Protein AF-A0A1H9W5W9-F1 (afdb_monomer)

Radius of gyration: 30.17 Å; Cα contacts (8 Å, |Δi|>4): 565; chains: 1; bounding box: 111×74×65 Å

Foldseek 3Di:
DDDDDDDDDDDDDDDDDDDDDDDDDDDDDDDDDDDDDDDDDDDDDDDPPPPPPPPDVLLVLLLVLLVVLCVVPVPPDDSVVVSVVQVVCCVVFVGDDDDPSSQLVQVLVVCLVVLQAFPVDPSNQEAEAEAQVDFDQVVVQVVLLVVLCVQCPLQEGGKYKYFYHFQGPVFHGKAWPDQWQWDFAWDDDPPDIAAWLLRHVVNVVVVVVPDDWDVVHHNGTTAFTFMAGPVPGTDTHRRPPVSWDKFQFDAPPQRCVSVVRDIDTFWGWGFQCWRAHSNIIRRGIIITYGAALCVDLQVACCDPSTNVCLVVQLVVVVHDPPDCVSVSSVVSSVRSSNRSVVRSVVSSHDYHHDSVSSDPPPPPPDDDDPDD

Structure (mmCIF, N/CA/C/O backbone):
data_AF-A0A1H9W5W9-F1
#
_entry.id   AF-A0A1H9W5W9-F1
#
loop_
_atom_site.group_PDB
_atom_site.id
_atom_site.type_symbol
_atom_site.label_atom_id
_atom_site.label_alt_id
_atom_site.label_comp_id
_atom_site.label_asym_id
_atom_site.label_entity_id
_atom_site.label_seq_id
_atom_site.pdbx_PDB_ins_code
_atom_site.Cartn_x
_atom_site.Cartn_y
_atom_site.Cartn_z
_atom_site.occupancy
_atom_site.B_iso_or_equiv
_atom_site.auth_seq_id
_atom_site.auth_comp_id
_atom_site.auth_asym_id
_atom_site.auth_atom_id
_atom_site.pdbx_PDB_model_num
ATOM 1 N N . MET A 1 1 ? -65.477 46.438 19.781 1.00 38.00 1 MET A N 1
ATOM 2 C CA . MET A 1 1 ? -65.258 45.752 18.490 1.00 38.00 1 MET A CA 1
ATOM 3 C C . MET A 1 1 ? -64.440 46.697 17.612 1.00 38.00 1 MET A C 1
ATOM 5 O O . MET A 1 1 ? -65.015 47.446 16.843 1.00 38.00 1 MET A O 1
ATOM 9 N N . THR A 1 2 ? -63.191 46.992 17.991 1.00 36.00 2 THR A N 1
ATOM 10 C CA . THR A 1 2 ? -61.943 46.259 17.647 1.00 36.00 2 THR A CA 1
ATOM 11 C C . THR A 1 2 ? -61.644 46.429 16.149 1.00 36.00 2 THR A C 1
ATOM 13 O O . THR A 1 2 ? -62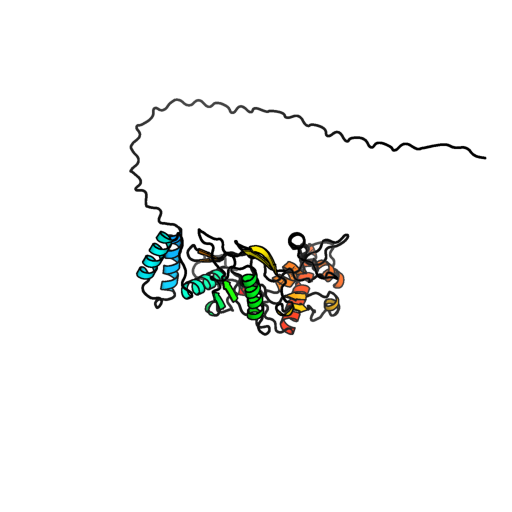.189 45.686 15.348 1.00 36.00 2 THR A O 1
ATOM 16 N N . ALA A 1 3 ? -61.086 47.553 15.688 1.00 34.88 3 ALA A N 1
ATOM 17 C CA . ALA A 1 3 ? -59.742 48.132 15.886 1.00 34.88 3 ALA A CA 1
ATOM 18 C C . ALA A 1 3 ? -58.637 47.401 15.093 1.00 34.88 3 ALA A C 1
ATOM 20 O O . ALA A 1 3 ? -58.102 46.388 15.529 1.00 34.88 3 ALA A O 1
ATOM 21 N N . LEU A 1 4 ? -58.341 47.981 13.922 1.00 37.66 4 LEU A N 1
ATOM 22 C CA . LEU A 1 4 ? -57.134 47.847 13.100 1.00 37.66 4 LEU A CA 1
ATOM 23 C C . LEU A 1 4 ? -55.978 48.635 13.737 1.00 37.66 4 LEU A C 1
ATOM 25 O O . LEU A 1 4 ? -56.229 49.755 14.184 1.00 37.66 4 LEU A O 1
ATOM 29 N N . ARG A 1 5 ? -54.770 48.046 13.740 1.00 33.03 5 ARG A N 1
ATOM 30 C CA . ARG A 1 5 ? -53.399 48.560 14.030 1.00 33.03 5 ARG A CA 1
ATOM 31 C C . ARG A 1 5 ? -52.545 47.327 14.399 1.00 33.03 5 ARG A C 1
ATOM 33 O O . ARG A 1 5 ? -53.101 46.394 14.962 1.00 33.03 5 ARG A O 1
ATOM 40 N N . ASP A 1 6 ? -51.257 47.156 14.139 1.00 31.50 6 ASP A N 1
ATOM 41 C CA . ASP A 1 6 ? -50.151 47.962 13.628 1.00 31.50 6 ASP A CA 1
ATOM 42 C C . ASP A 1 6 ? -49.107 46.969 13.056 1.00 31.50 6 ASP A C 1
ATOM 44 O O . ASP A 1 6 ? -48.972 45.850 13.560 1.00 31.50 6 ASP A O 1
ATOM 48 N N . GLU A 1 7 ? -48.352 47.376 12.033 1.00 33.31 7 GLU A N 1
ATOM 49 C CA . GLU A 1 7 ? -47.057 46.770 11.680 1.00 33.31 7 GLU A CA 1
ATOM 50 C C . GLU A 1 7 ? -45.996 47.093 12.750 1.00 33.31 7 GLU A C 1
ATOM 52 O O . GLU A 1 7 ? -45.914 48.245 13.186 1.00 33.31 7 GLU A O 1
ATOM 57 N N . PRO A 1 8 ? -45.079 46.159 13.068 1.00 33.97 8 PRO A N 1
ATOM 58 C CA . PRO A 1 8 ? -43.778 46.517 13.614 1.00 33.97 8 PRO A CA 1
ATOM 59 C C . PRO A 1 8 ? -42.624 46.209 12.645 1.00 33.97 8 PRO A C 1
ATOM 61 O O . PRO A 1 8 ? -42.256 45.067 12.378 1.00 33.97 8 PRO A O 1
ATOM 64 N N . VAL A 1 9 ? -42.050 47.315 12.181 1.00 35.03 9 VAL A N 1
ATOM 65 C CA . VAL A 1 9 ? -40.664 47.601 11.783 1.00 35.03 9 VAL A CA 1
ATOM 66 C C . VAL A 1 9 ? -39.608 46.580 12.258 1.00 35.03 9 VAL A C 1
ATOM 68 O O . VAL A 1 9 ? -39.418 46.349 13.451 1.00 35.03 9 VAL A O 1
ATOM 71 N N . LEU A 1 10 ? -38.840 46.058 11.293 1.00 34.34 10 LEU A N 1
ATOM 72 C CA . LEU A 1 10 ? -37.585 45.316 11.476 1.00 34.34 10 LEU A CA 1
ATOM 73 C C . LEU A 1 10 ? -36.473 46.208 12.071 1.00 34.34 10 LEU A C 1
ATOM 75 O O . LEU A 1 10 ? -36.207 47.280 11.522 1.00 34.34 10 LEU A O 1
ATOM 79 N N . PRO A 1 11 ? -35.733 45.764 13.105 1.00 32.59 11 PRO A N 1
ATOM 80 C CA . PRO A 1 11 ? -34.523 46.448 13.543 1.00 32.59 11 PRO A CA 1
ATOM 81 C C . PRO A 1 11 ? -33.323 46.097 12.647 1.00 32.59 11 PRO A C 1
ATOM 83 O O . PRO A 1 11 ? -32.841 44.965 12.604 1.00 32.59 11 PRO A O 1
ATOM 86 N N . THR A 1 12 ? -32.813 47.109 11.949 1.00 34.31 12 THR A N 1
ATOM 87 C CA . THR A 1 12 ? -31.499 47.147 11.291 1.00 34.31 12 THR A CA 1
ATOM 88 C C . THR A 1 12 ? -30.366 46.902 12.292 1.00 34.31 12 THR A C 1
ATOM 90 O O . THR A 1 12 ? -30.191 47.668 13.238 1.00 34.31 12 THR A O 1
ATOM 93 N N . ALA A 1 13 ? -29.562 45.864 12.056 1.00 35.69 13 ALA A N 1
ATOM 94 C CA . ALA A 1 13 ? -28.335 45.598 12.803 1.00 35.69 13 ALA A CA 1
ATOM 95 C C . ALA A 1 13 ? -27.195 46.559 12.381 1.00 35.69 13 ALA A C 1
ATOM 97 O O . ALA A 1 13 ? -27.077 46.888 11.195 1.00 35.69 13 ALA A O 1
ATOM 98 N N . PRO A 1 14 ? -26.339 47.011 13.316 1.00 32.09 14 PRO A N 1
ATOM 99 C CA . PRO A 1 14 ? -25.284 47.977 13.032 1.00 32.09 14 PRO A CA 1
ATOM 100 C C . PRO A 1 14 ? -24.090 47.362 12.284 1.00 32.09 14 PRO A C 1
ATOM 102 O O . PRO A 1 14 ? -23.585 46.291 12.620 1.00 32.09 14 PRO A O 1
ATOM 105 N N . ARG A 1 15 ? -23.607 48.104 11.279 1.00 31.70 15 ARG A N 1
ATOM 106 C CA . ARG A 1 15 ? -22.326 47.914 10.581 1.00 31.70 15 ARG A CA 1
ATOM 107 C C . ARG A 1 15 ? -21.173 47.980 11.590 1.00 31.70 15 ARG A C 1
ATOM 109 O O . ARG A 1 15 ? -20.951 49.027 12.190 1.00 31.70 15 ARG A O 1
ATOM 116 N N . ALA A 1 16 ? -20.418 46.894 11.733 1.00 31.44 16 ALA A N 1
ATOM 117 C CA . ALA A 1 16 ? -19.163 46.889 12.476 1.00 31.44 16 ALA A CA 1
ATOM 118 C C . ALA A 1 16 ? -18.046 47.507 11.620 1.00 31.44 16 ALA A C 1
ATOM 120 O O . ALA A 1 16 ? -17.633 46.959 10.597 1.00 31.44 16 ALA A O 1
ATOM 121 N N . THR A 1 17 ? -17.592 48.682 12.039 1.00 31.42 17 THR A N 1
ATOM 122 C CA . THR A 1 17 ? -16.457 49.428 11.498 1.00 31.42 17 THR A CA 1
ATOM 123 C C . THR A 1 17 ? -15.153 48.782 11.973 1.00 31.42 17 THR A C 1
ATOM 125 O O . THR A 1 17 ? -14.910 48.673 13.172 1.00 31.42 17 THR A O 1
ATOM 128 N N . LEU A 1 18 ? -14.307 48.352 11.036 1.00 35.09 18 LEU A N 1
ATOM 129 C CA . LEU A 1 18 ? -12.937 47.905 11.304 1.00 35.09 18 LEU A CA 1
ATOM 130 C C . LEU A 1 18 ? -12.042 49.127 11.588 1.00 35.09 18 LEU A C 1
ATOM 132 O O . LEU A 1 18 ? -12.034 50.050 10.770 1.00 35.09 18 LEU A O 1
ATOM 136 N N . PRO A 1 19 ? -11.267 49.162 12.687 1.00 31.50 19 PRO A N 1
ATOM 137 C CA . PRO A 1 19 ? -10.284 50.214 12.897 1.00 31.50 19 PRO A CA 1
ATOM 138 C C . PRO A 1 19 ? -9.008 49.947 12.084 1.00 31.50 19 PRO A C 1
ATOM 140 O O . PRO A 1 19 ? -8.277 48.983 12.301 1.00 31.50 19 PRO A O 1
ATOM 143 N N . THR A 1 20 ? -8.755 50.853 11.143 1.00 30.53 20 THR A N 1
ATOM 144 C CA . THR A 1 20 ? -7.493 51.093 10.434 1.00 30.53 20 THR A CA 1
ATOM 145 C C . THR A 1 20 ? -6.347 51.367 11.408 1.00 30.53 20 THR A C 1
ATOM 147 O O . THR A 1 20 ? -6.389 52.341 12.158 1.00 30.53 20 THR A O 1
ATOM 150 N N . THR A 1 21 ? -5.292 50.555 11.355 1.00 32.84 21 THR A N 1
ATOM 151 C CA . THR A 1 21 ? -3.998 50.842 11.984 1.00 32.84 21 THR A CA 1
ATOM 152 C C . THR A 1 21 ? -3.075 51.585 11.003 1.00 32.84 21 THR A C 1
ATOM 154 O O . THR A 1 21 ? -3.001 51.217 9.827 1.00 32.84 21 THR A O 1
ATOM 157 N N . PRO A 1 22 ? -2.379 52.650 11.441 1.00 31.98 22 PRO A N 1
ATOM 158 C CA . PRO A 1 22 ? -1.527 53.451 10.570 1.00 31.98 22 PRO A CA 1
ATOM 159 C C . PRO A 1 22 ? -0.176 52.778 10.286 1.00 31.98 22 PRO A C 1
ATOM 161 O O . PRO A 1 22 ? 0.494 52.257 11.177 1.00 31.98 22 PRO A O 1
ATOM 164 N N . ARG A 1 23 ? 0.233 52.841 9.012 1.00 29.94 23 ARG A N 1
ATOM 165 C CA . ARG A 1 23 ? 1.592 52.567 8.528 1.00 29.94 23 ARG A CA 1
ATOM 166 C C . ARG A 1 23 ? 2.547 53.624 9.086 1.00 29.94 23 ARG A C 1
ATOM 168 O O . ARG A 1 23 ? 2.488 54.775 8.664 1.00 29.94 23 ARG A O 1
ATOM 175 N N . THR A 1 24 ? 3.463 53.208 9.952 1.00 28.19 24 THR A N 1
ATOM 176 C CA . THR A 1 24 ? 4.630 54.008 10.335 1.00 28.19 24 THR A CA 1
ATOM 177 C C . THR A 1 24 ? 5.835 53.524 9.539 1.00 28.19 24 THR A C 1
ATOM 179 O O . THR A 1 24 ? 6.334 52.418 9.736 1.00 28.19 24 THR A O 1
ATOM 182 N N . THR A 1 25 ? 6.279 54.358 8.605 1.00 30.34 25 THR A N 1
ATOM 183 C CA . THR A 1 25 ? 7.594 54.298 7.969 1.00 30.34 25 THR A CA 1
ATOM 184 C C . THR A 1 25 ? 8.658 54.675 8.995 1.00 30.34 25 THR A C 1
ATOM 186 O O . THR A 1 25 ? 8.645 55.801 9.487 1.00 30.34 25 THR A O 1
ATOM 189 N N . LEU A 1 26 ? 9.588 53.766 9.292 1.00 29.44 26 LEU A N 1
ATOM 190 C CA . LEU A 1 26 ? 10.841 54.109 9.959 1.00 29.44 26 LEU A CA 1
ATOM 191 C C . LEU A 1 26 ? 12.004 53.723 9.043 1.00 29.44 26 LEU A C 1
ATOM 193 O O . LEU A 1 26 ? 12.336 52.549 8.885 1.00 29.44 26 LEU A O 1
ATOM 197 N N . SER A 1 27 ? 12.584 54.750 8.427 1.00 27.09 27 SER A N 1
ATOM 198 C CA . SER A 1 27 ? 13.956 54.744 7.935 1.00 27.09 27 SER A CA 1
ATOM 199 C C . SER A 1 27 ? 14.893 54.538 9.122 1.00 27.09 27 SER A C 1
ATOM 201 O O . SER A 1 27 ? 14.783 55.251 10.117 1.00 27.09 27 SER A O 1
ATOM 203 N N . ALA A 1 28 ? 15.815 53.587 9.011 1.00 30.58 28 ALA A N 1
ATOM 204 C CA . ALA A 1 28 ? 16.959 53.479 9.903 1.00 30.58 28 ALA A CA 1
ATOM 205 C C . ALA A 1 28 ? 18.224 53.610 9.054 1.00 30.58 28 ALA A C 1
ATOM 207 O O . ALA A 1 28 ? 18.551 52.737 8.249 1.00 30.58 28 ALA A O 1
ATOM 208 N N . GLU A 1 29 ? 18.870 54.762 9.212 1.00 27.69 29 GLU A N 1
ATOM 209 C CA . GLU A 1 29 ? 20.212 55.073 8.739 1.00 27.69 29 GLU A CA 1
ATOM 210 C C . GLU A 1 29 ? 21.221 54.079 9.329 1.00 27.69 29 GLU A C 1
ATOM 212 O O . GLU A 1 29 ? 21.235 53.814 10.531 1.00 27.69 29 GLU A O 1
ATOM 217 N N . VAL A 1 30 ? 22.081 53.535 8.469 1.00 31.28 30 VAL A N 1
ATOM 218 C CA . VAL A 1 30 ? 23.254 52.744 8.857 1.00 31.28 30 VAL A CA 1
ATOM 219 C C . VAL A 1 30 ? 24.475 53.667 8.765 1.00 31.28 30 VAL A C 1
ATOM 221 O O . VAL A 1 30 ? 24.628 54.342 7.745 1.00 31.28 30 VAL A O 1
ATOM 224 N N . PRO A 1 31 ? 25.337 53.740 9.796 1.00 30.31 31 PRO A N 1
ATOM 225 C CA . PRO A 1 31 ? 26.420 54.711 9.840 1.00 30.31 31 PRO A CA 1
ATOM 226 C C . PRO A 1 31 ? 27.579 54.356 8.902 1.00 30.31 31 PRO A C 1
ATOM 228 O O . PRO A 1 31 ? 28.010 53.209 8.779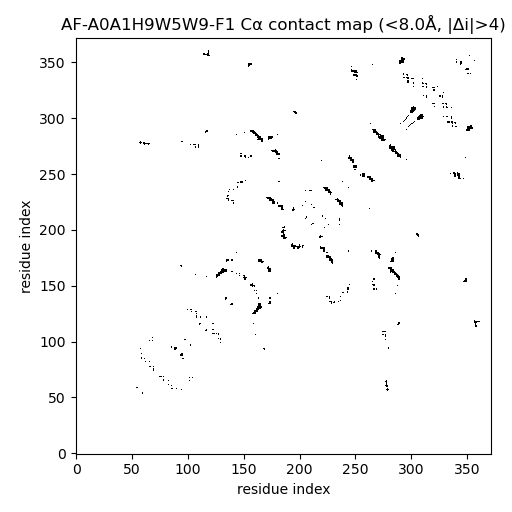 1.00 30.31 31 PRO A O 1
ATOM 231 N N . THR A 1 32 ? 28.101 55.408 8.280 1.00 25.11 32 THR A N 1
ATOM 232 C CA . THR A 1 32 ? 29.257 55.464 7.387 1.00 25.11 32 THR A CA 1
ATOM 233 C C . THR A 1 32 ? 30.560 55.159 8.132 1.00 25.11 32 THR A C 1
ATOM 235 O O . THR A 1 32 ? 30.900 55.846 9.094 1.00 25.11 32 THR A O 1
ATOM 238 N N . VAL A 1 33 ? 31.342 54.191 7.643 1.00 30.58 33 VAL A N 1
ATOM 239 C CA . VAL A 1 33 ? 32.771 54.052 7.967 1.00 30.58 33 VAL A CA 1
ATOM 240 C C . VAL A 1 33 ? 33.576 54.265 6.689 1.00 30.58 33 VAL A C 1
ATOM 242 O O . VAL A 1 33 ? 33.540 53.463 5.758 1.00 30.58 33 VAL A O 1
ATOM 245 N N . THR A 1 34 ? 34.295 55.383 6.661 1.00 26.86 34 THR A N 1
ATOM 246 C CA . THR A 1 34 ? 35.261 55.774 5.633 1.00 26.86 34 THR A CA 1
ATOM 247 C C . THR A 1 34 ? 36.518 54.912 5.727 1.00 26.86 34 THR A C 1
ATOM 249 O O . THR A 1 34 ? 37.211 54.951 6.741 1.00 26.86 34 THR A O 1
ATOM 252 N N . THR A 1 35 ? 36.868 54.204 4.650 1.00 30.88 35 THR A N 1
ATOM 253 C CA . THR A 1 35 ? 38.244 53.746 4.388 1.00 30.88 35 THR A CA 1
ATOM 254 C C . THR A 1 35 ? 38.613 53.993 2.918 1.00 30.88 35 THR A C 1
ATOM 256 O O . THR A 1 35 ? 37.775 53.913 2.025 1.00 30.88 35 THR A O 1
ATOM 259 N N . ALA A 1 36 ? 39.861 54.419 2.721 1.00 32.78 36 ALA A N 1
ATOM 260 C CA . ALA A 1 36 ? 40.463 55.032 1.533 1.00 32.78 36 ALA A CA 1
ATOM 261 C C . ALA A 1 36 ? 40.621 54.086 0.308 1.00 32.78 36 ALA A C 1
ATOM 263 O O . ALA A 1 36 ? 40.511 52.869 0.459 1.00 32.78 36 ALA A O 1
ATOM 264 N N . PRO A 1 37 ? 40.891 54.614 -0.909 1.00 29.53 37 PRO A N 1
ATOM 265 C CA . PRO A 1 37 ? 40.813 53.848 -2.152 1.00 29.53 37 PRO A CA 1
ATOM 266 C C . PRO A 1 37 ? 42.072 53.009 -2.406 1.00 29.53 37 PRO A C 1
ATOM 268 O O . PRO A 1 37 ? 43.195 53.497 -2.291 1.00 29.53 37 PRO A O 1
ATOM 271 N N . VAL A 1 38 ? 41.880 51.758 -2.828 1.00 34.06 38 VAL A N 1
ATOM 272 C CA . VAL A 1 38 ? 42.944 50.892 -3.355 1.00 34.06 38 VAL A CA 1
ATOM 273 C C . VAL A 1 38 ? 42.731 50.741 -4.862 1.00 34.06 38 VAL A C 1
ATOM 275 O O . VAL A 1 38 ? 41.683 50.273 -5.302 1.00 34.06 38 VAL A O 1
ATOM 278 N N . SER A 1 39 ? 43.715 51.178 -5.651 1.00 35.72 39 SER A N 1
ATOM 279 C CA . SER A 1 39 ? 43.747 51.029 -7.113 1.00 35.72 39 SER A CA 1
ATOM 280 C C . SER A 1 39 ? 43.635 49.562 -7.560 1.00 35.72 39 SER A C 1
ATOM 282 O O . SER A 1 39 ? 44.159 48.676 -6.881 1.00 35.72 39 SER A O 1
ATOM 284 N N . PRO A 1 40 ? 43.019 49.282 -8.725 1.00 34.34 40 PRO A N 1
ATOM 285 C CA . PRO A 1 40 ? 42.836 47.922 -9.214 1.00 34.34 40 PRO A CA 1
ATOM 286 C C . PRO A 1 40 ? 44.147 47.350 -9.773 1.00 34.34 40 PRO A C 1
ATOM 288 O O . PRO A 1 40 ? 44.767 47.929 -10.666 1.00 34.34 40 PRO A O 1
ATOM 291 N N . ALA A 1 41 ? 44.555 46.189 -9.263 1.00 36.78 41 ALA A N 1
ATOM 292 C CA . ALA A 1 41 ? 45.601 45.367 -9.866 1.00 36.78 41 ALA A CA 1
ATOM 293 C C . ALA A 1 41 ? 45.073 44.678 -11.148 1.00 36.78 41 ALA A C 1
ATOM 295 O O . ALA A 1 41 ? 43.874 44.399 -11.243 1.00 36.78 41 ALA A O 1
ATOM 296 N N . PRO A 1 42 ? 45.933 44.406 -12.148 1.00 34.56 42 PRO A N 1
ATOM 297 C CA . PRO A 1 42 ? 45.505 43.956 -13.467 1.00 34.56 42 PRO A CA 1
ATOM 298 C C . PRO A 1 42 ? 44.922 42.540 -13.434 1.00 34.56 42 PRO A C 1
ATOM 300 O O . PRO A 1 42 ? 45.470 41.615 -12.832 1.00 34.56 42 PRO A O 1
ATOM 303 N N . VAL A 1 43 ? 43.803 42.384 -14.136 1.00 39.25 43 VAL A N 1
ATOM 304 C CA . VAL A 1 43 ? 43.086 41.126 -14.336 1.00 39.25 43 VAL A CA 1
ATOM 305 C C . VAL A 1 43 ? 43.969 40.187 -15.163 1.00 39.25 43 VAL A C 1
ATOM 307 O O . VAL A 1 43 ? 44.168 40.405 -16.356 1.00 39.25 43 VAL A O 1
ATOM 310 N N . SER A 1 44 ? 44.520 39.146 -14.538 1.00 36.50 44 SER A N 1
ATOM 311 C CA . SER A 1 44 ? 45.091 38.019 -15.283 1.00 36.50 44 SER A CA 1
ATOM 312 C C . SER A 1 44 ? 43.949 37.140 -15.804 1.00 36.50 44 SER A C 1
ATOM 314 O O . SER A 1 44 ? 42.999 36.886 -15.058 1.00 36.50 44 SER A O 1
ATOM 316 N N . PRO A 1 45 ? 43.992 36.687 -17.069 1.00 36.44 45 PRO A N 1
ATOM 317 C CA . PRO A 1 45 ? 42.894 35.943 -17.662 1.00 36.44 45 PRO A CA 1
ATOM 318 C C . PRO A 1 45 ? 42.733 34.605 -16.940 1.00 36.44 45 PRO A C 1
ATOM 320 O O . PRO A 1 45 ? 43.699 33.864 -16.747 1.00 36.44 45 PRO A O 1
ATOM 323 N N . ALA A 1 46 ? 41.498 34.304 -16.537 1.00 37.56 46 ALA A N 1
ATOM 324 C CA . ALA A 1 46 ? 41.138 32.998 -16.011 1.00 37.56 46 ALA A CA 1
ATOM 325 C C . ALA A 1 46 ? 41.600 31.911 -17.001 1.00 37.56 46 ALA A C 1
ATOM 327 O O . ALA A 1 46 ? 41.377 32.066 -18.208 1.00 37.56 46 ALA A O 1
ATOM 328 N N . PRO A 1 47 ? 42.221 30.810 -16.539 1.00 34.75 47 PRO A N 1
ATOM 329 C CA . PRO A 1 47 ? 42.474 29.686 -17.421 1.00 34.75 47 PRO A CA 1
ATOM 330 C C . PRO A 1 47 ? 41.114 29.234 -17.939 1.00 34.75 47 PRO A C 1
ATOM 332 O O . PRO A 1 47 ? 40.210 28.976 -17.143 1.00 34.75 47 PRO A O 1
ATOM 335 N N . ALA A 1 48 ? 40.961 29.205 -19.265 1.00 36.97 48 ALA A N 1
ATOM 336 C CA . ALA A 1 48 ? 39.760 28.727 -19.925 1.00 36.97 48 ALA A CA 1
ATOM 337 C C . ALA A 1 48 ? 39.391 27.381 -19.301 1.00 36.97 48 ALA A C 1
ATOM 339 O O . ALA A 1 48 ? 40.047 26.362 -19.543 1.00 36.97 48 ALA A O 1
ATOM 340 N N . ALA A 1 49 ? 38.370 27.401 -18.444 1.00 36.62 49 ALA A N 1
ATOM 341 C CA . ALA A 1 49 ? 37.765 26.201 -17.929 1.00 36.62 49 ALA A CA 1
ATOM 342 C C . ALA A 1 49 ? 37.261 25.482 -19.171 1.00 36.62 49 ALA A C 1
ATOM 344 O O . ALA A 1 49 ? 36.261 25.876 -19.770 1.00 36.62 49 ALA A O 1
ATOM 345 N N . ARG A 1 50 ? 38.009 24.462 -19.605 1.00 34.94 50 ARG A N 1
ATOM 346 C CA . ARG A 1 50 ? 37.501 23.444 -20.511 1.00 34.94 50 ARG A CA 1
ATOM 347 C C . ARG A 1 50 ? 36.159 23.056 -19.923 1.00 34.94 50 ARG A C 1
ATOM 349 O O . ARG A 1 50 ? 36.128 22.458 -18.847 1.00 34.94 50 ARG A O 1
ATOM 356 N N . ALA A 1 51 ? 35.078 23.459 -20.582 1.00 37.00 51 ALA A N 1
ATOM 357 C CA . ALA A 1 51 ? 33.752 22.994 -20.258 1.00 37.00 51 ALA A CA 1
ATOM 358 C C . ALA A 1 51 ? 33.830 21.473 -20.381 1.00 37.00 51 ALA A C 1
ATOM 360 O O . ALA A 1 51 ? 33.797 20.919 -21.478 1.00 37.00 51 ALA A O 1
ATOM 361 N N . ARG A 1 52 ? 34.045 20.788 -19.251 1.00 42.47 52 ARG A N 1
ATOM 362 C CA . ARG A 1 52 ? 33.752 19.369 -19.145 1.00 42.47 52 ARG A CA 1
ATOM 363 C C . ARG A 1 52 ? 32.308 19.298 -19.594 1.00 42.47 52 ARG A C 1
ATOM 365 O O . ARG A 1 52 ? 31.455 19.888 -18.937 1.00 42.47 52 ARG A O 1
ATOM 372 N N . SER A 1 53 ? 32.054 18.665 -20.735 1.00 43.59 53 SER A N 1
ATOM 373 C CA . SER A 1 53 ? 30.701 18.321 -21.137 1.00 43.59 53 SER A CA 1
ATOM 374 C C . SER A 1 53 ? 30.078 17.637 -19.927 1.00 43.59 53 SER A C 1
ATOM 376 O O . SER A 1 53 ? 30.496 16.530 -19.573 1.00 43.59 53 SER A O 1
ATOM 378 N N . VAL A 1 54 ? 29.179 18.319 -19.220 1.00 55.81 54 VAL A N 1
ATOM 379 C CA . VAL A 1 54 ? 28.423 17.695 -18.143 1.00 55.81 54 VAL A CA 1
ATOM 380 C C . VAL A 1 54 ? 27.591 16.656 -18.872 1.00 55.81 54 VAL A C 1
ATOM 382 O O . VAL A 1 54 ? 26.653 16.998 -19.588 1.00 55.81 54 VAL A O 1
ATOM 385 N N . GLY A 1 55 ? 28.068 15.408 -18.853 1.00 64.88 55 GLY A N 1
ATOM 386 C CA . GLY A 1 55 ? 27.452 14.322 -19.600 1.00 64.88 55 GLY A CA 1
ATOM 387 C C . GLY A 1 55 ? 25.969 14.257 -19.260 1.00 64.88 55 GLY A C 1
ATOM 388 O O . GLY A 1 55 ? 25.582 14.617 -18.151 1.00 64.88 55 GLY A O 1
ATOM 389 N N . ASN A 1 56 ? 25.145 13.829 -20.216 1.00 85.75 56 ASN A N 1
ATOM 390 C CA . ASN A 1 56 ? 23.699 13.730 -20.033 1.00 85.75 56 ASN A CA 1
ATOM 391 C C . ASN A 1 56 ? 23.375 13.070 -18.663 1.00 85.75 56 ASN A C 1
ATOM 393 O O . ASN A 1 56 ? 23.737 11.902 -18.479 1.00 85.75 56 ASN A O 1
ATOM 397 N N . PRO A 1 57 ? 22.725 13.777 -17.710 1.00 92.75 57 PRO A N 1
ATOM 398 C CA . PRO A 1 57 ? 22.483 13.263 -16.358 1.00 92.75 57 PRO A CA 1
ATOM 399 C C . PRO A 1 57 ? 21.703 11.945 -16.335 1.00 92.75 57 PRO A C 1
ATOM 401 O O . PRO A 1 57 ? 21.947 11.092 -15.482 1.00 92.75 57 PRO A O 1
ATOM 404 N N . LEU A 1 58 ? 20.803 11.740 -17.304 1.00 94.50 58 LEU A N 1
ATOM 405 C CA . LEU A 1 58 ? 20.082 10.478 -17.461 1.00 94.50 58 LEU A CA 1
ATOM 406 C C . LEU A 1 58 ? 21.036 9.339 -17.829 1.00 94.50 58 LEU A C 1
ATOM 408 O O . LEU A 1 58 ? 20.946 8.256 -17.258 1.00 94.50 58 LEU A O 1
ATOM 412 N N . TYR A 1 59 ? 21.977 9.586 -18.742 1.00 96.69 59 TYR A N 1
ATOM 413 C CA . TYR A 1 59 ? 22.975 8.585 -19.115 1.00 96.69 59 TYR A CA 1
ATOM 414 C C . TYR A 1 59 ? 23.890 8.237 -17.934 1.00 96.69 59 TYR A C 1
ATOM 416 O O . TYR A 1 59 ? 24.176 7.065 -17.723 1.00 96.69 59 TYR A O 1
ATOM 424 N N . GLN A 1 60 ? 24.303 9.222 -17.129 1.00 96.56 60 GLN A N 1
ATOM 425 C CA . GLN A 1 60 ? 25.119 8.974 -15.932 1.00 96.56 60 GLN A CA 1
ATOM 426 C C . GLN A 1 60 ? 24.380 8.094 -14.910 1.00 96.56 60 GLN A C 1
ATOM 428 O O . GLN A 1 60 ? 24.947 7.128 -14.399 1.00 96.56 60 GLN A O 1
ATOM 433 N N . ALA A 1 61 ? 23.100 8.386 -14.652 1.00 96.31 61 ALA A N 1
ATOM 434 C CA . ALA A 1 61 ? 22.267 7.572 -13.767 1.00 96.31 61 ALA A CA 1
ATOM 435 C C . ALA A 1 61 ? 22.065 6.146 -14.313 1.00 96.31 61 ALA A C 1
ATOM 437 O O . ALA A 1 61 ? 22.139 5.177 -13.555 1.00 96.31 61 ALA A O 1
ATOM 438 N N . ALA A 1 62 ? 21.845 6.012 -15.623 1.00 97.12 62 ALA A N 1
ATOM 439 C CA . ALA A 1 62 ? 21.719 4.721 -16.291 1.00 97.12 62 ALA A CA 1
ATOM 440 C C . ALA A 1 62 ? 23.021 3.911 -16.214 1.00 97.12 62 ALA A C 1
ATOM 442 O O . ALA A 1 62 ? 22.994 2.728 -15.889 1.00 97.12 62 ALA A O 1
ATOM 443 N N . GLU A 1 63 ? 24.167 4.545 -16.467 1.00 97.31 63 GLU A N 1
ATOM 444 C CA . GLU A 1 63 ? 25.481 3.909 -16.408 1.00 97.31 63 GLU A CA 1
ATOM 445 C C . GLU A 1 63 ? 25.796 3.385 -15.005 1.00 97.31 63 GLU A C 1
ATOM 447 O O . GLU A 1 63 ? 26.212 2.235 -14.864 1.00 97.31 63 GLU A O 1
ATOM 452 N N . HIS A 1 64 ? 25.556 4.195 -13.970 1.00 96.62 64 HIS A N 1
ATOM 453 C CA . HIS A 1 64 ? 25.755 3.781 -12.582 1.00 96.62 64 HIS A CA 1
ATOM 454 C C . HIS A 1 64 ? 24.902 2.551 -12.234 1.00 96.62 64 HIS A C 1
ATOM 456 O O . HIS A 1 64 ? 25.414 1.555 -11.723 1.00 96.62 64 HIS A O 1
ATOM 462 N N . PHE A 1 65 ? 23.614 2.585 -12.587 1.00 97.12 65 PHE A N 1
ATOM 463 C CA . PHE A 1 65 ? 22.700 1.470 -12.358 1.00 97.12 65 PHE A CA 1
ATOM 464 C C . PHE A 1 65 ? 23.110 0.197 -13.119 1.00 97.12 65 PHE A C 1
ATOM 466 O O . PHE A 1 65 ? 23.122 -0.893 -12.545 1.00 97.12 65 PHE A O 1
ATOM 473 N N . LEU A 1 66 ? 23.472 0.314 -14.400 1.00 97.19 66 LEU A N 1
ATOM 474 C CA . LEU A 1 66 ? 23.852 -0.835 -15.226 1.00 97.19 66 LEU A CA 1
ATOM 475 C C . LEU A 1 66 ? 25.160 -1.476 -14.759 1.00 97.19 66 LEU A C 1
ATOM 477 O O . LEU A 1 66 ? 25.265 -2.701 -14.776 1.00 97.19 66 LEU A O 1
ATOM 481 N N . ARG A 1 67 ? 26.130 -0.682 -14.288 1.00 96.31 67 ARG A N 1
ATOM 482 C CA . ARG A 1 67 ? 27.350 -1.208 -13.657 1.00 96.31 67 ARG A CA 1
ATOM 483 C C . ARG A 1 67 ? 27.008 -2.070 -12.442 1.00 96.31 67 ARG A C 1
ATOM 485 O O . ARG A 1 67 ? 27.402 -3.233 -12.416 1.00 96.31 67 ARG A O 1
ATOM 492 N N . ALA A 1 68 ? 26.188 -1.555 -11.523 1.00 94.75 68 ALA A N 1
ATOM 493 C CA . ALA A 1 68 ? 25.738 -2.309 -10.351 1.00 94.75 68 ALA A CA 1
ATOM 494 C C . ALA A 1 68 ? 24.959 -3.586 -10.733 1.00 94.75 68 ALA A C 1
ATOM 496 O O . ALA A 1 68 ? 25.134 -4.640 -10.124 1.00 94.75 68 ALA A O 1
ATOM 497 N N . PHE A 1 69 ? 24.117 -3.526 -11.772 1.00 95.31 69 PHE A N 1
ATOM 498 C CA . PHE A 1 69 ? 23.388 -4.694 -12.273 1.00 95.31 69 PHE A CA 1
ATOM 499 C C . PHE A 1 69 ? 24.315 -5.777 -12.848 1.00 95.31 69 PHE A C 1
ATOM 501 O O . PHE A 1 69 ? 24.133 -6.956 -12.539 1.00 95.31 69 PHE A O 1
ATOM 508 N N . HIS A 1 70 ? 25.297 -5.400 -13.672 1.00 94.94 70 HIS A N 1
ATOM 509 C CA . HIS A 1 70 ? 26.240 -6.346 -14.279 1.00 94.94 70 HIS A CA 1
ATOM 510 C C . HIS A 1 70 ? 27.220 -6.930 -13.253 1.00 94.94 70 HIS A C 1
ATOM 512 O O . HIS A 1 70 ? 27.565 -8.105 -13.360 1.00 94.94 70 HIS A O 1
ATOM 518 N N . GLU A 1 71 ? 27.607 -6.164 -12.232 1.00 93.50 71 GLU A N 1
ATOM 519 C CA . GLU A 1 71 ? 28.385 -6.670 -11.096 1.00 93.50 71 GLU A CA 1
ATOM 520 C C . GLU A 1 71 ? 27.602 -7.742 -10.323 1.00 93.50 71 GLU A C 1
ATOM 522 O O . GLU A 1 71 ? 28.098 -8.844 -10.090 1.00 93.50 71 GLU A O 1
ATOM 527 N N . ALA A 1 72 ? 26.328 -7.474 -10.017 1.00 89.69 72 ALA A N 1
ATOM 528 C CA . ALA A 1 72 ? 25.453 -8.440 -9.357 1.00 89.69 72 ALA A CA 1
ATOM 529 C C . ALA A 1 72 ? 25.071 -9.637 -10.253 1.00 89.69 72 ALA A C 1
ATOM 531 O O . ALA A 1 72 ? 24.632 -10.678 -9.749 1.00 89.69 72 ALA A O 1
ATOM 532 N N . ARG A 1 73 ? 25.189 -9.505 -11.583 1.00 90.12 73 ARG A N 1
ATOM 533 C CA . ARG A 1 73 ? 24.859 -10.546 -12.571 1.00 90.12 73 ARG A CA 1
ATOM 534 C C . ARG A 1 73 ? 25.900 -10.626 -13.696 1.00 90.12 73 ARG A C 1
ATOM 536 O O . ARG A 1 73 ? 25.597 -10.252 -14.830 1.00 90.12 73 ARG A O 1
ATOM 543 N N . PRO A 1 74 ? 27.064 -11.255 -13.454 1.00 85.88 74 PRO A N 1
ATOM 544 C CA . PRO A 1 74 ? 28.134 -11.351 -14.454 1.00 85.88 74 PRO A CA 1
ATOM 545 C C . PRO A 1 74 ? 27.725 -12.058 -15.757 1.00 85.88 74 PRO A C 1
ATOM 547 O O . PRO A 1 74 ? 28.303 -11.827 -16.814 1.00 85.88 74 PRO A O 1
ATOM 550 N N . LYS A 1 75 ? 26.686 -12.906 -15.708 1.00 88.50 75 LYS A N 1
ATOM 551 C CA . LYS A 1 75 ? 26.131 -13.617 -16.875 1.00 88.50 75 LYS A CA 1
ATOM 552 C C . LYS A 1 75 ? 25.152 -12.780 -17.716 1.00 88.50 75 LYS A C 1
ATOM 554 O O . LYS A 1 75 ? 24.566 -13.314 -18.650 1.00 88.50 75 LYS A O 1
ATOM 559 N N . ALA A 1 76 ? 24.944 -11.498 -17.403 1.00 87.56 76 ALA A N 1
ATOM 560 C CA . ALA A 1 76 ? 24.032 -10.614 -18.140 1.00 87.56 76 ALA A CA 1
ATOM 561 C C . ALA A 1 76 ? 24.554 -10.184 -19.529 1.00 87.56 76 ALA A C 1
ATOM 563 O O . ALA A 1 76 ? 23.847 -9.496 -20.263 1.00 87.56 76 ALA A O 1
ATOM 564 N N . GLY A 1 77 ? 25.770 -10.600 -19.898 1.00 90.50 77 GLY A N 1
ATOM 565 C CA . GLY A 1 77 ? 26.420 -10.244 -21.157 1.00 90.50 77 GLY A CA 1
ATOM 566 C C . GLY A 1 77 ? 27.338 -9.019 -21.032 1.00 90.50 77 GLY A C 1
ATOM 567 O O . GLY A 1 77 ? 27.579 -8.530 -19.924 1.00 90.50 77 GLY A O 1
ATOM 568 N N . PRO A 1 78 ? 27.884 -8.528 -22.159 1.00 93.56 78 PRO A N 1
ATOM 569 C CA . PRO A 1 78 ? 28.862 -7.443 -22.161 1.00 93.56 78 PRO A CA 1
ATOM 570 C C . PRO A 1 78 ? 28.224 -6.091 -21.807 1.00 93.56 78 PRO A C 1
ATOM 572 O O . PRO A 1 78 ? 27.358 -5.590 -22.529 1.00 93.56 78 PRO A O 1
ATOM 575 N N . LEU A 1 79 ? 28.695 -5.478 -20.715 1.00 94.62 79 LEU A N 1
ATOM 576 C CA . LEU A 1 79 ? 28.222 -4.176 -20.230 1.00 94.62 79 LEU A CA 1
ATOM 577 C C . LEU A 1 79 ? 28.401 -3.069 -21.281 1.00 94.62 79 LEU A C 1
ATOM 579 O O . LEU A 1 79 ? 27.474 -2.296 -21.509 1.00 94.62 79 LEU A O 1
ATOM 583 N N . ASP A 1 80 ? 29.551 -3.011 -21.956 1.00 95.62 80 ASP A N 1
ATOM 584 C CA . ASP A 1 80 ? 29.858 -1.933 -22.908 1.00 95.62 80 ASP A CA 1
ATOM 585 C C . ASP A 1 80 ? 28.879 -1.897 -24.087 1.00 95.62 80 ASP A C 1
ATOM 587 O O . ASP A 1 80 ? 28.433 -0.824 -24.500 1.00 95.62 80 ASP A O 1
ATOM 591 N N . ALA A 1 81 ? 28.457 -3.067 -24.576 1.00 95.50 81 ALA A N 1
ATOM 592 C CA . ALA A 1 81 ? 27.441 -3.160 -25.621 1.00 95.50 81 ALA A CA 1
ATOM 593 C C . ALA A 1 81 ? 26.081 -2.632 -25.131 1.00 95.50 81 ALA A C 1
ATOM 595 O O . ALA A 1 81 ? 25.383 -1.919 -25.860 1.00 95.50 81 ALA A O 1
ATOM 596 N N . ARG A 1 82 ? 25.705 -2.933 -23.878 1.00 96.88 82 ARG A N 1
ATOM 597 C CA . ARG A 1 82 ? 24.467 -2.416 -23.278 1.00 96.88 82 ARG A CA 1
ATOM 598 C C . ARG A 1 82 ? 24.531 -0.902 -23.068 1.00 96.88 82 ARG A C 1
ATOM 600 O O . ARG A 1 82 ? 23.563 -0.220 -23.406 1.00 96.88 82 ARG A O 1
ATOM 607 N N . LEU A 1 83 ? 25.656 -0.374 -22.585 1.00 97.44 83 LEU A N 1
ATOM 608 C CA . LEU A 1 83 ? 25.884 1.066 -22.418 1.00 97.44 83 LEU A CA 1
ATOM 609 C C . LEU A 1 83 ? 25.821 1.812 -23.756 1.00 97.44 83 LEU A C 1
ATOM 611 O O . LEU A 1 83 ? 25.166 2.851 -23.842 1.00 97.44 83 LEU A O 1
ATOM 615 N N . ALA A 1 84 ? 26.431 1.271 -24.816 1.00 97.00 84 ALA A N 1
ATOM 616 C CA . ALA A 1 84 ? 26.351 1.842 -26.161 1.00 97.00 84 ALA A CA 1
ATOM 617 C C . ALA A 1 84 ? 24.901 1.899 -26.670 1.00 97.00 84 ALA A C 1
ATOM 619 O O . ALA A 1 84 ? 24.461 2.939 -27.164 1.00 97.00 84 ALA A O 1
ATOM 620 N N . LYS A 1 85 ? 24.127 0.821 -26.472 1.00 97.19 85 LYS A N 1
ATOM 621 C CA . LYS A 1 85 ? 22.701 0.776 -26.825 1.00 97.19 85 LYS A CA 1
ATOM 622 C C . LYS A 1 85 ? 21.886 1.822 -26.061 1.00 97.19 85 LYS A C 1
ATOM 624 O O . LYS A 1 85 ? 21.111 2.547 -26.674 1.00 97.19 85 LYS A O 1
ATOM 629 N N . VAL A 1 86 ? 22.079 1.936 -24.746 1.00 97.50 86 VAL A N 1
ATOM 630 C CA . VAL A 1 86 ? 21.376 2.935 -23.921 1.00 97.50 86 VAL A CA 1
ATOM 631 C C . VAL A 1 86 ? 21.748 4.357 -24.329 1.00 97.50 86 VAL A C 1
ATOM 633 O O . VAL A 1 86 ? 20.870 5.209 -24.431 1.00 97.50 86 VAL A O 1
ATOM 636 N N . ARG A 1 87 ? 23.022 4.621 -24.638 1.00 97.31 87 ARG A N 1
ATOM 637 C CA . ARG A 1 87 ? 23.454 5.923 -25.160 1.00 97.31 87 ARG A CA 1
ATOM 638 C C . ARG A 1 87 ? 22.729 6.278 -26.460 1.00 97.31 87 ARG A C 1
ATOM 640 O O . ARG A 1 87 ? 22.264 7.407 -26.595 1.00 97.31 87 ARG A O 1
ATOM 647 N N . ALA A 1 88 ? 22.627 5.325 -27.387 1.00 97.19 88 ALA A N 1
ATOM 648 C CA . ALA A 1 88 ? 21.927 5.512 -28.654 1.00 97.19 88 ALA A CA 1
ATOM 649 C C . ALA A 1 88 ? 20.414 5.724 -28.459 1.00 97.19 88 ALA A C 1
ATOM 651 O O . ALA A 1 88 ? 19.856 6.642 -29.053 1.00 97.19 88 ALA A O 1
ATOM 652 N N . GLU A 1 89 ? 19.760 4.942 -27.590 1.00 97.06 89 GLU A N 1
ATOM 653 C CA . GLU A 1 89 ? 18.334 5.111 -27.255 1.00 97.06 89 GLU A CA 1
ATOM 654 C C . GLU A 1 89 ? 18.047 6.500 -26.664 1.00 97.06 89 GLU A C 1
ATOM 656 O O . GLU A 1 89 ? 17.119 7.177 -27.115 1.00 97.06 89 GLU A O 1
ATOM 661 N N . ILE A 1 90 ? 18.879 6.957 -25.718 1.00 96.69 90 ILE A N 1
ATOM 662 C CA . ILE A 1 90 ? 18.741 8.284 -25.101 1.00 96.69 90 ILE A CA 1
ATOM 663 C C . ILE A 1 90 ? 18.950 9.386 -26.137 1.00 96.69 90 ILE A C 1
ATOM 665 O O . ILE A 1 90 ? 18.196 10.354 -26.142 1.00 96.69 90 ILE A O 1
ATOM 669 N N . ALA A 1 91 ? 19.940 9.253 -27.021 1.00 95.69 91 ALA A N 1
ATOM 670 C CA . ALA A 1 91 ? 20.171 10.236 -28.076 1.00 95.69 91 ALA A CA 1
ATOM 671 C C . ALA A 1 91 ? 18.996 10.312 -29.068 1.00 95.69 91 ALA A C 1
ATOM 673 O O . ALA A 1 91 ? 18.641 11.403 -29.504 1.00 95.69 91 ALA A O 1
ATOM 674 N N . ALA A 1 92 ? 18.384 9.172 -29.401 1.00 95.44 92 ALA A N 1
ATOM 675 C CA . ALA A 1 92 ? 17.300 9.099 -30.377 1.00 95.44 92 ALA A CA 1
ATOM 676 C C . ALA A 1 92 ? 15.929 9.502 -29.811 1.00 95.44 92 ALA A C 1
ATOM 678 O O . ALA A 1 92 ? 15.112 10.068 -30.530 1.00 95.44 92 ALA A O 1
ATOM 679 N N . THR A 1 93 ? 15.653 9.188 -28.542 1.00 94.94 93 THR A N 1
ATOM 680 C CA . THR A 1 93 ? 14.304 9.321 -27.958 1.00 94.94 93 THR A CA 1
ATOM 681 C C . THR A 1 93 ? 14.246 10.247 -26.744 1.00 94.94 93 THR A C 1
ATOM 683 O O . THR A 1 93 ? 13.167 10.614 -26.296 1.00 94.94 93 THR A O 1
ATOM 686 N N . GLY A 1 94 ? 15.386 10.632 -26.171 1.00 94.50 94 GLY A N 1
ATOM 687 C CA . GLY A 1 94 ? 15.447 11.351 -24.897 1.00 94.50 94 GLY A CA 1
ATOM 688 C C . GLY A 1 94 ? 15.269 10.458 -23.663 1.00 94.50 94 GLY A C 1
ATOM 689 O O . GLY A 1 94 ? 15.297 10.963 -22.544 1.00 94.50 94 GLY A O 1
ATOM 690 N N . THR A 1 95 ? 15.104 9.141 -23.833 1.00 96.25 95 THR A N 1
ATOM 691 C CA . THR A 1 95 ? 14.986 8.163 -22.741 1.00 96.25 95 THR A CA 1
ATOM 692 C C . THR A 1 95 ? 15.555 6.790 -23.140 1.00 96.25 95 THR A C 1
ATOM 694 O O . THR A 1 95 ? 16.088 6.634 -24.233 1.00 96.25 95 THR A O 1
ATOM 697 N N . TYR A 1 96 ? 15.490 5.786 -22.264 1.00 97.00 96 TYR A N 1
ATOM 698 C CA . TYR A 1 96 ? 15.829 4.395 -22.594 1.00 97.00 96 TYR A CA 1
ATOM 699 C C . TYR A 1 96 ? 14.888 3.417 -21.897 1.00 97.00 96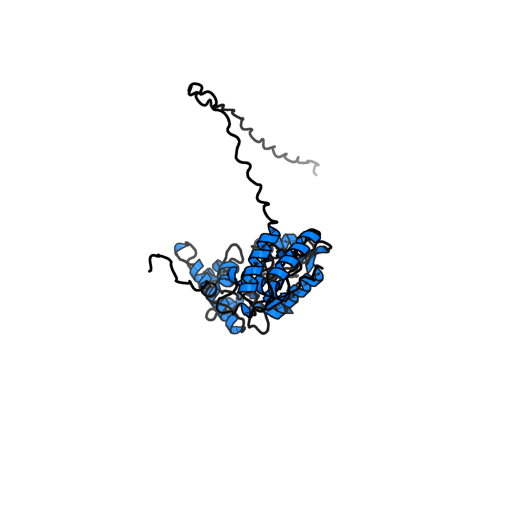 TYR A C 1
ATOM 701 O O . TYR A 1 96 ? 14.211 3.759 -20.922 1.00 97.00 96 TYR A O 1
ATOM 709 N N . ARG A 1 97 ? 14.855 2.171 -22.380 1.00 96.00 97 ARG A N 1
ATOM 710 C CA . ARG A 1 97 ? 14.006 1.128 -21.793 1.00 96.00 97 ARG A CA 1
ATOM 711 C C . ARG A 1 97 ? 14.837 0.063 -21.094 1.00 96.00 97 ARG A C 1
ATOM 713 O O . ARG A 1 97 ? 15.734 -0.545 -21.679 1.00 96.00 97 ARG A O 1
ATOM 720 N N . HIS A 1 98 ? 14.480 -0.211 -19.842 1.00 97.81 98 HIS A N 1
ATOM 721 C CA . HIS A 1 98 ? 15.038 -1.327 -19.084 1.00 97.81 98 HIS A CA 1
ATOM 722 C C . HIS A 1 98 ? 14.664 -2.676 -19.716 1.00 97.81 98 HIS A C 1
ATOM 724 O O . HIS A 1 98 ? 13.552 -2.851 -20.225 1.00 97.81 98 HIS A O 1
ATOM 730 N N . THR A 1 99 ? 15.536 -3.671 -19.621 1.00 96.88 99 THR A N 1
ATOM 731 C CA . THR A 1 99 ? 15.139 -5.069 -19.841 1.00 96.88 99 THR A CA 1
ATOM 732 C C . THR A 1 99 ? 14.279 -5.567 -18.667 1.00 96.88 99 THR A C 1
ATOM 734 O O . THR A 1 99 ? 14.335 -4.985 -17.580 1.00 96.88 99 THR A O 1
ATOM 737 N N . PRO A 1 100 ? 13.491 -6.650 -18.822 1.00 96.12 100 PRO A N 1
ATOM 738 C CA . PRO A 1 100 ? 12.753 -7.229 -17.694 1.00 96.12 100 PRO A CA 1
ATOM 739 C C . PRO A 1 100 ? 13.663 -7.620 -16.516 1.00 96.12 100 PRO A C 1
ATOM 741 O O . PRO A 1 100 ? 13.289 -7.465 -15.355 1.00 96.12 100 PRO A O 1
ATOM 744 N N . ALA A 1 101 ? 14.887 -8.080 -16.800 1.00 94.88 101 ALA A N 1
ATOM 745 C CA . ALA A 1 101 ? 15.862 -8.444 -15.776 1.00 94.88 101 ALA A CA 1
ATOM 746 C C . ALA A 1 101 ? 16.403 -7.224 -15.014 1.00 94.88 101 ALA A C 1
ATOM 748 O O . ALA A 1 101 ? 16.523 -7.285 -13.790 1.00 94.88 101 ALA A O 1
ATOM 749 N N . GLU A 1 102 ? 16.693 -6.133 -15.725 1.00 96.62 102 GLU A N 1
ATOM 750 C CA . GLU A 1 102 ? 17.104 -4.856 -15.135 1.00 96.62 102 GLU A CA 1
ATOM 751 C C . GLU A 1 102 ? 15.981 -4.271 -14.269 1.00 96.62 102 GLU A C 1
ATOM 753 O O . GLU A 1 102 ? 16.214 -3.928 -13.112 1.00 96.62 102 GLU A O 1
ATOM 758 N N . LEU A 1 103 ? 14.742 -4.240 -14.779 1.00 96.75 103 LEU A N 1
ATOM 759 C CA . LEU A 1 103 ? 13.588 -3.755 -14.020 1.00 96.75 103 LEU A CA 1
ATOM 760 C C . LEU A 1 103 ? 13.392 -4.561 -12.732 1.00 96.75 103 LEU A C 1
ATOM 762 O O . LEU A 1 103 ? 13.241 -3.989 -11.654 1.00 96.75 103 LEU A O 1
ATOM 766 N N . ALA A 1 104 ? 13.427 -5.891 -12.834 1.00 94.31 104 ALA A N 1
ATOM 767 C CA . ALA A 1 104 ? 13.260 -6.762 -11.680 1.00 94.31 104 ALA A CA 1
ATOM 768 C C . ALA A 1 104 ? 14.394 -6.624 -10.658 1.00 94.31 104 ALA A C 1
ATOM 770 O O . ALA A 1 104 ? 14.173 -6.854 -9.473 1.00 94.31 104 ALA A O 1
ATOM 771 N N . TYR A 1 105 ? 15.608 -6.285 -11.092 1.00 93.50 105 TYR A N 1
ATOM 772 C CA . TYR A 1 105 ? 16.710 -5.985 -10.185 1.00 93.50 105 TYR A CA 1
ATOM 773 C C . TYR A 1 105 ? 16.498 -4.644 -9.474 1.00 93.50 105 TYR A C 1
ATOM 775 O O . TYR A 1 105 ? 16.511 -4.608 -8.246 1.00 93.50 105 TYR A O 1
ATOM 783 N N . GLY A 1 106 ? 16.224 -3.576 -10.227 1.00 94.19 106 GLY A N 1
ATOM 784 C CA . GLY A 1 106 ? 16.032 -2.236 -9.672 1.00 94.19 106 GLY A CA 1
ATOM 785 C C . GLY A 1 106 ? 14.831 -2.137 -8.732 1.00 94.19 106 GLY A C 1
ATOM 786 O O . GLY A 1 106 ? 14.958 -1.581 -7.649 1.00 94.19 106 GLY A O 1
ATOM 787 N N . ALA A 1 107 ? 13.691 -2.739 -9.086 1.00 93.19 107 ALA A N 1
ATOM 788 C CA . ALA A 1 107 ? 12.492 -2.718 -8.243 1.00 93.19 107 ALA A CA 1
ATOM 789 C C . ALA A 1 107 ? 12.710 -3.443 -6.905 1.00 93.19 107 ALA A C 1
ATOM 791 O O . ALA A 1 107 ? 12.259 -2.990 -5.857 1.00 93.19 107 ALA A O 1
ATOM 792 N N . ARG A 1 108 ? 13.439 -4.562 -6.934 1.00 90.00 108 ARG A N 1
ATOM 793 C CA . ARG A 1 108 ? 13.785 -5.320 -5.730 1.00 90.00 108 ARG A CA 1
ATOM 794 C C . ARG A 1 108 ? 14.776 -4.586 -4.835 1.00 90.00 108 ARG A C 1
ATOM 796 O O . ARG A 1 108 ? 14.611 -4.608 -3.620 1.00 90.00 108 ARG A O 1
ATOM 803 N N . LEU A 1 109 ? 15.790 -3.960 -5.432 1.00 87.62 109 LEU A N 1
ATOM 804 C CA . LEU A 1 109 ? 16.762 -3.160 -4.695 1.00 87.62 109 LEU A CA 1
ATOM 805 C C . LEU A 1 109 ? 16.077 -1.957 -4.037 1.00 87.62 109 LEU A C 1
ATOM 807 O O . LEU A 1 109 ? 16.208 -1.777 -2.834 1.00 87.62 109 LEU A O 1
ATOM 811 N N . ALA A 1 110 ? 15.255 -1.227 -4.795 1.00 88.88 110 ALA A N 1
ATOM 812 C CA . ALA A 1 110 ? 14.497 -0.093 -4.281 1.00 88.88 110 ALA A CA 1
ATOM 813 C C . ALA A 1 110 ? 13.572 -0.488 -3.123 1.00 88.88 110 ALA A C 1
ATOM 815 O O . ALA A 1 110 ? 13.492 0.232 -2.133 1.00 88.88 110 ALA A O 1
ATOM 816 N N . LEU A 1 111 ? 12.901 -1.646 -3.199 1.00 82.06 111 LEU A N 1
ATOM 817 C CA . LEU A 1 111 ? 12.072 -2.084 -2.080 1.00 82.06 111 LEU A CA 1
ATOM 818 C C . LEU A 1 111 ? 12.908 -2.457 -0.852 1.00 82.06 111 LEU A C 1
ATOM 820 O O . LEU A 1 111 ? 12.538 -2.082 0.259 1.00 82.06 111 LEU A O 1
ATOM 824 N N . ARG A 1 112 ? 14.039 -3.146 -1.038 1.00 79.62 112 ARG A N 1
ATOM 825 C CA . ARG A 1 112 ? 14.969 -3.443 0.060 1.00 7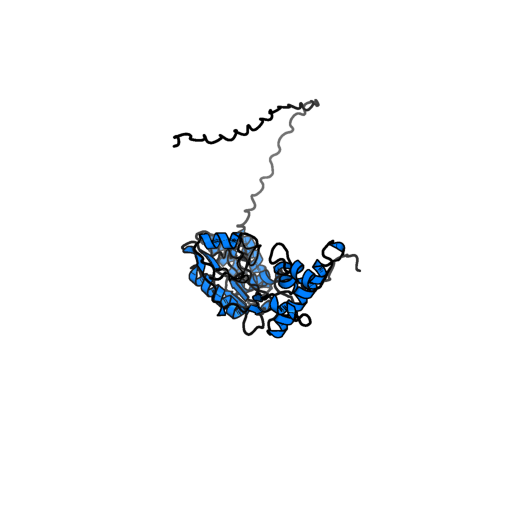9.62 112 ARG A CA 1
ATOM 826 C C . ARG A 1 112 ? 15.435 -2.158 0.753 1.00 79.62 112 ARG A C 1
ATOM 828 O O . ARG A 1 112 ? 15.472 -2.109 1.972 1.00 79.62 112 ARG A O 1
ATOM 835 N N . GLU A 1 113 ? 15.750 -1.123 -0.018 1.00 79.75 113 GLU A N 1
ATOM 836 C CA . GLU A 1 113 ? 16.210 0.173 0.497 1.00 79.75 113 GLU A CA 1
ATOM 837 C C . GLU A 1 113 ? 15.081 1.029 1.093 1.00 79.75 113 GLU A C 1
ATOM 839 O O . GLU A 1 113 ? 15.343 1.923 1.891 1.00 79.75 113 GLU A O 1
ATOM 844 N N . SER A 1 114 ? 13.821 0.753 0.746 1.00 74.75 114 SER A N 1
ATOM 845 C CA . SER A 1 114 ? 12.670 1.524 1.232 1.00 74.75 114 SER A CA 1
ATOM 846 C C . SER A 1 114 ? 12.324 1.293 2.709 1.00 74.75 114 SER A C 1
ATOM 848 O O . SER A 1 114 ? 11.520 2.043 3.256 1.00 74.75 114 SER A O 1
ATOM 850 N N . GLY A 1 115 ? 12.859 0.237 3.334 1.00 70.19 115 GLY A N 1
ATOM 851 C CA . GLY A 1 115 ? 12.485 -0.178 4.692 1.00 70.19 115 GLY A CA 1
ATOM 852 C C . GLY A 1 115 ? 11.102 -0.837 4.801 1.00 70.19 115 GLY A C 1
ATOM 853 O O . GLY A 1 115 ? 10.655 -1.119 5.903 1.00 70.19 115 GLY A O 1
ATOM 854 N N . TRP A 1 116 ? 10.417 -1.110 3.681 1.00 67.94 116 TRP A N 1
ATOM 855 C CA . TRP A 1 116 ? 9.098 -1.770 3.647 1.00 67.94 116 TRP A CA 1
ATOM 856 C C . TRP A 1 116 ? 9.156 -3.279 3.369 1.00 67.94 116 TRP A C 1
ATOM 858 O O . TRP A 1 116 ? 8.118 -3.931 3.233 1.00 67.94 116 TRP A O 1
ATOM 868 N N . CYS A 1 117 ? 10.360 -3.846 3.279 1.00 67.00 117 CYS A N 1
ATOM 869 C CA . CYS A 1 117 ? 10.579 -5.284 3.180 1.00 67.00 117 CYS A CA 1
ATOM 870 C C . CYS A 1 117 ? 11.299 -5.757 4.447 1.00 67.00 117 CYS A C 1
ATOM 872 O O . CYS A 1 117 ? 12.435 -5.327 4.655 1.00 67.00 117 CYS A O 1
ATOM 874 N N . PRO A 1 118 ? 10.687 -6.637 5.260 1.00 62.09 118 PRO A N 1
ATOM 875 C CA . PRO A 1 118 ? 11.389 -7.256 6.371 1.00 62.09 118 PRO A CA 1
ATOM 876 C C . PRO A 1 118 ? 12.583 -8.076 5.869 1.00 62.09 118 PRO A C 1
ATOM 878 O O . PRO A 1 118 ? 12.516 -8.668 4.786 1.00 62.09 118 PRO A O 1
ATOM 881 N N . GLU A 1 119 ? 13.654 -8.163 6.655 1.00 64.19 119 GLU A N 1
ATOM 882 C CA . GLU A 1 119 ? 14.828 -8.983 6.318 1.00 64.19 119 GLU A CA 1
ATOM 883 C C . GLU A 1 119 ? 14.505 -10.476 6.239 1.00 64.19 119 GLU A C 1
ATOM 885 O O . GLU A 1 119 ? 15.105 -11.210 5.450 1.00 64.19 119 GLU A O 1
ATOM 890 N N . SER A 1 120 ? 13.521 -10.915 7.030 1.00 60.41 120 SER A N 1
ATOM 891 C CA . SER A 1 120 ? 13.007 -12.287 7.038 1.00 60.41 120 SER A CA 1
ATOM 892 C C . SER A 1 120 ? 12.424 -12.702 5.684 1.00 60.41 120 SER A C 1
ATOM 894 O O . SER A 1 120 ? 12.358 -13.894 5.372 1.00 60.41 120 SER A O 1
ATOM 896 N N . ILE A 1 121 ? 12.040 -11.736 4.841 1.00 64.06 121 ILE A N 1
ATOM 897 C CA . ILE A 1 121 ? 11.540 -11.996 3.499 1.00 64.06 121 ILE A CA 1
ATOM 898 C C . ILE A 1 121 ? 12.717 -11.981 2.519 1.00 64.06 121 ILE A C 1
ATOM 900 O O . ILE A 1 121 ? 13.351 -10.941 2.312 1.00 64.06 121 ILE A O 1
ATOM 904 N N . PRO A 1 122 ? 12.984 -13.093 1.805 1.00 62.34 122 PRO A N 1
ATOM 905 C CA . PRO A 1 122 ? 14.024 -13.115 0.794 1.00 62.34 122 PRO A CA 1
ATOM 906 C C . PRO A 1 122 ? 13.654 -12.143 -0.331 1.00 62.34 122 PRO A C 1
ATOM 908 O O . PRO A 1 122 ? 12.851 -12.458 -1.208 1.00 62.34 122 PRO A O 1
ATOM 911 N N . TRP A 1 123 ? 14.288 -10.970 -0.351 1.00 66.38 123 TRP A N 1
ATOM 912 C CA . TRP A 1 123 ? 14.043 -9.902 -1.331 1.00 66.38 123 TRP A CA 1
ATOM 913 C C . TRP A 1 123 ? 14.168 -10.380 -2.791 1.00 66.38 123 TRP A C 1
ATOM 915 O O . TRP A 1 123 ? 13.517 -9.862 -3.699 1.00 66.38 123 TRP A O 1
ATOM 925 N N . ARG A 1 124 ? 14.975 -11.423 -3.035 1.00 61.94 124 ARG A N 1
ATOM 926 C CA . ARG A 1 124 ? 15.110 -12.082 -4.348 1.00 61.94 124 ARG A CA 1
ATOM 927 C C . ARG A 1 124 ? 13.859 -12.869 -4.762 1.00 61.94 124 ARG A C 1
ATOM 929 O O . ARG A 1 124 ? 13.608 -12.998 -5.959 1.00 61.94 124 ARG A O 1
ATOM 936 N N . GLY A 1 125 ? 13.083 -13.360 -3.797 1.00 66.75 125 GLY A N 1
ATOM 937 C CA . GLY A 1 125 ? 11.799 -14.044 -3.979 1.00 66.75 125 GLY A CA 1
ATOM 938 C C . GLY A 1 125 ? 10.619 -13.098 -4.220 1.00 66.75 125 GLY A C 1
ATOM 939 O O . GLY A 1 125 ? 9.525 -13.558 -4.561 1.00 66.75 125 GLY A O 1
ATOM 940 N N . LEU A 1 126 ? 10.842 -11.784 -4.106 1.00 81.81 126 LEU A N 1
ATOM 941 C CA . LEU A 1 126 ? 9.827 -10.783 -4.382 1.00 81.81 126 LEU A CA 1
ATOM 942 C C . LEU A 1 126 ? 9.360 -10.848 -5.835 1.00 81.81 126 LEU A C 1
ATOM 944 O O . LEU A 1 126 ? 10.167 -10.876 -6.781 1.00 81.81 126 LEU A O 1
ATOM 948 N N . LEU A 1 127 ? 8.039 -10.858 -5.996 1.00 89.62 127 LEU A N 1
ATOM 949 C CA . LEU A 1 127 ? 7.407 -10.907 -7.299 1.00 89.62 127 LEU A CA 1
ATOM 950 C C . LEU A 1 127 ? 7.344 -9.504 -7.901 1.00 89.62 127 LEU A C 1
ATOM 952 O O . LEU A 1 127 ? 6.609 -8.644 -7.424 1.00 89.62 127 LEU A O 1
ATOM 956 N N . VAL A 1 128 ? 8.089 -9.301 -8.985 1.00 94.38 128 VAL A N 1
ATOM 957 C CA . VAL A 1 128 ? 8.022 -8.079 -9.791 1.00 94.38 128 VAL A CA 1
ATOM 958 C C . VAL A 1 128 ? 7.100 -8.335 -10.973 1.00 94.38 128 VAL A C 1
ATOM 960 O O . VAL A 1 128 ? 7.398 -9.174 -11.823 1.00 94.38 128 VAL A O 1
ATOM 963 N N . ARG A 1 129 ? 5.978 -7.618 -11.027 1.00 97.19 129 ARG A N 1
ATOM 964 C CA . ARG A 1 129 ? 5.061 -7.612 -12.168 1.00 97.19 129 ARG A CA 1
ATOM 965 C C . ARG A 1 129 ? 5.455 -6.473 -13.098 1.00 97.19 129 ARG A C 1
ATOM 967 O O . ARG A 1 129 ? 5.324 -5.303 -12.743 1.00 97.19 129 ARG A O 1
ATOM 974 N N . ASP A 1 130 ? 5.953 -6.834 -14.273 1.00 97.56 130 ASP A N 1
ATOM 975 C CA . ASP A 1 130 ? 6.261 -5.892 -15.345 1.00 97.56 130 ASP A CA 1
ATOM 976 C C . ASP A 1 130 ? 4.968 -5.537 -16.093 1.00 97.56 130 ASP A C 1
ATOM 978 O O . ASP A 1 130 ? 4.456 -6.342 -16.868 1.00 97.56 130 ASP A O 1
ATOM 982 N N . LEU A 1 131 ? 4.420 -4.353 -15.812 1.00 98.00 131 LEU A N 1
ATOM 983 C CA . LEU A 1 131 ? 3.179 -3.830 -16.392 1.00 98.00 131 LEU A CA 1
ATOM 984 C C . LEU A 1 131 ? 3.437 -2.530 -17.161 1.00 98.00 131 LEU A C 1
ATOM 986 O O . LEU A 1 131 ? 2.561 -1.675 -17.272 1.00 98.00 131 LEU A O 1
ATOM 990 N N . ARG A 1 132 ? 4.650 -2.357 -17.699 1.00 96.69 132 ARG A N 1
ATOM 991 C CA . ARG A 1 132 ? 5.074 -1.104 -18.349 1.00 96.69 132 ARG A CA 1
ATOM 992 C C . ARG A 1 132 ? 4.297 -0.755 -19.620 1.00 96.69 132 ARG A C 1
ATOM 994 O O . ARG A 1 132 ? 4.355 0.388 -20.066 1.00 96.69 132 ARG A O 1
ATOM 1001 N N . GLU A 1 133 ? 3.568 -1.718 -20.175 1.00 95.31 133 GLU A N 1
ATOM 1002 C CA . GLU A 1 133 ? 2.677 -1.522 -21.322 1.00 95.31 133 GLU A CA 1
ATOM 1003 C C . GLU A 1 133 ? 1.258 -1.094 -20.910 1.00 95.31 133 GLU A C 1
ATOM 1005 O O . GLU A 1 133 ? 0.499 -0.596 -21.737 1.00 95.31 133 GLU A O 1
ATOM 1010 N N . VAL A 1 134 ? 0.894 -1.237 -19.631 1.00 95.56 134 VAL A N 1
ATOM 1011 C CA . VAL A 1 134 ? -0.436 -0.891 -19.121 1.00 95.56 134 VAL A CA 1
ATOM 1012 C C . VAL A 1 134 ? -0.517 0.614 -18.870 1.00 95.56 134 VAL A C 1
ATOM 1014 O O . VAL A 1 134 ? 0.250 1.172 -18.079 1.00 95.56 134 VAL A O 1
ATOM 1017 N N . ARG A 1 135 ? -1.444 1.277 -19.571 1.00 90.88 135 ARG A N 1
ATOM 1018 C CA . ARG A 1 135 ? -1.578 2.745 -19.579 1.00 90.88 135 ARG A CA 1
ATOM 1019 C C . ARG A 1 135 ? -3.003 3.264 -19.423 1.00 90.88 135 ARG A C 1
ATOM 1021 O O . ARG A 1 135 ? -3.150 4.406 -19.006 1.00 90.88 135 ARG A O 1
ATOM 1028 N N . ALA A 1 136 ? -4.018 2.477 -19.777 1.00 94.06 136 ALA A N 1
ATOM 1029 C CA . ALA A 1 136 ? -5.409 2.887 -19.626 1.00 94.06 136 ALA A CA 1
ATOM 1030 C C . ALA A 1 136 ? -5.826 2.804 -18.155 1.00 94.06 136 ALA A C 1
ATOM 1032 O O . ALA A 1 136 ? -5.467 1.852 -17.456 1.00 94.06 136 ALA A O 1
ATOM 1033 N N . ALA A 1 137 ? -6.610 3.775 -17.686 1.00 96.00 137 ALA A N 1
ATOM 1034 C CA . ALA A 1 137 ? -6.954 3.870 -16.268 1.00 96.00 137 ALA A CA 1
ATOM 1035 C C . ALA A 1 137 ? -7.701 2.622 -15.757 1.00 96.00 137 ALA A C 1
ATOM 1037 O O . ALA A 1 137 ? -7.462 2.166 -14.638 1.00 96.00 137 ALA A O 1
ATOM 1038 N N . ALA A 1 138 ? -8.555 2.034 -16.603 1.00 96.50 138 ALA A N 1
ATOM 1039 C CA . ALA A 1 138 ? -9.298 0.814 -16.288 1.00 96.50 138 ALA A CA 1
ATOM 1040 C C . ALA A 1 138 ? -8.383 -0.408 -16.118 1.00 96.50 138 ALA A C 1
ATOM 1042 O O . ALA A 1 138 ? -8.549 -1.167 -15.163 1.00 96.50 138 ALA A O 1
ATOM 1043 N N . ASP A 1 139 ? -7.384 -0.564 -16.988 1.00 97.38 139 ASP A N 1
ATOM 1044 C CA . ASP A 1 139 ? -6.437 -1.678 -16.916 1.00 97.38 139 ASP A CA 1
ATOM 1045 C C . ASP A 1 139 ? -5.499 -1.534 -15.714 1.00 97.38 139 ASP A C 1
ATOM 1047 O O . ASP A 1 139 ? -5.205 -2.515 -15.033 1.00 97.38 139 ASP A O 1
ATOM 1051 N N . VAL A 1 140 ? -5.077 -0.304 -15.391 1.00 97.56 140 VAL A N 1
ATOM 1052 C CA . VAL A 1 140 ? -4.316 -0.020 -14.164 1.00 97.56 140 VAL A CA 1
ATOM 1053 C C . VAL A 1 140 ? -5.118 -0.449 -12.935 1.00 97.56 140 VAL A C 1
ATOM 1055 O O . VAL A 1 140 ? -4.603 -1.184 -12.092 1.00 97.56 140 VAL A O 1
ATOM 1058 N N . ALA A 1 141 ? -6.394 -0.058 -12.851 1.00 97.94 141 ALA A N 1
ATOM 1059 C CA . ALA A 1 141 ? -7.265 -0.449 -11.747 1.00 97.94 141 ALA A CA 1
ATOM 1060 C C . ALA A 1 141 ? -7.472 -1.973 -11.674 1.00 97.94 141 ALA A C 1
ATOM 1062 O O . ALA A 1 141 ? -7.368 -2.557 -10.592 1.00 97.94 141 ALA A O 1
ATOM 1063 N N . ALA A 1 142 ? -7.698 -2.639 -12.810 1.00 98.19 142 ALA A N 1
ATOM 1064 C CA . ALA A 1 142 ? -7.837 -4.094 -12.871 1.00 98.19 142 ALA A CA 1
ATOM 1065 C C . ALA A 1 142 ? -6.563 -4.812 -12.390 1.00 98.19 142 ALA A C 1
ATOM 1067 O O . ALA A 1 142 ? -6.623 -5.762 -11.603 1.00 98.19 142 ALA A O 1
ATOM 1068 N N . GLU A 1 143 ? -5.390 -4.321 -12.787 1.00 98.38 143 GLU A N 1
ATOM 1069 C CA . GLU A 1 143 ? -4.108 -4.875 -12.365 1.00 98.38 143 GLU A CA 1
ATOM 1070 C C . GLU A 1 143 ? -3.797 -4.606 -10.882 1.00 98.38 143 GLU A C 1
ATOM 1072 O O . GLU A 1 143 ? -3.147 -5.443 -10.239 1.00 98.38 143 GLU A O 1
ATOM 1077 N N . CYS A 1 144 ? -4.293 -3.503 -10.312 1.00 98.25 144 CYS A N 1
ATOM 1078 C CA . CYS A 1 144 ? -4.286 -3.237 -8.869 1.00 98.25 144 CYS A CA 1
ATOM 1079 C C . CYS A 1 144 ? -5.174 -4.228 -8.102 1.00 98.25 144 CYS A C 1
ATOM 1081 O O . CYS A 1 144 ? -4.741 -4.791 -7.099 1.00 98.25 144 CYS A O 1
ATOM 1083 N N . VAL A 1 145 ? -6.375 -4.534 -8.596 1.00 97.94 145 VAL A N 1
ATOM 1084 C CA . VAL A 1 145 ? -7.232 -5.580 -8.003 1.00 97.94 145 VAL A CA 1
ATOM 1085 C C . VAL A 1 145 ? -6.551 -6.951 -8.079 1.00 97.94 145 VAL A C 1
ATOM 1087 O O . VAL A 1 145 ? -6.534 -7.703 -7.103 1.00 97.94 145 VAL A O 1
ATOM 1090 N N . ARG A 1 146 ? -5.903 -7.265 -9.209 1.00 97.50 146 ARG A N 1
ATOM 1091 C CA . ARG A 1 146 ? -5.090 -8.482 -9.350 1.00 97.50 146 ARG A CA 1
ATOM 1092 C C . ARG A 1 146 ? -3.911 -8.498 -8.372 1.00 97.50 146 ARG A C 1
ATOM 1094 O O . ARG A 1 146 ? -3.587 -9.562 -7.854 1.00 97.50 146 ARG A O 1
ATOM 1101 N N . HIS A 1 147 ? -3.316 -7.339 -8.071 1.00 97.44 147 HIS A N 1
ATOM 1102 C CA . HIS A 1 147 ? -2.274 -7.212 -7.046 1.00 97.44 147 HIS A CA 1
ATOM 1103 C C . HIS A 1 147 ? -2.789 -7.673 -5.688 1.00 97.44 147 HIS A C 1
ATOM 1105 O O . HIS A 1 147 ? -2.169 -8.534 -5.075 1.00 97.44 147 HIS A O 1
ATOM 1111 N N . LEU A 1 148 ? -3.932 -7.139 -5.251 1.00 96.69 148 LEU A N 1
ATOM 1112 C CA . LEU A 1 148 ? -4.520 -7.453 -3.949 1.00 96.69 148 LEU A CA 1
ATOM 1113 C C . LEU A 1 148 ? -4.785 -8.953 -3.795 1.00 96.69 148 LEU A C 1
ATOM 1115 O O . LEU A 1 148 ? -4.371 -9.554 -2.805 1.00 96.69 148 LEU A O 1
ATOM 1119 N N . ARG A 1 149 ? -5.377 -9.582 -4.816 1.00 95.50 149 ARG A N 1
ATOM 1120 C CA . ARG A 1 149 ? -5.634 -11.031 -4.824 1.00 95.50 149 ARG A CA 1
ATOM 1121 C C . ARG A 1 149 ? -4.342 -11.850 -4.744 1.00 95.50 149 ARG A C 1
ATOM 1123 O O . ARG A 1 149 ? -4.259 -12.797 -3.968 1.00 95.50 149 ARG A O 1
ATOM 1130 N N . MET A 1 150 ? -3.321 -11.475 -5.518 1.00 94.00 150 MET A N 1
ATOM 1131 C CA . MET A 1 150 ? -2.030 -12.176 -5.530 1.00 94.00 150 MET A CA 1
ATOM 1132 C C . MET A 1 150 ? -1.245 -12.009 -4.226 1.00 94.00 150 MET A C 1
ATOM 1134 O O . MET A 1 150 ? -0.581 -12.953 -3.803 1.00 94.00 150 MET A O 1
ATOM 1138 N N . ALA A 1 151 ? -1.294 -10.822 -3.621 1.00 92.62 151 ALA A N 1
ATOM 1139 C CA . ALA A 1 151 ? -0.607 -10.525 -2.370 1.00 92.62 151 ALA A CA 1
ATOM 1140 C C . ALA A 1 151 ? -1.291 -11.197 -1.172 1.00 92.62 151 ALA A C 1
ATOM 1142 O O . ALA A 1 151 ? -0.601 -11.673 -0.277 1.00 92.62 151 ALA A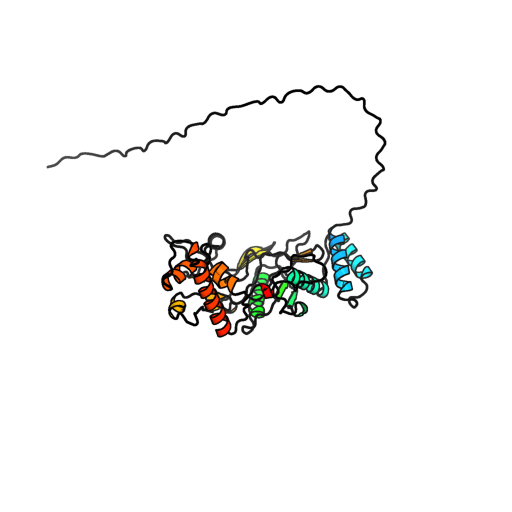 O 1
ATOM 1143 N N . THR A 1 152 ? -2.626 -11.276 -1.182 1.00 91.81 152 THR A N 1
ATOM 1144 C CA . THR A 1 152 ? -3.419 -11.917 -0.120 1.00 91.81 152 THR A CA 1
ATOM 1145 C C . THR A 1 152 ? -3.252 -13.437 -0.117 1.00 91.81 152 THR A C 1
ATOM 1147 O O . THR A 1 152 ? -3.098 -14.038 0.946 1.00 91.81 152 THR A O 1
ATOM 1150 N N . GLY A 1 153 ? -3.283 -14.076 -1.294 1.00 86.25 153 GLY A N 1
ATOM 1151 C CA . GLY A 1 153 ? -3.176 -15.532 -1.407 1.00 86.25 153 GLY A CA 1
ATOM 1152 C C . GLY A 1 153 ? -4.202 -16.255 -0.527 1.00 86.25 153 GLY A C 1
ATOM 1153 O O . GLY A 1 153 ? -5.399 -15.995 -0.620 1.00 86.25 153 GLY A O 1
ATOM 1154 N N . THR A 1 154 ? -3.725 -17.151 0.338 1.00 83.06 154 THR A N 1
ATOM 1155 C CA . THR A 1 154 ? -4.537 -17.893 1.321 1.00 83.06 154 THR A CA 1
ATOM 1156 C C . THR A 1 154 ? -4.420 -17.333 2.747 1.00 83.06 154 THR A C 1
ATOM 1158 O O . THR A 1 154 ? -4.700 -18.056 3.696 1.00 83.06 154 THR A O 1
ATOM 1161 N N . GLY A 1 155 ? -3.948 -16.090 2.912 1.00 81.62 155 GLY A N 1
ATOM 1162 C CA . GLY A 1 155 ? -3.640 -15.461 4.209 1.00 81.62 155 GLY A CA 1
ATOM 1163 C C . GLY A 1 155 ? -2.138 -15.290 4.466 1.00 81.62 155 GLY A C 1
ATOM 1164 O O . GLY A 1 155 ? -1.726 -14.355 5.152 1.00 81.62 155 GLY A O 1
ATOM 1165 N N . VAL A 1 156 ? -1.297 -16.113 3.830 1.00 87.62 156 VAL A N 1
ATOM 1166 C CA . VAL A 1 156 ? 0.162 -15.931 3.847 1.00 87.62 156 VAL A CA 1
ATOM 1167 C C . VAL A 1 156 ? 0.535 -14.808 2.883 1.00 87.62 156 VAL A C 1
ATOM 1169 O O . VAL A 1 156 ? 0.555 -15.007 1.664 1.00 87.62 156 VAL A O 1
ATOM 1172 N N . ILE A 1 157 ? 0.807 -13.623 3.432 1.00 88.38 157 ILE A N 1
ATOM 1173 C CA . ILE A 1 157 ? 0.988 -12.414 2.628 1.00 88.38 157 ILE A CA 1
ATOM 1174 C C . ILE A 1 157 ? 2.284 -12.493 1.831 1.00 88.38 157 ILE A C 1
ATOM 1176 O O . ILE A 1 157 ? 3.378 -12.649 2.373 1.00 88.38 157 ILE A O 1
ATOM 1180 N N . ARG A 1 158 ? 2.161 -12.344 0.511 1.00 85.94 158 ARG A N 1
ATOM 1181 C CA . ARG A 1 158 ? 3.298 -12.331 -0.405 1.00 85.94 158 ARG A CA 1
ATOM 1182 C C . ARG A 1 158 ? 3.667 -10.896 -0.770 1.00 85.94 158 ARG A C 1
ATOM 1184 O O . ARG A 1 158 ? 2.804 -10.166 -1.256 1.00 85.94 158 ARG A O 1
ATOM 1191 N N . PRO A 1 159 ? 4.943 -10.503 -0.646 1.00 86.69 159 PRO A N 1
ATOM 1192 C CA . PRO A 1 159 ? 5.414 -9.233 -1.184 1.00 86.69 159 PRO A CA 1
ATOM 1193 C C . PRO A 1 159 ? 5.423 -9.230 -2.710 1.00 86.69 159 PRO A C 1
ATOM 1195 O O . PRO A 1 159 ? 6.030 -10.088 -3.369 1.00 86.69 159 PRO A O 1
ATOM 1198 N N . VAL A 1 160 ? 4.745 -8.239 -3.271 1.00 91.25 160 VAL A N 1
ATOM 1199 C CA . VAL A 1 160 ? 4.610 -8.012 -4.705 1.00 91.25 160 VAL A CA 1
ATOM 1200 C C . VAL A 1 160 ? 4.899 -6.541 -4.986 1.00 91.25 160 VAL A C 1
ATOM 1202 O O . VAL A 1 160 ? 4.541 -5.665 -4.209 1.00 91.25 160 VAL A O 1
ATOM 1205 N N . VAL A 1 161 ? 5.520 -6.253 -6.129 1.00 94.19 161 VAL A N 1
ATOM 1206 C CA . VAL A 1 161 ? 5.563 -4.908 -6.718 1.00 94.19 161 VAL A CA 1
ATOM 1207 C C . VAL A 1 161 ? 5.020 -4.981 -8.134 1.00 94.19 161 VAL A C 1
ATOM 1209 O O . VAL A 1 161 ? 5.337 -5.900 -8.890 1.00 94.19 161 VAL A O 1
ATOM 1212 N N . SER A 1 162 ? 4.158 -4.042 -8.500 1.00 97.50 162 SER A N 1
ATOM 1213 C CA . SER A 1 162 ? 3.616 -3.922 -9.854 1.00 97.50 162 SER A CA 1
ATOM 1214 C C . SER A 1 162 ? 4.083 -2.618 -10.455 1.00 97.50 162 SER A C 1
ATOM 1216 O O . SER A 1 162 ? 3.721 -1.566 -9.952 1.00 97.50 162 SER A O 1
ATOM 1218 N N . VAL A 1 163 ? 4.908 -2.683 -11.497 1.00 98.06 163 VAL A N 1
ATOM 1219 C CA . VAL A 1 163 ? 5.514 -1.493 -12.099 1.00 98.06 163 VAL A CA 1
ATOM 1220 C C . VAL A 1 163 ? 4.782 -1.156 -13.390 1.00 98.06 163 VAL A C 1
ATOM 1222 O O . VAL A 1 163 ? 4.912 -1.884 -14.375 1.00 98.06 163 VAL A O 1
ATOM 1225 N N . PHE A 1 164 ? 4.018 -0.065 -13.376 1.00 97.69 164 PHE A N 1
ATOM 1226 C CA . PHE A 1 164 ? 3.289 0.426 -14.544 1.00 97.69 164 PHE A CA 1
ATOM 1227 C C . PHE A 1 164 ? 4.184 1.247 -15.481 1.00 97.69 164 PHE A C 1
ATOM 1229 O O . PHE A 1 164 ? 5.397 1.352 -15.285 1.00 97.69 164 PHE A O 1
ATOM 1236 N N . ALA A 1 165 ? 3.599 1.799 -16.546 1.00 95.94 165 ALA A N 1
ATOM 1237 C CA . ALA A 1 165 ? 4.331 2.575 -17.538 1.00 95.94 165 ALA A CA 1
ATOM 1238 C C . ALA A 1 165 ? 5.129 3.746 -16.917 1.00 95.94 165 ALA A C 1
ATOM 1240 O O . ALA A 1 165 ? 4.606 4.462 -16.059 1.00 95.94 165 ALA A O 1
ATOM 1241 N N . PRO A 1 166 ? 6.383 3.974 -17.353 1.00 96.06 166 PRO A N 1
ATOM 1242 C CA . PRO A 1 166 ? 7.178 5.103 -16.886 1.00 96.06 166 PRO A CA 1
ATOM 1243 C C . PRO A 1 166 ? 6.688 6.427 -17.477 1.00 96.06 166 PRO A C 1
ATOM 1245 O O . PRO A 1 166 ? 5.989 6.455 -18.499 1.00 96.06 166 PRO A O 1
ATOM 1248 N N . ASP A 1 167 ? 7.141 7.526 -16.877 1.00 93.12 167 ASP A N 1
ATOM 1249 C CA . ASP A 1 167 ? 7.123 8.815 -17.560 1.00 93.12 167 ASP A CA 1
ATOM 1250 C C . ASP A 1 167 ? 8.063 8.774 -18.771 1.00 93.12 167 ASP A C 1
ATOM 1252 O O . ASP A 1 167 ? 9.173 8.239 -18.724 1.00 93.12 167 ASP A O 1
ATOM 1256 N N . SER A 1 168 ? 7.607 9.360 -19.871 1.00 89.44 168 SER A N 1
ATOM 1257 C CA . SER A 1 168 ? 8.402 9.569 -21.078 1.00 89.44 168 SER A CA 1
ATOM 1258 C C . SER A 1 168 ? 8.362 11.045 -21.470 1.00 89.44 168 SER A C 1
ATOM 1260 O O . SER A 1 168 ? 7.388 11.721 -21.129 1.00 89.44 168 SER A O 1
ATOM 1262 N N . PRO A 1 169 ? 9.362 11.554 -22.215 1.00 89.69 169 PRO A N 1
ATOM 1263 C CA . PRO A 1 169 ? 9.374 12.946 -22.672 1.00 89.69 169 PRO A CA 1
ATOM 1264 C C . PRO A 1 169 ? 8.107 13.378 -23.424 1.00 89.69 169 PRO A C 1
ATOM 1266 O O . PRO A 1 169 ? 7.768 14.555 -23.431 1.00 89.69 169 PRO A O 1
ATOM 1269 N N . TRP A 1 170 ? 7.403 12.433 -24.049 1.00 88.62 170 TRP A N 1
ATOM 1270 C CA . TRP A 1 170 ? 6.204 12.690 -24.846 1.00 88.62 170 TRP A CA 1
ATOM 1271 C C . TRP A 1 170 ? 4.892 12.355 -24.130 1.00 88.62 170 TRP A C 1
ATOM 1273 O O . TRP A 1 170 ? 3.831 12.768 -24.593 1.00 88.62 170 TRP A O 1
ATOM 1283 N N . ARG A 1 171 ? 4.919 11.581 -23.036 1.00 89.44 171 ARG A N 1
ATOM 1284 C CA . ARG A 1 171 ? 3.695 11.141 -22.351 1.00 89.44 171 ARG A CA 1
ATOM 1285 C C . ARG A 1 171 ? 3.948 10.749 -20.891 1.00 89.44 171 ARG A C 1
ATOM 1287 O O . ARG A 1 171 ? 4.835 9.921 -20.647 1.00 89.44 171 ARG A O 1
ATOM 1294 N N . PRO A 1 172 ? 3.149 11.253 -19.932 1.00 92.38 172 PRO A N 1
ATOM 1295 C CA . PRO A 1 172 ? 3.237 10.818 -18.544 1.00 92.38 172 PRO A CA 1
ATOM 1296 C C . PRO A 1 172 ? 2.759 9.368 -18.372 1.00 92.38 172 PRO A C 1
ATOM 1298 O O . PRO A 1 172 ? 1.896 8.879 -19.108 1.00 92.38 172 PRO A O 1
ATOM 1301 N N . GLY A 1 173 ? 3.328 8.675 -17.387 1.00 93.88 173 GLY A N 1
ATOM 1302 C CA . GLY A 1 173 ? 2.824 7.386 -16.912 1.00 93.88 173 GLY A CA 1
ATOM 1303 C C . GLY A 1 173 ? 1.544 7.534 -16.072 1.00 93.88 173 GLY A C 1
ATOM 1304 O O . GLY A 1 173 ? 1.194 8.647 -15.666 1.00 93.88 173 GLY A O 1
ATOM 1305 N N . PRO A 1 174 ? 0.843 6.432 -15.766 1.00 96.06 174 PRO A N 1
ATOM 1306 C CA . PRO A 1 174 ? -0.298 6.463 -14.857 1.00 96.06 174 PRO A CA 1
ATOM 1307 C C . PRO A 1 174 ? 0.111 6.906 -13.444 1.00 96.06 174 PRO A C 1
ATOM 1309 O O . PRO A 1 174 ? 1.252 6.713 -13.015 1.00 96.06 174 PRO A O 1
ATOM 1312 N N . ARG A 1 175 ? -0.837 7.490 -12.708 1.00 96.69 175 ARG A N 1
ATOM 1313 C CA . ARG A 1 175 ? -0.725 7.854 -11.290 1.00 96.69 175 ARG A CA 1
ATOM 1314 C C . ARG A 1 175 ? -1.889 7.255 -10.516 1.00 96.69 175 ARG A C 1
ATOM 1316 O O . ARG A 1 175 ? -3.030 7.313 -10.965 1.00 96.69 175 ARG A O 1
ATOM 1323 N N . ILE A 1 176 ? -1.610 6.739 -9.327 1.00 97.50 176 ILE A N 1
ATOM 1324 C CA . ILE A 1 176 ? -2.637 6.350 -8.359 1.00 97.50 176 ILE A CA 1
ATOM 1325 C C . ILE A 1 176 ? -2.630 7.425 -7.275 1.00 97.50 176 ILE A C 1
ATOM 1327 O O . ILE A 1 176 ? -1.587 7.700 -6.685 1.00 97.50 176 ILE A O 1
ATOM 1331 N N . ARG A 1 177 ? -3.766 8.099 -7.068 1.00 96.94 177 ARG A N 1
ATOM 1332 C CA . ARG A 1 177 ? -3.862 9.207 -6.102 1.00 96.94 177 ARG A CA 1
ATOM 1333 C C . ARG A 1 177 ? -4.070 8.717 -4.670 1.00 96.94 177 ARG A C 1
ATOM 1335 O O . ARG A 1 177 ? -3.787 9.465 -3.739 1.00 96.94 177 ARG A O 1
ATOM 1342 N N . ASN A 1 178 ? -4.548 7.486 -4.495 1.00 97.31 178 ASN A N 1
ATOM 1343 C CA . ASN A 1 178 ? -4.627 6.840 -3.191 1.00 97.31 178 ASN A CA 1
ATOM 1344 C C . ASN A 1 178 ? -3.218 6.593 -2.647 1.00 97.31 178 ASN A C 1
ATOM 1346 O O . ASN A 1 178 ? -2.337 6.140 -3.377 1.00 97.31 178 ASN A O 1
ATOM 1350 N N . ASP A 1 179 ? -3.021 6.837 -1.356 1.00 95.06 179 ASP A N 1
ATOM 1351 C CA . ASP A 1 179 ? -1.771 6.512 -0.675 1.00 95.06 179 ASP A CA 1
ATOM 1352 C C . ASP A 1 179 ? -1.541 5.002 -0.578 1.00 95.06 179 ASP A C 1
ATOM 1354 O O . ASP A 1 179 ? -0.431 4.520 -0.807 1.00 95.06 179 ASP A O 1
ATOM 1358 N N . GLN A 1 180 ? -2.613 4.255 -0.321 1.00 96.56 180 GLN A N 1
ATOM 1359 C CA . GLN A 1 180 ? -2.653 2.803 -0.382 1.00 96.56 180 GLN A CA 1
ATOM 1360 C C . GLN A 1 180 ? -3.812 2.336 -1.256 1.00 96.56 180 GLN A C 1
ATOM 1362 O O . GLN A 1 180 ? -4.825 3.024 -1.373 1.00 96.56 180 GLN A O 1
ATOM 1367 N N . LEU A 1 181 ? -3.692 1.152 -1.866 1.00 97.69 181 LEU A N 1
ATOM 1368 C CA . LEU A 1 181 ? -4.772 0.619 -2.704 1.00 97.69 181 LEU A CA 1
ATOM 1369 C C . LEU A 1 181 ? -6.064 0.428 -1.911 1.00 97.69 181 LEU A C 1
ATOM 1371 O O . LEU A 1 181 ? -7.134 0.635 -2.463 1.00 97.69 181 LEU A O 1
ATOM 1375 N N . VAL A 1 182 ? -5.973 0.053 -0.636 1.00 97.75 182 VAL A N 1
ATOM 1376 C CA . VAL A 1 182 ? -7.135 -0.149 0.230 1.00 97.75 182 VAL A CA 1
ATOM 1377 C C . VAL A 1 182 ? -7.085 0.850 1.376 1.00 97.75 182 VAL A C 1
ATOM 1379 O O . VAL A 1 182 ? -6.163 0.834 2.187 1.00 97.75 182 VAL A O 1
ATOM 1382 N N . ARG A 1 183 ? -8.101 1.710 1.447 1.00 97.19 183 ARG A N 1
ATOM 1383 C CA . ARG A 1 183 ? -8.353 2.625 2.563 1.00 97.19 183 ARG A CA 1
ATOM 1384 C C . ARG A 1 183 ? -9.840 2.770 2.812 1.00 97.19 183 ARG A C 1
ATOM 1386 O O . ARG A 1 183 ? -10.654 2.541 1.915 1.00 97.19 183 ARG A O 1
ATOM 1393 N N . TYR A 1 184 ? -10.163 3.154 4.039 1.00 98.06 184 TYR A N 1
ATOM 1394 C CA . TYR A 1 184 ? -11.530 3.391 4.465 1.00 98.06 184 TYR A CA 1
ATOM 1395 C C . TYR A 1 184 ? -11.868 4.875 4.383 1.00 98.06 184 TYR A C 1
ATOM 1397 O O . TYR A 1 184 ? -11.016 5.736 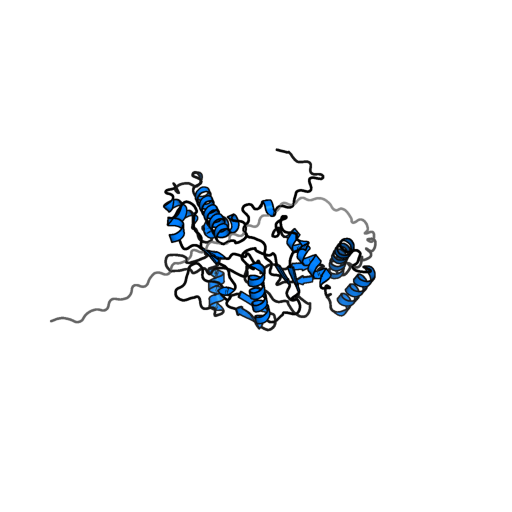4.603 1.00 98.06 184 TYR A O 1
ATOM 1405 N N . ALA A 1 185 ? -13.113 5.161 4.034 1.00 98.00 185 ALA A N 1
ATOM 1406 C CA . ALA A 1 185 ? -13.633 6.507 3.941 1.00 98.00 185 ALA A CA 1
ATOM 1407 C C . ALA A 1 185 ? -13.750 7.166 5.323 1.00 98.00 185 ALA A C 1
ATOM 1409 O O . ALA A 1 185 ? -13.896 6.499 6.348 1.00 98.00 185 ALA A O 1
ATOM 1410 N N . GLY A 1 186 ? -13.721 8.496 5.318 1.00 97.56 186 GLY A N 1
ATOM 1411 C CA . GLY A 1 186 ? -14.007 9.336 6.474 1.00 97.56 186 GLY A CA 1
ATOM 1412 C C . GLY A 1 186 ? -15.139 10.300 6.150 1.00 97.56 186 GLY A C 1
ATOM 1413 O O . GLY A 1 186 ? -15.094 11.002 5.138 1.00 97.56 186 GLY A O 1
ATOM 1414 N N . TYR A 1 187 ? -16.149 10.366 7.010 1.00 96.75 187 TYR A N 1
ATOM 1415 C CA . TYR A 1 187 ? -17.305 11.236 6.836 1.00 96.75 187 TYR A CA 1
ATOM 1416 C C . TYR A 1 187 ? -17.441 12.172 8.026 1.00 96.75 187 TYR A C 1
ATOM 1418 O O . TYR A 1 187 ? -17.553 11.739 9.171 1.00 96.75 187 TYR A O 1
ATOM 1426 N N . ARG A 1 188 ? -17.478 13.474 7.748 1.00 93.94 188 ARG A N 1
ATOM 1427 C CA . ARG A 1 188 ? -17.856 14.471 8.746 1.00 93.94 188 ARG A CA 1
ATOM 1428 C C . ARG A 1 188 ? -19.380 14.515 8.837 1.00 93.94 188 ARG A C 1
ATOM 1430 O O . ARG A 1 188 ? -20.033 14.927 7.879 1.00 93.94 188 ARG A O 1
ATOM 1437 N N . GLU A 1 189 ? -19.928 14.083 9.966 1.00 87.19 189 GLU A N 1
ATOM 1438 C CA . GLU A 1 189 ? -21.348 14.226 10.290 1.00 87.19 189 GLU A CA 1
ATOM 1439 C C . GLU A 1 189 ? -21.573 15.437 11.210 1.00 87.19 189 GLU A C 1
ATOM 1441 O O . GLU A 1 189 ? -20.631 16.144 11.570 1.00 87.19 189 GLU A O 1
ATOM 1446 N N . LEU A 1 190 ? -22.834 15.716 11.561 1.00 82.50 190 LEU A N 1
ATOM 1447 C CA . LEU A 1 190 ? -23.209 16.918 12.318 1.00 82.50 190 LEU A CA 1
ATOM 1448 C C . LEU A 1 190 ? -22.557 16.985 13.709 1.00 82.50 190 LEU A C 1
ATOM 1450 O O . LEU A 1 190 ? -22.198 18.070 14.157 1.00 82.50 190 LEU A O 1
ATOM 1454 N N . SER A 1 191 ? -22.414 15.843 14.386 1.00 81.25 191 SER A N 1
ATOM 1455 C CA . SER A 1 191 ? -21.942 15.762 15.778 1.00 81.25 191 SER A CA 1
ATOM 1456 C C . SER A 1 191 ? -20.715 14.874 15.980 1.00 81.25 191 SER A C 1
ATOM 1458 O O . SER A 1 191 ? -20.124 14.894 17.057 1.00 81.25 191 SER A O 1
ATOM 1460 N N . HIS A 1 192 ? -20.325 14.087 14.977 1.00 87.31 192 HIS A N 1
ATOM 1461 C CA . HIS A 1 192 ? -19.203 13.158 15.075 1.00 87.31 192 HIS A CA 1
ATOM 1462 C C . HIS A 1 192 ? -18.574 12.896 13.701 1.00 87.31 192 HIS A C 1
ATOM 1464 O O . HIS A 1 192 ? -19.073 13.341 12.666 1.00 87.31 192 HIS A O 1
ATOM 1470 N N . VAL A 1 193 ? -17.449 12.184 13.696 1.00 93.06 193 VAL A N 1
ATOM 1471 C CA . VAL A 1 193 ? -16.834 11.662 12.473 1.00 93.06 193 VAL A CA 1
ATOM 1472 C C . VAL A 1 193 ? -17.079 10.162 12.411 1.00 93.06 193 VAL A C 1
ATOM 1474 O O . VAL A 1 193 ? -16.817 9.462 13.388 1.00 93.06 193 VAL A O 1
ATOM 1477 N N . LEU A 1 194 ? -17.536 9.682 11.256 1.00 95.19 194 LEU A N 1
ATOM 1478 C CA . LEU A 1 194 ? -17.668 8.264 10.946 1.00 95.19 194 LEU A CA 1
ATOM 1479 C C . LEU A 1 194 ? -16.492 7.811 10.066 1.00 95.19 194 LEU A C 1
ATOM 1481 O O . LEU A 1 194 ? -16.223 8.426 9.035 1.00 95.19 194 LEU A O 1
ATOM 1485 N N . GLY A 1 195 ? -15.822 6.723 10.447 1.00 96.62 195 GLY A N 1
ATOM 1486 C CA . GLY A 1 195 ? -14.676 6.168 9.715 1.00 96.62 195 GLY A CA 1
ATOM 1487 C C . GLY A 1 195 ? -13.352 6.880 10.002 1.00 96.62 195 GLY A C 1
ATOM 1488 O O . GLY A 1 195 ? -13.160 7.426 11.087 1.00 96.62 195 GLY A O 1
ATOM 1489 N N . ASP A 1 196 ? -12.422 6.853 9.045 1.00 97.19 196 ASP A N 1
ATOM 1490 C CA . ASP A 1 196 ? -11.054 7.350 9.250 1.00 97.19 196 ASP A CA 1
ATOM 1491 C C . ASP A 1 196 ? -10.971 8.873 9.048 1.00 97.19 196 ASP A C 1
ATOM 1493 O O . ASP A 1 196 ? -11.068 9.381 7.923 1.00 97.19 196 ASP A O 1
ATOM 1497 N N . ARG A 1 197 ? -10.754 9.620 10.141 1.00 97.06 197 ARG A N 1
ATOM 1498 C CA . ARG A 1 197 ? -10.671 11.094 10.145 1.00 97.06 197 ARG A CA 1
ATOM 1499 C C . ARG A 1 197 ? -9.630 11.645 9.170 1.00 97.06 197 ARG A C 1
ATOM 1501 O O . ARG A 1 197 ? -9.846 12.718 8.603 1.00 97.06 197 ARG A O 1
ATOM 1508 N N . ARG A 1 198 ? -8.547 10.908 8.910 1.00 96.38 198 ARG A N 1
ATOM 1509 C CA . ARG A 1 198 ? -7.471 11.332 7.997 1.00 96.38 198 ARG A CA 1
ATOM 1510 C C . ARG A 1 198 ? -7.934 11.417 6.547 1.00 96.38 198 ARG A C 1
ATOM 1512 O O . ARG A 1 198 ? -7.362 12.171 5.766 1.00 96.38 198 ARG A O 1
ATOM 1519 N N . TYR A 1 199 ? -8.980 10.674 6.183 1.00 97.19 199 TYR A N 1
ATOM 1520 C CA . TYR A 1 199 ? -9.478 10.604 4.812 1.00 97.19 199 TYR A CA 1
ATOM 1521 C C . TYR A 1 199 ? -10.724 11.450 4.570 1.00 97.19 199 TYR A C 1
ATOM 1523 O O . TYR A 1 199 ? -11.291 11.341 3.488 1.00 97.19 199 TYR A O 1
ATOM 1531 N N . ILE A 1 200 ? -11.157 12.316 5.493 1.00 97.19 200 ILE A N 1
ATOM 1532 C CA . ILE A 1 200 ? -12.352 13.160 5.282 1.00 97.19 200 ILE A CA 1
ATOM 1533 C C . ILE A 1 200 ? -12.233 13.994 4.000 1.00 97.19 200 ILE A C 1
ATOM 1535 O O . ILE A 1 200 ? -13.142 13.992 3.163 1.00 97.19 200 ILE A O 1
ATOM 1539 N N . ASP A 1 201 ? -11.104 14.678 3.817 1.00 96.81 201 ASP A N 1
ATOM 1540 C CA . ASP A 1 201 ? -10.903 15.565 2.668 1.00 96.81 201 ASP A CA 1
ATOM 1541 C C . ASP A 1 201 ? -10.787 14.771 1.366 1.00 96.81 201 ASP A C 1
ATOM 1543 O O . ASP A 1 201 ? -11.411 15.123 0.362 1.00 96.81 201 ASP A O 1
ATOM 1547 N N . PHE A 1 202 ? -10.064 13.647 1.400 1.00 97.56 202 PHE A N 1
ATOM 1548 C CA . PHE A 1 202 ? -9.953 12.740 0.259 1.00 97.56 202 PHE A CA 1
ATOM 1549 C C . PHE A 1 202 ? -11.320 12.160 -0.125 1.00 97.56 202 PHE A C 1
ATOM 1551 O O . PHE A 1 202 ? -11.723 12.239 -1.282 1.00 97.56 202 PHE A O 1
ATOM 1558 N N . THR A 1 203 ? -12.080 11.660 0.851 1.00 97.81 203 THR A N 1
ATOM 1559 C CA . THR A 1 203 ? -13.438 11.119 0.679 1.00 97.81 203 THR A CA 1
ATOM 1560 C C . THR A 1 203 ? -14.370 12.170 0.079 1.00 97.81 203 THR A C 1
ATOM 1562 O O . THR A 1 203 ? -15.099 11.893 -0.874 1.00 97.81 203 THR A O 1
ATOM 1565 N N . THR A 1 204 ? -14.305 13.406 0.579 1.00 96.50 204 THR A N 1
ATOM 1566 C CA . THR A 1 204 ? -15.080 14.539 0.057 1.00 96.50 204 THR A CA 1
ATOM 1567 C C . THR A 1 204 ? -14.694 14.866 -1.387 1.00 96.50 204 THR A C 1
ATOM 1569 O O . THR A 1 204 ? -15.569 15.079 -2.228 1.00 96.50 204 THR A O 1
ATOM 1572 N N . GLY A 1 205 ? -13.396 14.886 -1.700 1.00 97.00 205 GLY A N 1
ATOM 1573 C CA . GLY A 1 205 ? -12.887 15.100 -3.055 1.00 97.00 205 GLY A CA 1
ATOM 1574 C C . GLY A 1 205 ? -13.348 14.018 -4.032 1.00 97.00 205 GLY A C 1
ATOM 1575 O O . GLY A 1 205 ? -13.846 14.326 -5.112 1.00 97.00 205 GLY A O 1
ATOM 1576 N N . VAL A 1 206 ? -13.271 12.753 -3.626 1.00 96.94 206 VAL A N 1
ATOM 1577 C CA . VAL A 1 206 ? -13.717 11.612 -4.433 1.00 96.94 206 VAL A CA 1
ATOM 1578 C C . VAL A 1 206 ? -15.238 11.606 -4.619 1.00 96.94 206 VAL A C 1
ATOM 1580 O O . VAL A 1 206 ? -15.721 11.310 -5.713 1.00 96.94 206 VAL A O 1
ATOM 1583 N N . GLY A 1 207 ? -16.002 12.036 -3.611 1.00 95.94 207 GLY A N 1
ATOM 1584 C CA . GLY A 1 207 ? -17.441 12.277 -3.741 1.00 95.94 207 GLY A CA 1
ATOM 1585 C C . GLY A 1 207 ? -17.778 13.330 -4.805 1.00 95.94 207 GLY A C 1
ATOM 1586 O O . GLY A 1 207 ? -18.662 13.111 -5.632 1.00 95.94 207 GLY A O 1
ATOM 1587 N N . LYS A 1 208 ? -17.024 14.439 -4.861 1.00 96.12 208 LYS A N 1
ATOM 1588 C CA . LYS A 1 208 ? -17.173 15.477 -5.905 1.00 96.12 208 LYS A CA 1
ATOM 1589 C C . LYS A 1 208 ? -16.838 14.964 -7.309 1.00 96.12 208 LYS A C 1
ATOM 1591 O O . LYS A 1 208 ? -17.403 15.455 -8.280 1.00 96.12 208 LYS A O 1
ATOM 1596 N N . LEU A 1 209 ? -15.957 13.969 -7.412 1.00 95.19 209 LEU A N 1
ATOM 1597 C CA . LEU A 1 209 ? -15.625 13.281 -8.665 1.00 95.19 209 LEU A CA 1
ATOM 1598 C C . LEU A 1 209 ? -16.677 12.233 -9.081 1.00 95.19 209 LEU A C 1
ATOM 1600 O O . LEU A 1 209 ? -16.527 11.595 -10.120 1.00 95.19 209 LEU A O 1
ATOM 1604 N N . GLY A 1 210 ? -17.748 12.059 -8.300 1.00 95.62 210 GLY A N 1
ATOM 1605 C CA . GLY A 1 210 ? -18.889 11.211 -8.642 1.00 95.62 210 GLY A CA 1
ATOM 1606 C C . GLY A 1 210 ? -18.946 9.874 -7.905 1.00 95.62 210 GLY A C 1
ATOM 1607 O O . GLY A 1 210 ? -19.858 9.086 -8.166 1.00 95.62 210 GLY A O 1
ATOM 1608 N N . TRP A 1 211 ? -18.027 9.599 -6.972 1.00 96.56 211 TRP A N 1
ATOM 1609 C CA . TRP A 1 211 ? -18.164 8.427 -6.108 1.00 96.56 211 TRP A CA 1
ATOM 1610 C C . TRP A 1 211 ? -19.374 8.574 -5.187 1.00 96.56 211 TRP A C 1
ATOM 1612 O O . TRP A 1 211 ? -19.596 9.622 -4.578 1.00 96.56 211 TRP A O 1
ATOM 1622 N N . ARG A 1 212 ? -20.144 7.495 -5.057 1.00 94.44 212 ARG A N 1
ATOM 1623 C CA . ARG A 1 212 ? -21.276 7.423 -4.136 1.00 94.44 212 ARG A CA 1
ATOM 1624 C C . ARG A 1 212 ? -20.935 6.445 -3.014 1.00 94.44 212 ARG A C 1
ATOM 1626 O O . ARG A 1 212 ? -20.722 5.269 -3.316 1.00 94.44 212 ARG A O 1
ATOM 1633 N N . PRO A 1 213 ? -20.873 6.903 -1.753 1.00 92.88 213 PRO A N 1
ATOM 1634 C CA . PRO A 1 213 ? -20.614 6.011 -0.636 1.00 92.88 213 PRO A CA 1
ATOM 1635 C C . PRO A 1 213 ? -21.770 5.014 -0.448 1.00 92.88 213 PRO A C 1
ATOM 1637 O O . PRO A 1 213 ? -22.905 5.312 -0.842 1.00 92.88 213 PRO A O 1
ATOM 1640 N N . PRO A 1 214 ? -21.510 3.847 0.170 1.00 92.38 214 PRO A N 1
ATOM 1641 C CA . PRO A 1 214 ? -22.554 2.910 0.568 1.00 92.38 214 PRO A CA 1
ATOM 1642 C C . PRO A 1 214 ? -23.666 3.572 1.393 1.00 92.38 214 PRO A C 1
ATOM 1644 O O . PRO A 1 214 ? -23.451 4.565 2.090 1.00 92.38 214 PRO A O 1
ATOM 1647 N N . THR A 1 215 ? -24.880 3.026 1.294 1.00 91.44 215 THR A N 1
ATOM 1648 C CA . THR A 1 215 ? -26.036 3.448 2.097 1.00 91.44 215 THR A CA 1
ATOM 1649 C C . THR A 1 215 ? -26.636 2.213 2.782 1.00 91.44 215 THR A C 1
ATOM 1651 O O . THR A 1 215 ? -27.085 1.315 2.069 1.00 91.44 215 THR A O 1
ATOM 1654 N N . PRO A 1 216 ? -26.649 2.138 4.127 1.00 93.19 216 PRO A N 1
ATOM 1655 C CA . PRO A 1 216 ? -26.105 3.123 5.069 1.00 93.19 216 PRO A CA 1
ATOM 1656 C C . PRO A 1 216 ? -24.570 3.223 4.999 1.00 93.19 216 PRO A C 1
ATOM 1658 O O . PRO A 1 216 ? -23.903 2.273 4.589 1.00 93.19 216 PRO A O 1
ATOM 1661 N N . ARG A 1 217 ? -24.028 4.384 5.393 1.00 94.88 217 ARG A N 1
ATOM 1662 C CA . ARG A 1 217 ? -22.577 4.584 5.525 1.00 94.88 217 ARG A CA 1
ATOM 1663 C C . ARG A 1 217 ? -22.050 3.796 6.718 1.00 94.88 217 ARG A C 1
ATOM 1665 O O . ARG A 1 217 ? -22.729 3.691 7.739 1.00 94.88 217 ARG A O 1
ATOM 1672 N N . GLY A 1 218 ? -20.837 3.278 6.593 1.00 94.81 218 GLY A N 1
ATOM 1673 C CA . GLY A 1 218 ? -20.139 2.549 7.644 1.00 94.81 218 GLY A CA 1
ATOM 1674 C C . GLY A 1 218 ? -18.768 3.140 7.960 1.00 94.81 218 GLY A C 1
ATOM 1675 O O . GLY A 1 218 ? -18.160 3.829 7.145 1.00 94.81 218 GLY A O 1
ATOM 1676 N N . ALA A 1 219 ? -18.241 2.811 9.141 1.00 95.56 219 ALA A N 1
ATOM 1677 C CA . ALA A 1 219 ? -16.897 3.225 9.554 1.00 95.56 219 ALA A CA 1
ATOM 1678 C C . ALA A 1 219 ? -15.770 2.592 8.708 1.00 95.56 219 ALA A C 1
ATOM 1680 O O . ALA A 1 219 ? -14.651 3.085 8.711 1.00 95.56 219 ALA A O 1
ATOM 1681 N N . PHE A 1 220 ? -16.069 1.515 7.975 1.00 97.00 220 PHE A N 1
ATOM 1682 C CA . PHE A 1 220 ? -15.112 0.753 7.164 1.00 97.00 220 PHE A CA 1
ATOM 1683 C C . PHE A 1 220 ? -15.568 0.656 5.699 1.00 97.00 220 PHE A C 1
ATOM 1685 O O . PHE A 1 220 ? -15.508 -0.400 5.067 1.00 97.00 220 PHE A O 1
ATOM 1692 N N . ASP A 1 221 ? -16.090 1.755 5.154 1.00 97.25 221 ASP A N 1
ATOM 1693 C CA . ASP A 1 221 ? -16.451 1.833 3.738 1.00 97.25 221 ASP A CA 1
ATOM 1694 C C . ASP A 1 221 ? -15.199 1.961 2.870 1.00 97.25 221 ASP A C 1
ATOM 1696 O O . ASP A 1 221 ? -14.409 2.883 3.049 1.00 97.25 221 ASP A O 1
ATOM 1700 N N . LEU A 1 222 ? -15.018 1.054 1.908 1.00 97.56 222 LEU A N 1
ATOM 1701 C CA . LEU A 1 222 ? -13.867 1.072 1.004 1.00 97.56 222 LEU A CA 1
ATOM 1702 C C . LEU A 1 222 ? -13.916 2.282 0.063 1.00 97.56 222 LEU A C 1
ATOM 1704 O O . LEU A 1 222 ? -14.893 2.474 -0.668 1.00 97.56 222 LEU A O 1
ATOM 1708 N N . LEU A 1 223 ? -12.831 3.055 0.035 1.00 98.00 223 LEU A N 1
ATOM 1709 C CA . LEU A 1 223 ? -12.614 4.092 -0.970 1.00 98.00 223 LEU A CA 1
ATOM 1710 C C . LEU A 1 223 ? -12.350 3.459 -2.348 1.00 98.00 223 LEU A C 1
ATOM 1712 O O . LEU A 1 223 ? -11.723 2.399 -2.431 1.00 98.00 223 LEU A O 1
ATOM 1716 N N . PRO A 1 224 ? -12.793 4.089 -3.451 1.00 98.00 224 PRO A N 1
ATOM 1717 C CA . PRO A 1 224 ? -12.449 3.624 -4.787 1.00 98.00 224 PRO A CA 1
ATOM 1718 C C . PRO A 1 224 ? -10.980 3.948 -5.095 1.00 98.00 224 PRO A C 1
ATOM 1720 O O . PRO A 1 224 ? -10.384 4.864 -4.518 1.00 98.00 224 PRO A O 1
ATOM 1723 N N . LEU A 1 225 ? -10.409 3.245 -6.071 1.00 98.00 225 LEU A N 1
ATOM 1724 C CA . LEU A 1 225 ? -9.150 3.654 -6.679 1.00 98.00 225 LEU A CA 1
ATOM 1725 C C . LEU A 1 225 ? -9.378 4.900 -7.532 1.00 98.00 225 LEU A C 1
ATOM 1727 O O . LEU A 1 225 ? -10.272 4.941 -8.376 1.00 98.00 225 LEU A O 1
ATOM 1731 N N . VAL A 1 226 ? -8.537 5.900 -7.317 1.00 98.06 226 VAL A N 1
ATOM 1732 C CA . VAL A 1 226 ? -8.487 7.152 -8.060 1.00 98.06 226 VAL A CA 1
ATOM 1733 C C . VAL A 1 226 ? -7.261 7.081 -8.957 1.00 98.06 226 VAL A C 1
ATOM 1735 O O . VAL A 1 226 ? -6.128 7.296 -8.517 1.00 98.06 226 VAL A O 1
ATOM 1738 N N . VAL A 1 227 ? -7.491 6.726 -10.216 1.00 97.50 227 VAL A N 1
ATOM 1739 C CA . VAL A 1 227 ? -6.434 6.531 -11.206 1.00 97.50 227 VAL A CA 1
ATOM 1740 C C . VAL A 1 227 ? -6.451 7.701 -12.170 1.00 97.50 227 VAL A C 1
ATOM 1742 O O . VAL A 1 227 ? -7.488 8.048 -12.728 1.00 97.50 227 VAL A O 1
ATOM 1745 N N . GLU A 1 228 ? -5.291 8.303 -12.373 1.00 95.69 228 GLU A N 1
ATOM 1746 C CA . GLU A 1 228 ? -5.089 9.365 -13.342 1.00 95.69 228 GLU A CA 1
ATOM 1747 C C . GLU A 1 228 ? -4.168 8.869 -14.448 1.00 95.69 228 GLU A C 1
ATOM 1749 O O . GLU A 1 228 ? -3.053 8.409 -14.195 1.00 95.69 228 GLU A O 1
ATOM 1754 N N . CYS A 1 229 ? -4.641 8.964 -15.684 1.00 92.25 229 CYS A N 1
ATOM 1755 C CA . CYS A 1 229 ? -3.867 8.641 -16.876 1.00 92.25 229 CYS A CA 1
ATOM 1756 C C . CYS A 1 229 ? -3.954 9.810 -17.857 1.00 92.25 229 CYS A C 1
ATOM 1758 O O . CYS A 1 229 ? -4.960 10.515 -17.887 1.00 92.25 229 CYS A O 1
ATOM 1760 N N . GLY A 1 230 ? -2.908 10.011 -18.667 1.00 82.75 230 GLY A N 1
ATOM 1761 C CA . GLY A 1 230 ? -2.817 11.176 -19.558 1.00 82.75 230 GLY A CA 1
ATOM 1762 C C . GLY A 1 230 ? -4.003 11.337 -20.516 1.00 82.75 230 GLY A C 1
ATOM 1763 O O . GLY A 1 230 ? -4.420 12.461 -20.764 1.00 82.75 230 GLY A O 1
ATOM 1764 N N . ASP A 1 231 ? -4.572 10.231 -21.002 1.00 77.88 231 ASP A N 1
ATOM 1765 C CA . ASP A 1 231 ? -5.648 10.263 -22.005 1.00 77.88 231 ASP A CA 1
ATOM 1766 C C . ASP A 1 231 ? -7.046 10.224 -21.356 1.00 77.88 231 ASP A C 1
ATOM 1768 O O . ASP A 1 231 ? -8.001 10.757 -21.911 1.00 77.88 231 ASP A O 1
ATOM 1772 N N . ASP A 1 232 ? -7.166 9.610 -20.172 1.00 80.25 232 ASP A N 1
ATOM 1773 C CA . ASP A 1 232 ? -8.447 9.353 -19.494 1.00 80.25 232 ASP A CA 1
ATOM 1774 C C . ASP A 1 232 ? -8.793 10.396 -18.417 1.00 80.25 232 ASP A C 1
ATOM 1776 O O . ASP A 1 232 ? -9.897 10.375 -17.862 1.00 80.25 232 ASP A O 1
ATOM 1780 N N . GLY A 1 233 ? -7.841 11.268 -18.071 1.00 90.94 233 GLY A N 1
ATOM 1781 C CA . GLY A 1 233 ? -7.933 12.139 -16.904 1.00 90.94 233 GLY A CA 1
ATOM 1782 C C . GLY A 1 233 ? -8.020 11.339 -15.602 1.00 90.94 233 GLY A C 1
ATOM 1783 O O . GLY A 1 233 ? -7.483 10.235 -15.491 1.00 90.94 233 GLY A O 1
ATOM 1784 N N . VAL A 1 234 ? -8.695 11.905 -14.598 1.00 95.94 234 VAL A N 1
ATOM 1785 C CA . VAL A 1 234 ? -8.932 11.252 -13.302 1.00 95.94 234 VAL A CA 1
ATOM 1786 C C . VAL A 1 234 ? -10.197 10.399 -13.374 1.00 95.94 234 VAL A C 1
ATOM 1788 O O . VAL A 1 234 ? -11.281 10.901 -13.667 1.00 95.94 234 VAL A O 1
ATOM 1791 N N . ARG A 1 235 ? -10.072 9.107 -13.067 1.00 97.31 235 ARG A N 1
ATOM 1792 C CA . ARG A 1 235 ? -11.158 8.122 -13.102 1.00 97.31 235 ARG A CA 1
ATOM 1793 C C . ARG A 1 235 ? -11.242 7.353 -11.787 1.00 97.31 235 ARG A C 1
ATOM 1795 O O . ARG A 1 235 ? -10.234 7.097 -11.130 1.00 97.31 235 ARG A O 1
ATOM 1802 N N . LEU A 1 236 ? -12.467 6.994 -11.415 1.00 98.00 236 LEU A N 1
ATOM 1803 C CA . LEU A 1 236 ? -12.787 6.293 -10.175 1.00 98.00 236 LEU A CA 1
ATOM 1804 C C . LEU A 1 236 ? -13.159 4.841 -10.469 1.00 98.00 236 LEU A C 1
ATOM 1806 O O . LEU A 1 236 ? -14.030 4.586 -11.300 1.00 98.00 236 LEU A O 1
ATOM 1810 N N . PHE A 1 237 ? -12.548 3.907 -9.746 1.00 97.75 237 PHE A N 1
ATOM 1811 C CA . PHE A 1 237 ? -12.801 2.476 -9.888 1.00 97.75 237 PHE A CA 1
ATOM 1812 C C . PHE A 1 237 ? -13.118 1.858 -8.523 1.00 97.75 237 PHE A C 1
ATOM 1814 O O . PHE A 1 237 ? -12.245 1.825 -7.653 1.00 97.75 237 PHE A O 1
ATOM 1821 N N . PRO A 1 238 ? -14.351 1.372 -8.296 1.00 96.31 238 PRO A N 1
ATOM 1822 C CA . PRO A 1 238 ? -14.684 0.638 -7.082 1.00 96.31 238 PRO A CA 1
ATOM 1823 C C . PRO A 1 238 ? -13.811 -0.610 -6.932 1.00 96.31 238 PRO A C 1
ATOM 1825 O O . PRO A 1 238 ? -13.579 -1.330 -7.905 1.00 96.31 238 PRO A O 1
ATOM 1828 N N . ILE A 1 239 ? -13.360 -0.888 -5.710 1.00 95.94 239 ILE A N 1
ATOM 1829 C CA . ILE A 1 239 ? -12.611 -2.109 -5.408 1.00 95.94 239 ILE A CA 1
ATOM 1830 C C . ILE A 1 239 ? -13.614 -3.219 -5.080 1.00 95.94 239 ILE A C 1
ATOM 1832 O O . ILE A 1 239 ? -14.442 -3.035 -4.182 1.00 95.94 239 ILE A O 1
ATOM 1836 N N . PRO A 1 240 ? -13.564 -4.369 -5.774 1.00 95.19 240 PRO A N 1
ATOM 1837 C CA . PRO A 1 240 ? -14.407 -5.509 -5.441 1.00 95.19 240 PRO A CA 1
ATOM 1838 C C . PRO A 1 240 ? -14.142 -5.985 -4.008 1.00 95.19 240 PRO A C 1
ATOM 1840 O O . PRO A 1 240 ? -12.988 -6.178 -3.623 1.00 95.19 240 PRO A O 1
ATOM 1843 N N . ARG A 1 241 ? -15.200 -6.189 -3.210 1.00 92.06 241 ARG A N 1
ATOM 1844 C CA . ARG A 1 241 ? -15.058 -6.614 -1.804 1.00 92.06 241 ARG A CA 1
ATOM 1845 C C . ARG A 1 241 ? -14.360 -7.969 -1.666 1.00 92.06 241 ARG A C 1
ATOM 1847 O O . ARG A 1 241 ? -13.629 -8.166 -0.710 1.00 92.06 241 ARG A O 1
ATOM 1854 N N . ASP A 1 242 ? -14.529 -8.872 -2.629 1.00 93.56 242 ASP A N 1
ATOM 1855 C CA . ASP A 1 242 ? -13.856 -10.178 -2.666 1.00 93.56 242 ASP A CA 1
ATOM 1856 C C . ASP A 1 242 ? -12.339 -10.078 -2.898 1.00 93.56 242 ASP A C 1
ATOM 1858 O O . ASP A 1 242 ? -11.609 -11.028 -2.628 1.00 93.56 242 ASP A O 1
ATOM 1862 N N . ALA A 1 243 ? -11.845 -8.938 -3.392 1.00 95.06 243 ALA A N 1
ATOM 1863 C CA . ALA A 1 243 ? -10.415 -8.696 -3.547 1.00 95.06 243 ALA A CA 1
ATOM 1864 C C . ALA A 1 243 ? -9.748 -8.190 -2.258 1.00 95.06 243 ALA A C 1
ATOM 1866 O O . ALA A 1 243 ? -8.522 -8.101 -2.216 1.00 95.06 243 ALA A O 1
ATOM 1867 N N . VAL A 1 244 ? -10.531 -7.847 -1.228 1.00 96.56 244 VAL A N 1
ATOM 1868 C CA . VAL A 1 244 ? -10.041 -7.291 0.036 1.00 96.56 244 VAL A CA 1
ATOM 1869 C C . VAL A 1 244 ? -10.365 -8.255 1.170 1.00 96.56 244 VAL A C 1
ATOM 1871 O O . VAL A 1 244 ? -11.507 -8.362 1.608 1.00 96.56 244 VAL A O 1
ATOM 1874 N N . LEU A 1 245 ? -9.342 -8.939 1.680 1.00 96.31 245 LEU A N 1
ATOM 1875 C CA . LEU A 1 245 ? -9.472 -9.695 2.920 1.00 96.31 245 LEU A CA 1
ATOM 1876 C C . LEU A 1 245 ? -9.485 -8.721 4.103 1.00 96.31 245 LEU A C 1
ATOM 1878 O O . LEU A 1 245 ? -8.494 -8.035 4.348 1.00 96.31 245 LEU A O 1
ATOM 1882 N N . GLU A 1 246 ? -10.598 -8.667 4.830 1.00 97.06 246 GLU A N 1
ATOM 1883 C CA . GLU A 1 246 ? -10.737 -7.907 6.074 1.00 97.06 246 GLU A CA 1
ATOM 1884 C C . GLU A 1 246 ? -10.737 -8.857 7.279 1.00 97.06 246 GLU A C 1
ATOM 1886 O O . GLU A 1 246 ? -11.512 -9.814 7.334 1.00 97.06 246 GLU A O 1
ATOM 1891 N N . VAL A 1 247 ? -9.907 -8.565 8.277 1.00 98.00 247 VAL A N 1
ATOM 1892 C CA . VAL A 1 247 ? -9.862 -9.265 9.562 1.00 98.00 247 VAL A CA 1
ATOM 1893 C C . VAL A 1 247 ? -10.721 -8.496 10.560 1.00 98.00 247 VAL A C 1
ATOM 1895 O O . VAL A 1 247 ? -10.463 -7.324 10.835 1.00 98.00 247 VAL A O 1
ATOM 1898 N N . ARG A 1 248 ? -11.753 -9.145 11.109 1.00 98.25 248 ARG A N 1
ATOM 1899 C CA . ARG A 1 248 ? -12.534 -8.593 12.228 1.00 98.25 248 ARG A CA 1
ATOM 1900 C C . ARG A 1 248 ? -11.740 -8.733 13.516 1.00 98.25 248 ARG A C 1
ATOM 1902 O O . ARG A 1 248 ? -11.196 -9.804 13.775 1.00 98.25 248 ARG A O 1
ATOM 1909 N N . LEU A 1 249 ? -11.706 -7.673 14.314 1.00 98.56 249 LEU A N 1
ATOM 1910 C CA . LEU A 1 249 ? -10.877 -7.633 15.507 1.00 98.56 249 LEU A CA 1
ATOM 1911 C C . LEU A 1 249 ? -11.648 -8.105 16.742 1.00 98.56 249 LEU A C 1
ATOM 1913 O O . LEU A 1 249 ? -12.764 -7.672 17.018 1.00 98.56 249 LEU A O 1
ATOM 1917 N N . THR A 1 250 ? -11.013 -8.994 17.490 1.00 98.56 250 THR A N 1
ATOM 1918 C CA . THR A 1 250 ? -11.448 -9.543 18.774 1.00 98.56 250 THR A CA 1
ATOM 1919 C C . THR A 1 250 ? -10.262 -9.560 19.731 1.00 98.56 250 THR A C 1
ATOM 1921 O O . THR A 1 250 ? -9.116 -9.618 19.288 1.00 98.56 250 THR A O 1
ATOM 1924 N N . HIS A 1 251 ? -10.518 -9.524 21.036 1.00 98.62 251 HIS A N 1
ATOM 1925 C CA . HIS A 1 251 ? -9.459 -9.562 22.041 1.00 98.62 251 HIS A CA 1
ATOM 1926 C C . HIS A 1 251 ? -9.398 -10.941 22.719 1.00 98.62 251 HIS A C 1
ATOM 1928 O O . HIS A 1 251 ? -10.460 -11.503 22.999 1.00 98.62 251 HIS A O 1
ATOM 1934 N N . PRO A 1 252 ? -8.202 -11.477 23.036 1.00 97.88 252 PRO A N 1
ATOM 1935 C CA . PRO A 1 252 ? -8.064 -12.783 23.691 1.00 97.88 252 PRO A CA 1
ATOM 1936 C C . PRO A 1 252 ? -8.715 -12.849 25.082 1.00 97.88 252 PRO A C 1
ATOM 1938 O O . PRO A 1 252 ? -9.161 -13.912 25.499 1.00 97.88 252 PRO A O 1
ATOM 1941 N N . GLU A 1 253 ? -8.783 -11.721 25.794 1.00 98.12 253 GLU A N 1
ATOM 1942 C CA . GLU A 1 253 ? -9.257 -11.653 27.191 1.00 98.12 253 GLU A CA 1
ATOM 1943 C C . GLU A 1 253 ? -10.466 -10.725 27.394 1.00 98.12 253 GLU A C 1
ATOM 1945 O O . GLU A 1 253 ? -11.140 -10.790 28.417 1.00 98.12 253 GLU A O 1
ATOM 1950 N N . LEU A 1 254 ? -10.761 -9.846 26.431 1.00 97.88 254 LEU A N 1
ATOM 1951 C CA . LEU A 1 254 ? -11.753 -8.777 26.588 1.00 97.88 254 LEU A CA 1
ATOM 1952 C C . LEU A 1 254 ? -12.916 -9.039 25.631 1.00 97.88 254 LEU A C 1
ATOM 1954 O O . LEU A 1 254 ? -12.922 -8.567 24.497 1.00 97.88 254 LEU A O 1
ATOM 1958 N N . ALA A 1 255 ? -13.904 -9.816 26.080 1.00 97.06 255 ALA A N 1
ATOM 1959 C CA . ALA A 1 255 ? -15.026 -10.242 25.237 1.00 97.06 255 ALA A CA 1
ATOM 1960 C C . ALA A 1 255 ? -15.797 -9.060 24.613 1.00 97.06 255 ALA A C 1
ATOM 1962 O O . ALA A 1 255 ? -16.176 -9.118 23.443 1.00 97.06 255 ALA A O 1
ATOM 1963 N N . TRP A 1 256 ? -15.948 -7.959 25.359 1.00 97.62 256 TRP A N 1
ATOM 1964 C CA . TRP A 1 256 ? -16.614 -6.734 24.899 1.00 97.62 256 TRP A CA 1
ATOM 1965 C C . TRP A 1 256 ? -15.917 -6.075 23.700 1.00 97.62 256 TRP A C 1
ATOM 1967 O O . TRP A 1 256 ? -16.533 -5.283 22.994 1.00 97.62 256 TRP A O 1
ATOM 1977 N N . PHE A 1 257 ? -14.649 -6.396 23.419 1.00 98.31 257 PHE A N 1
ATOM 1978 C CA . PHE A 1 257 ? -13.909 -5.796 22.307 1.00 98.31 257 PHE A CA 1
ATOM 1979 C C . PHE A 1 257 ? -14.559 -6.105 20.950 1.00 98.31 257 PHE A C 1
ATOM 1981 O O . PHE A 1 257 ? -14.562 -5.263 20.054 1.00 98.31 257 PHE A O 1
ATOM 1988 N N . ALA A 1 258 ? -15.172 -7.286 20.805 1.00 97.50 258 ALA A N 1
ATOM 1989 C CA . ALA A 1 258 ? -15.880 -7.669 19.583 1.00 97.50 258 ALA A CA 1
ATOM 1990 C C . ALA A 1 258 ? -17.087 -6.756 19.281 1.00 97.50 258 ALA A C 1
ATOM 1992 O O . ALA A 1 258 ? -17.437 -6.559 18.116 1.00 97.50 258 ALA A O 1
ATOM 1993 N N . GLU A 1 259 ? -17.696 -6.161 20.313 1.00 97.44 259 GLU A N 1
ATOM 1994 C CA . GLU A 1 259 ? -18.832 -5.239 20.183 1.00 97.44 259 GLU A CA 1
ATOM 1995 C C . GLU A 1 259 ? -18.436 -3.921 19.507 1.00 97.44 259 GLU A C 1
ATOM 1997 O O . GLU A 1 259 ? -19.288 -3.259 18.921 1.00 97.44 259 GLU A O 1
ATOM 2002 N N . LEU A 1 260 ? -17.146 -3.555 19.533 1.00 96.56 260 LEU A N 1
ATOM 2003 C CA . LEU A 1 260 ? -16.643 -2.360 18.849 1.00 96.56 260 LEU A CA 1
ATOM 2004 C C . LEU A 1 260 ? -16.746 -2.474 17.318 1.00 96.56 260 LEU A C 1
ATOM 2006 O O . LEU A 1 260 ? -16.627 -1.473 16.614 1.00 96.56 260 LEU A O 1
ATOM 2010 N N . GLY A 1 261 ? -16.930 -3.686 16.779 1.00 97.00 261 GLY A N 1
ATOM 2011 C CA . GLY A 1 261 ? -17.124 -3.912 15.344 1.00 97.00 261 GLY A CA 1
ATOM 2012 C C . GLY A 1 261 ? -15.917 -3.547 14.470 1.00 97.00 261 GLY A C 1
ATOM 2013 O O . GLY A 1 261 ? -16.072 -3.387 13.252 1.00 97.00 261 GLY A O 1
ATOM 2014 N N . LEU A 1 262 ? -14.732 -3.413 15.077 1.00 98.19 262 LEU A N 1
ATOM 2015 C CA . LEU A 1 262 ? -13.499 -3.026 14.399 1.00 98.19 262 LEU A CA 1
ATOM 2016 C C . LEU A 1 262 ? -13.054 -4.102 13.405 1.00 98.19 262 LEU A C 1
ATOM 2018 O O . LEU A 1 262 ? -13.199 -5.306 13.636 1.00 98.19 262 LEU A O 1
ATOM 2022 N N . ARG A 1 263 ? -12.486 -3.662 12.285 1.00 98.00 263 ARG A N 1
ATOM 2023 C CA . ARG A 1 263 ? -11.880 -4.536 11.278 1.00 98.00 263 ARG A CA 1
ATOM 2024 C C . ARG A 1 263 ? -10.736 -3.826 10.576 1.00 98.00 263 ARG A C 1
ATOM 2026 O O . ARG A 1 263 ? -10.693 -2.599 10.552 1.00 98.00 263 ARG A O 1
ATOM 2033 N N . TRP A 1 264 ? -9.841 -4.588 9.966 1.00 98.06 264 TRP A N 1
ATOM 2034 C CA . TRP A 1 264 ? -8.768 -4.024 9.157 1.00 98.06 264 TRP A CA 1
ATOM 2035 C C . TRP A 1 264 ? -8.460 -4.887 7.936 1.00 98.06 264 TRP A C 1
ATOM 2037 O O . TRP A 1 264 ? -8.666 -6.096 7.969 1.00 98.06 264 TRP A O 1
ATOM 2047 N N . HIS A 1 265 ? -7.999 -4.275 6.844 1.00 97.19 265 HIS A N 1
ATOM 2048 C CA . HIS A 1 265 ? -7.625 -5.019 5.641 1.00 97.19 265 HIS A CA 1
ATOM 2049 C C . HIS A 1 265 ? -6.277 -5.706 5.861 1.00 97.19 265 HIS A C 1
ATOM 2051 O O . HIS A 1 265 ? -5.411 -5.173 6.545 1.00 97.19 265 HIS A O 1
ATOM 2057 N N . ALA A 1 266 ? -6.097 -6.888 5.283 1.00 94.94 266 ALA A N 1
ATOM 2058 C CA . ALA A 1 266 ? -4.950 -7.748 5.557 1.00 94.94 266 ALA A CA 1
ATOM 2059 C C . ALA A 1 266 ? -3.637 -7.273 4.913 1.00 94.94 266 ALA A C 1
ATOM 2061 O O . ALA A 1 266 ? -2.564 -7.589 5.418 1.00 94.94 266 ALA A O 1
ATOM 2062 N N . VAL A 1 267 ? -3.702 -6.541 3.794 1.00 93.19 267 VAL A N 1
ATOM 2063 C CA . VAL A 1 267 ? -2.520 -6.247 2.964 1.00 93.19 267 VAL A CA 1
ATOM 2064 C C . VAL A 1 267 ? -2.270 -4.740 2.838 1.00 93.19 267 VAL A C 1
ATOM 2066 O O . VAL A 1 267 ? -3.087 -4.051 2.221 1.00 93.19 267 VAL A O 1
ATOM 2069 N N . PRO A 1 268 ? -1.125 -4.220 3.324 1.00 93.50 268 PRO A N 1
ATOM 2070 C CA . PRO A 1 268 ? -0.736 -2.826 3.138 1.00 93.50 268 PRO A CA 1
ATOM 2071 C C . PRO A 1 268 ? -0.087 -2.629 1.765 1.00 93.50 268 PRO A C 1
ATOM 2073 O O . PRO A 1 268 ? 1.126 -2.786 1.621 1.00 93.50 268 PRO A O 1
ATOM 2076 N N . VAL A 1 269 ? -0.875 -2.291 0.741 1.00 95.50 269 VAL A N 1
ATOM 2077 C CA . VAL A 1 269 ? -0.320 -1.969 -0.586 1.00 95.50 269 VAL A CA 1
ATOM 2078 C C . VAL A 1 269 ? -0.145 -0.461 -0.734 1.00 95.50 269 VAL A C 1
ATOM 2080 O O . VAL A 1 269 ? -1.128 0.242 -0.945 1.00 95.50 269 VAL A O 1
ATOM 2083 N N . ILE A 1 270 ? 1.089 0.034 -0.670 1.00 94.69 270 ILE A N 1
ATOM 2084 C CA . ILE A 1 270 ? 1.441 1.443 -0.906 1.00 94.69 270 ILE A CA 1
ATOM 2085 C C . ILE A 1 270 ? 1.364 1.732 -2.402 1.00 94.69 270 ILE A C 1
ATOM 2087 O O . ILE A 1 270 ? 1.826 0.919 -3.199 1.00 94.69 270 ILE A O 1
ATOM 2091 N N . ALA A 1 271 ? 0.777 2.867 -2.792 1.00 94.75 271 ALA A N 1
ATOM 2092 C CA . ALA A 1 271 ? 0.452 3.158 -4.190 1.00 94.75 271 ALA A CA 1
ATOM 2093 C C . ALA A 1 271 ? 0.810 4.573 -4.683 1.00 94.75 271 ALA A C 1
ATOM 2095 O O . ALA A 1 271 ? 0.913 4.762 -5.895 1.00 94.75 271 ALA A O 1
ATOM 2096 N N . ASN A 1 272 ? 1.038 5.546 -3.793 1.00 89.56 272 ASN A N 1
ATOM 2097 C CA . ASN A 1 272 ? 1.336 6.941 -4.165 1.00 89.56 272 ASN A CA 1
ATOM 2098 C C . ASN A 1 272 ? 2.833 7.275 -4.285 1.00 89.56 272 ASN A C 1
ATOM 2100 O O . ASN A 1 272 ? 3.198 8.446 -4.407 1.00 89.56 272 ASN A O 1
ATOM 2104 N N . THR A 1 273 ? 3.711 6.279 -4.217 1.00 90.44 273 THR A N 1
ATOM 2105 C CA . THR A 1 273 ? 5.159 6.472 -4.312 1.00 90.44 273 THR A CA 1
ATOM 2106 C C . THR A 1 273 ? 5.650 6.220 -5.734 1.00 90.44 273 THR A C 1
ATOM 2108 O O . THR A 1 273 ? 5.148 5.356 -6.456 1.00 90.44 273 THR A O 1
ATOM 2111 N N . ARG A 1 274 ? 6.666 6.987 -6.148 1.00 93.12 274 ARG A N 1
ATOM 2112 C CA . ARG A 1 274 ? 7.335 6.790 -7.438 1.00 93.12 274 ARG A CA 1
ATOM 2113 C C . ARG A 1 274 ? 8.567 5.911 -7.263 1.00 93.12 274 ARG A C 1
ATOM 2115 O O . ARG A 1 274 ? 9.383 6.154 -6.378 1.00 93.12 274 ARG A O 1
ATOM 2122 N N . LEU A 1 275 ? 8.737 4.943 -8.151 1.00 95.31 275 LEU A N 1
ATOM 2123 C CA . LEU A 1 275 ? 9.932 4.111 -8.229 1.00 95.31 275 LEU A CA 1
ATOM 2124 C C . LEU A 1 275 ? 10.897 4.714 -9.254 1.00 95.31 275 LEU A C 1
ATOM 2126 O O . LEU A 1 275 ? 10.538 4.872 -10.417 1.00 95.31 275 LEU A O 1
ATOM 2130 N N . ARG A 1 276 ? 12.128 5.031 -8.849 1.00 95.81 276 ARG A N 1
ATOM 2131 C CA . ARG A 1 276 ? 13.168 5.550 -9.749 1.00 95.81 276 ARG A CA 1
ATOM 2132 C C . ARG A 1 276 ? 14.277 4.521 -9.926 1.00 95.81 276 ARG A C 1
ATOM 2134 O O . ARG A 1 276 ? 14.887 4.107 -8.948 1.00 95.81 276 ARG A O 1
ATOM 2141 N N . ILE A 1 277 ? 14.557 4.125 -11.167 1.00 96.56 277 ILE A N 1
ATOM 2142 C CA . ILE A 1 277 ? 15.606 3.147 -11.497 1.00 96.56 277 ILE A CA 1
ATOM 2143 C C . ILE A 1 277 ? 16.452 3.714 -12.629 1.00 96.56 277 ILE A C 1
ATOM 2145 O O . ILE A 1 277 ? 15.918 4.042 -13.686 1.00 96.56 277 ILE A O 1
ATOM 2149 N N . GLY A 1 278 ? 17.761 3.863 -12.407 1.00 95.31 278 GLY A N 1
ATOM 2150 C CA . GLY A 1 278 ? 18.700 4.301 -13.446 1.00 95.31 278 GLY A CA 1
ATOM 2151 C C . GLY A 1 278 ? 18.292 5.602 -14.152 1.00 95.31 278 GLY A C 1
ATOM 2152 O O . GLY A 1 278 ? 18.487 5.736 -15.356 1.00 95.31 278 GLY A O 1
ATOM 2153 N N . GLY A 1 279 ? 17.659 6.530 -13.426 1.00 95.00 279 GLY A N 1
ATOM 2154 C CA . GLY A 1 279 ? 17.160 7.806 -13.953 1.00 95.00 279 GLY A CA 1
ATOM 2155 C C . GLY A 1 279 ? 15.776 7.769 -14.618 1.00 95.00 279 GLY A C 1
ATOM 2156 O O . GLY A 1 279 ? 15.260 8.834 -14.940 1.00 95.00 279 GLY A O 1
ATOM 2157 N N . ILE A 1 280 ? 15.152 6.596 -14.775 1.00 97.12 280 ILE A N 1
ATOM 2158 C CA . ILE A 1 280 ? 13.767 6.454 -15.251 1.00 97.12 280 ILE A CA 1
ATOM 2159 C C . ILE A 1 280 ? 12.813 6.465 -14.063 1.00 97.12 280 ILE A C 1
ATOM 2161 O O . ILE A 1 280 ? 13.020 5.731 -13.094 1.00 97.12 280 ILE A O 1
ATOM 2165 N N . ASP A 1 281 ? 11.751 7.258 -14.165 1.00 95.69 281 ASP A N 1
ATOM 2166 C CA . ASP A 1 281 ? 10.715 7.347 -13.145 1.00 95.69 281 ASP A CA 1
ATOM 2167 C C . ASP A 1 281 ? 9.479 6.518 -13.537 1.00 95.69 281 ASP A C 1
ATOM 2169 O O . ASP A 1 281 ? 8.878 6.722 -14.593 1.00 95.69 281 ASP A O 1
ATOM 2173 N N . TYR A 1 282 ? 9.086 5.607 -12.647 1.00 96.75 282 TYR A N 1
ATOM 2174 C CA . TYR A 1 282 ? 7.878 4.784 -12.693 1.00 96.75 282 TYR A CA 1
ATOM 2175 C C . TYR A 1 282 ? 6.883 5.307 -11.659 1.00 96.75 282 TYR A C 1
ATOM 2177 O O . TYR A 1 282 ? 7.032 5.046 -10.462 1.00 96.75 282 TYR A O 1
ATOM 2185 N N . PRO A 1 283 ? 5.892 6.098 -12.077 1.00 95.50 283 PRO A N 1
ATOM 2186 C CA . PRO A 1 283 ? 5.153 6.914 -11.123 1.00 95.50 283 PRO A CA 1
ATOM 2187 C C . PRO A 1 283 ? 4.008 6.196 -10.417 1.00 95.50 283 PRO A C 1
ATOM 2189 O O . PRO A 1 283 ? 3.570 6.649 -9.366 1.00 95.50 283 PRO A O 1
ATOM 2192 N N . ALA A 1 284 ? 3.540 5.091 -10.993 1.00 96.81 284 ALA A N 1
ATOM 2193 C CA . ALA A 1 284 ? 2.693 4.121 -10.325 1.00 96.81 284 ALA A CA 1
ATOM 2194 C C . ALA A 1 284 ? 3.476 2.809 -10.230 1.00 96.81 284 ALA A C 1
ATOM 2196 O O . ALA A 1 284 ? 3.689 2.113 -11.227 1.00 96.81 284 ALA A O 1
ATOM 2197 N N . ALA A 1 285 ? 3.928 2.492 -9.021 1.00 96.69 285 ALA A N 1
ATOM 2198 C CA . ALA A 1 285 ? 4.647 1.260 -8.740 1.00 96.69 285 ALA A CA 1
ATOM 2199 C C . ALA A 1 285 ? 4.144 0.607 -7.442 1.00 96.69 285 ALA A C 1
ATOM 2201 O O . ALA A 1 285 ? 4.944 0.433 -6.524 1.00 96.69 285 ALA A O 1
ATOM 2202 N N . PRO A 1 286 ? 2.836 0.288 -7.313 1.00 96.44 286 PRO A N 1
ATOM 2203 C CA . PRO A 1 286 ? 2.300 -0.186 -6.051 1.00 96.44 286 PRO A CA 1
ATOM 2204 C C . PRO A 1 286 ? 2.995 -1.456 -5.574 1.00 96.44 286 PRO A C 1
ATOM 2206 O O . PRO A 1 286 ? 3.223 -2.391 -6.354 1.00 96.44 286 PRO A O 1
ATOM 2209 N N . TYR A 1 287 ? 3.308 -1.480 -4.284 1.00 93.81 287 TYR A N 1
ATOM 2210 C CA . TYR A 1 287 ? 4.005 -2.575 -3.626 1.00 93.81 287 TYR A CA 1
ATOM 2211 C C . TYR A 1 287 ? 3.444 -2.840 -2.236 1.00 93.81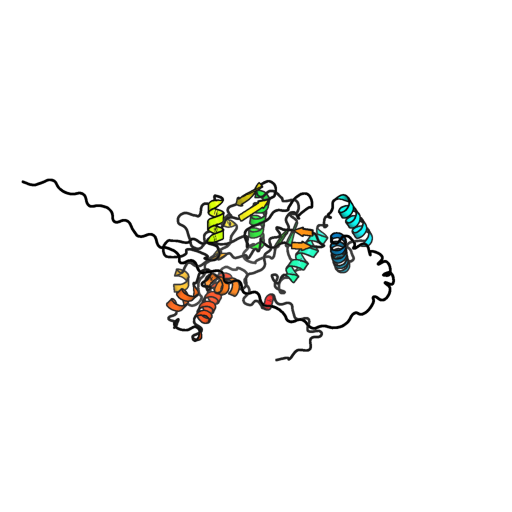 287 TYR A C 1
ATOM 2213 O O . TYR A 1 287 ? 2.864 -1.951 -1.616 1.00 93.81 287 TYR A O 1
ATOM 2221 N N . ASN A 1 288 ? 3.649 -4.053 -1.732 1.00 91.50 288 ASN A N 1
ATOM 2222 C CA . ASN A 1 288 ? 3.243 -4.420 -0.383 1.00 91.50 288 ASN A CA 1
ATOM 2223 C C . ASN A 1 288 ? 4.353 -5.126 0.393 1.00 91.50 288 ASN A C 1
ATOM 2225 O O . ASN A 1 288 ? 5.156 -5.874 -0.169 1.00 91.50 288 ASN A O 1
ATOM 2229 N N . GLY A 1 289 ? 4.328 -4.908 1.703 1.00 86.25 289 GLY A N 1
ATOM 2230 C CA . GLY A 1 289 ? 4.983 -5.754 2.691 1.00 86.25 289 GLY A CA 1
ATOM 2231 C C . GLY A 1 289 ? 3.945 -6.541 3.489 1.00 86.25 289 GLY A C 1
ATOM 2232 O O . GLY A 1 289 ? 2.825 -6.781 3.026 1.00 86.25 289 GLY A O 1
ATOM 2233 N N . VAL A 1 290 ? 4.335 -6.908 4.703 1.00 87.06 290 VAL A N 1
ATOM 2234 C CA . VAL A 1 290 ? 3.449 -7.412 5.759 1.00 87.06 290 VAL A CA 1
ATOM 2235 C C . VAL A 1 290 ? 3.142 -6.251 6.715 1.00 87.06 290 VAL A C 1
ATOM 2237 O O . VAL A 1 290 ? 3.886 -5.267 6.742 1.00 87.06 290 VAL A O 1
ATOM 2240 N N . TYR A 1 291 ? 2.027 -6.297 7.444 1.00 90.38 291 TYR A N 1
ATOM 2241 C CA . TYR A 1 291 ? 1.764 -5.313 8.498 1.00 90.38 291 TYR A CA 1
ATOM 2242 C C . TYR A 1 291 ? 2.667 -5.528 9.711 1.00 90.38 291 TYR A C 1
ATOM 2244 O O . TYR A 1 291 ? 3.023 -6.658 10.021 1.00 90.38 291 TYR A O 1
ATOM 2252 N N . ILE A 1 292 ? 2.927 -4.450 10.449 1.00 90.50 292 ILE A N 1
ATOM 2253 C CA . ILE A 1 292 ? 3.335 -4.508 11.856 1.00 90.50 292 ILE A CA 1
ATOM 2254 C C . ILE A 1 292 ? 2.104 -4.156 12.693 1.00 90.50 292 ILE A C 1
ATOM 2256 O O . ILE A 1 292 ? 1.377 -3.231 12.327 1.00 90.50 292 ILE A O 1
ATOM 2260 N N . CYS A 1 293 ? 1.866 -4.844 13.812 1.00 92.62 293 CYS A N 1
ATOM 2261 C CA . CYS A 1 293 ? 0.663 -4.632 14.629 1.00 92.62 293 CYS A CA 1
ATOM 2262 C C . CYS A 1 293 ? 0.446 -3.166 15.036 1.00 92.62 293 CYS A C 1
ATOM 2264 O O . CYS A 1 293 ? -0.669 -2.662 14.887 1.00 92.62 293 CYS A O 1
ATOM 2266 N N . ARG A 1 294 ? 1.517 -2.461 15.431 1.00 93.31 294 ARG A N 1
ATOM 2267 C CA . ARG A 1 294 ? 1.497 -1.037 15.803 1.00 93.31 294 ARG A CA 1
ATOM 2268 C C . ARG A 1 294 ? 0.909 -0.143 14.711 1.00 93.31 294 ARG A C 1
ATOM 2270 O O . ARG A 1 294 ? 0.114 0.742 15.015 1.00 93.31 294 ARG A O 1
ATOM 2277 N N . ALA A 1 295 ? 1.214 -0.444 13.446 1.00 93.50 295 ALA A N 1
ATOM 2278 C CA . ALA A 1 295 ? 0.733 0.315 12.292 1.00 93.50 295 ALA A CA 1
ATOM 2279 C C . ALA A 1 295 ? -0.792 0.229 12.098 1.00 93.50 295 ALA A C 1
ATOM 2281 O O . ALA A 1 295 ? -1.354 0.987 11.310 1.00 93.50 295 ALA A O 1
ATOM 2282 N N . ILE A 1 296 ? -1.460 -0.710 12.777 1.00 96.75 296 ILE A N 1
ATOM 2283 C CA . ILE A 1 296 ? -2.918 -0.832 12.812 1.00 96.75 296 ILE A CA 1
ATOM 2284 C C . ILE A 1 296 ? -3.441 -0.368 14.174 1.00 96.75 296 ILE A C 1
ATOM 2286 O O . ILE A 1 296 ? -4.276 0.532 14.235 1.00 96.75 296 ILE A O 1
ATOM 2290 N N . GLY A 1 297 ? -2.983 -0.998 15.258 1.00 96.62 297 GLY A N 1
ATOM 2291 C CA . GLY A 1 297 ? -3.554 -0.821 16.591 1.00 96.62 297 GLY A CA 1
ATOM 2292 C C . GLY A 1 297 ? -3.298 0.566 17.168 1.00 96.62 297 GLY A C 1
ATOM 2293 O O . GLY A 1 297 ? -4.234 1.207 17.634 1.00 96.62 297 GLY A O 1
ATOM 2294 N N . GLU A 1 298 ? -2.069 1.062 17.088 1.00 94.50 298 GLU A N 1
ATOM 2295 C CA . GLU A 1 298 ? -1.686 2.354 17.662 1.00 94.50 298 GLU A CA 1
ATOM 2296 C C . GLU A 1 298 ? -1.856 3.486 16.644 1.00 94.50 298 GLU A C 1
ATOM 2298 O O . GLU A 1 298 ? -2.689 4.368 16.841 1.00 94.50 298 GLU A O 1
ATOM 2303 N N . ASP A 1 299 ? -1.156 3.399 15.509 1.00 94.44 299 ASP A N 1
ATOM 2304 C CA . ASP A 1 299 ? -0.999 4.504 14.549 1.00 94.44 299 ASP A CA 1
ATOM 2305 C C . ASP A 1 299 ? -2.291 4.859 13.788 1.00 94.44 299 ASP A C 1
ATOM 2307 O O . ASP A 1 299 ? -2.354 5.858 13.062 1.00 94.44 299 ASP A O 1
ATOM 2311 N N . VAL A 1 300 ? -3.320 4.008 13.880 1.00 96.06 300 VAL A N 1
ATOM 2312 C CA . VAL A 1 300 ? -4.582 4.187 13.153 1.00 96.06 300 VAL A CA 1
ATOM 2313 C C . VAL A 1 300 ? -5.800 4.005 14.039 1.00 96.06 300 VAL A C 1
ATOM 2315 O O . VAL A 1 300 ? -6.645 4.897 14.101 1.00 96.06 300 VAL A O 1
ATOM 2318 N N . LEU A 1 301 ? -5.937 2.851 14.695 1.00 97.81 301 LEU A N 1
ATOM 2319 C CA . LEU A 1 301 ? -7.108 2.599 15.528 1.00 97.81 301 LEU A CA 1
ATOM 2320 C C . LEU A 1 301 ? -7.062 3.450 16.798 1.00 97.81 301 LEU A C 1
ATOM 2322 O O . LEU A 1 301 ? -8.061 4.081 17.130 1.00 97.81 301 LEU A O 1
ATOM 2326 N N . GLY A 1 302 ? -5.915 3.496 17.475 1.00 96.75 302 GLY A N 1
ATOM 2327 C CA . GLY A 1 302 ? -5.716 4.264 18.701 1.00 96.75 302 GLY A CA 1
ATOM 2328 C C . GLY A 1 302 ? -5.638 5.774 18.482 1.00 96.75 302 GLY A C 1
ATOM 2329 O O . GLY A 1 302 ? -6.155 6.523 19.305 1.00 96.75 302 GLY A O 1
ATOM 2330 N N . GLU A 1 303 ? -5.044 6.204 17.369 1.00 96.69 303 GLU A N 1
ATOM 2331 C CA . GLU A 1 303 ? -4.742 7.606 17.072 1.00 96.69 303 GLU A CA 1
ATOM 2332 C C . GLU A 1 303 ? -5.992 8.500 16.961 1.00 96.69 303 GLU A C 1
ATOM 2334 O O . GLU A 1 303 ? -6.890 8.255 16.147 1.00 96.69 303 GLU A O 1
ATOM 2339 N N . ASP A 1 304 ? -6.014 9.591 17.732 1.00 94.94 304 ASP A N 1
ATOM 2340 C CA . ASP A 1 304 ? -7.111 10.566 17.796 1.00 94.94 304 ASP A CA 1
ATOM 2341 C C . ASP A 1 304 ? -7.328 11.267 16.445 1.00 94.94 304 ASP A C 1
ATOM 2343 O O . ASP A 1 304 ? -8.466 11.570 16.064 1.00 94.94 304 ASP A O 1
ATOM 2347 N N . ALA A 1 305 ? -6.258 11.487 15.679 1.00 95.44 305 ALA A N 1
ATOM 2348 C CA . ALA A 1 305 ? -6.340 12.030 14.325 1.00 95.44 305 ALA A CA 1
ATOM 2349 C C . ALA A 1 305 ? -6.914 11.040 13.288 1.00 95.44 305 ALA A C 1
ATOM 2351 O O . ALA A 1 305 ? -7.184 11.456 12.160 1.00 95.44 305 ALA A O 1
ATOM 2352 N N . ALA A 1 306 ? -7.113 9.765 13.648 1.00 96.38 306 ALA A N 1
ATOM 2353 C CA . ALA A 1 306 ? -7.647 8.696 12.802 1.00 96.38 306 ALA A CA 1
ATOM 2354 C C . ALA A 1 306 ? -8.974 8.135 13.356 1.00 96.38 306 ALA A C 1
ATOM 2356 O O . ALA A 1 306 ? -10.010 8.772 13.163 1.00 96.38 306 ALA A O 1
ATOM 2357 N N . TYR A 1 307 ? -8.988 6.967 14.012 1.00 97.00 307 TYR A N 1
ATOM 2358 C CA . TYR A 1 307 ? -10.219 6.403 14.597 1.00 97.00 307 TYR A CA 1
ATOM 2359 C C . TYR A 1 307 ? -10.445 6.812 16.060 1.00 97.00 307 TYR A C 1
ATOM 2361 O O . TYR A 1 307 ? -11.593 6.833 16.502 1.00 97.00 307 TYR A O 1
ATOM 2369 N N . GLY A 1 308 ? -9.395 7.158 16.810 1.00 96.25 308 GLY A N 1
ATOM 2370 C CA . GLY A 1 308 ? -9.488 7.610 18.204 1.00 96.25 308 GLY A CA 1
ATOM 2371 C C . GLY A 1 308 ? -10.056 6.569 19.174 1.00 96.25 308 GLY A C 1
ATOM 2372 O O . GLY A 1 308 ? -10.709 6.922 20.155 1.00 96.25 308 GLY A O 1
ATOM 2373 N N . MET A 1 309 ? -9.852 5.275 18.907 1.00 97.19 309 MET A N 1
ATOM 2374 C CA . MET A 1 309 ? -10.375 4.187 19.744 1.00 97.19 309 MET A CA 1
ATOM 2375 C C . MET A 1 309 ? -9.628 4.041 21.068 1.00 97.19 309 MET A C 1
ATOM 2377 O O . MET A 1 309 ? -10.135 3.361 21.959 1.00 97.19 309 MET A O 1
ATOM 2381 N N . ALA A 1 310 ? -8.471 4.689 21.244 1.00 97.19 310 ALA A N 1
ATOM 2382 C CA . ALA A 1 310 ? -7.739 4.645 22.507 1.00 97.19 310 ALA A CA 1
ATOM 2383 C C . ALA A 1 310 ? -8.601 5.148 23.675 1.00 97.19 310 ALA A C 1
ATOM 2385 O O . ALA A 1 310 ? -8.631 4.512 24.726 1.00 97.19 310 ALA A O 1
ATOM 2386 N N . ALA A 1 311 ? -9.353 6.239 23.483 1.00 96.06 311 ALA A N 1
ATOM 2387 C CA . ALA A 1 311 ? -10.238 6.787 24.513 1.00 96.06 311 ALA A CA 1
ATOM 2388 C C . ALA A 1 311 ? -11.374 5.815 24.882 1.00 96.06 311 ALA A C 1
ATOM 2390 O O . ALA A 1 311 ? -11.631 5.581 26.061 1.00 96.06 311 ALA A O 1
ATOM 2391 N N . VAL A 1 312 ? -12.000 5.192 23.878 1.00 96.69 312 VAL A N 1
ATOM 2392 C CA . VAL A 1 312 ? -13.090 4.218 24.070 1.00 96.69 312 VAL A CA 1
ATOM 2393 C C . VAL A 1 312 ? -12.591 2.971 24.803 1.00 96.69 312 VAL A C 1
ATOM 2395 O O . VAL A 1 312 ? -13.241 2.473 25.721 1.00 96.69 312 VAL A O 1
ATOM 2398 N N . VAL A 1 313 ? -11.416 2.466 24.418 1.00 97.88 313 VAL A N 1
ATOM 2399 C CA . VAL A 1 313 ? -10.783 1.317 25.075 1.00 97.88 313 VAL A CA 1
ATOM 2400 C C . VAL A 1 313 ? -10.399 1.664 26.514 1.00 97.88 313 VAL A C 1
ATOM 2402 O O . VAL A 1 313 ? -10.662 0.870 27.412 1.00 97.88 313 VAL A O 1
ATOM 2405 N N . ALA A 1 314 ? -9.842 2.851 26.763 1.00 97.62 314 ALA A N 1
ATOM 2406 C CA . ALA A 1 314 ? -9.480 3.296 28.106 1.00 97.62 314 ALA A CA 1
ATOM 2407 C C . ALA A 1 314 ? -10.694 3.405 29.041 1.00 97.62 314 ALA A C 1
ATOM 2409 O O . ALA A 1 314 ? -10.620 2.956 30.185 1.00 97.62 314 ALA A O 1
ATOM 2410 N N . GLU A 1 315 ? -11.820 3.924 28.546 1.00 97.38 315 GLU A N 1
ATOM 2411 C CA . GLU A 1 315 ? -13.084 3.980 29.289 1.00 97.38 315 GLU A CA 1
ATOM 2412 C C . GLU A 1 315 ? -13.598 2.575 29.631 1.00 97.38 315 GLU A C 1
ATOM 2414 O O . GLU A 1 315 ? -13.883 2.281 30.792 1.00 97.38 315 GLU A O 1
ATOM 2419 N N . ARG A 1 316 ? -13.642 1.665 28.647 1.00 97.81 316 ARG A N 1
ATOM 2420 C CA . ARG A 1 316 ? -14.062 0.265 28.853 1.00 97.81 316 ARG A CA 1
ATOM 2421 C C . ARG A 1 316 ? -13.145 -0.503 29.815 1.00 97.81 316 ARG A C 1
ATOM 2423 O O . ARG A 1 316 ? -13.591 -1.463 30.440 1.00 97.81 316 ARG A O 1
ATOM 2430 N N . LEU A 1 317 ? -11.885 -0.086 29.938 1.00 97.19 317 LEU A N 1
ATOM 2431 C CA . LEU A 1 317 ? -10.904 -0.625 30.884 1.00 97.19 317 LEU A CA 1
ATOM 2432 C C . LEU A 1 317 ? -10.925 0.071 32.258 1.00 97.19 317 LEU A C 1
ATOM 2434 O O . LEU A 1 317 ? -10.209 -0.369 33.158 1.00 97.19 317 LEU A O 1
ATOM 2438 N N . GLY A 1 318 ? -11.705 1.143 32.434 1.00 97.25 318 GLY A N 1
ATOM 2439 C CA . GLY A 1 318 ? -11.761 1.913 33.679 1.00 97.25 318 GLY A CA 1
ATOM 2440 C C . GLY A 1 318 ? -10.458 2.648 34.012 1.00 97.25 318 GLY A C 1
ATOM 2441 O O . GLY A 1 318 ? -10.090 2.743 35.183 1.00 97.25 318 GLY A O 1
ATOM 2442 N N . LEU A 1 319 ? -9.720 3.117 33.000 1.00 97.00 319 LEU A N 1
ATOM 2443 C CA . LEU A 1 319 ? -8.453 3.830 33.194 1.00 97.00 319 LEU A CA 1
ATOM 2444 C C . LEU A 1 319 ? -8.674 5.303 33.572 1.00 97.00 319 LEU A C 1
ATOM 2446 O O . LEU A 1 319 ? -9.609 5.946 33.103 1.00 97.00 319 LEU A O 1
ATOM 2450 N N . ASP A 1 320 ? -7.761 5.860 34.372 1.00 96.00 320 ASP A N 1
ATOM 2451 C CA . ASP A 1 320 ? -7.707 7.301 34.645 1.00 96.00 320 ASP A CA 1
ATOM 2452 C C . ASP A 1 320 ? -7.158 8.050 33.419 1.00 96.00 320 ASP A C 1
ATOM 2454 O O . ASP A 1 320 ? -5.953 8.055 33.175 1.00 96.00 320 ASP A O 1
ATOM 2458 N N . THR A 1 321 ? -8.037 8.702 32.654 1.00 96.06 321 THR A N 1
ATOM 2459 C CA . THR A 1 321 ? -7.666 9.478 31.457 1.00 96.06 321 THR A CA 1
ATOM 2460 C C . THR A 1 321 ? -7.386 10.959 31.741 1.00 96.06 321 THR A C 1
ATOM 2462 O O . THR A 1 321 ? -7.175 11.737 30.811 1.00 96.06 321 THR A O 1
ATOM 2465 N N . THR A 1 322 ? -7.346 11.383 33.013 1.00 94.75 322 THR A N 1
ATOM 2466 C CA . THR A 1 322 ? -7.236 12.810 33.379 1.00 94.75 322 THR A CA 1
ATOM 2467 C C . THR A 1 322 ? -5.884 13.438 33.039 1.00 94.75 322 THR A C 1
ATOM 2469 O O . THR A 1 322 ? -5.792 14.655 32.872 1.00 94.75 322 THR A O 1
ATOM 2472 N N . ARG A 1 323 ? -4.810 12.638 32.978 1.00 93.75 323 ARG A N 1
ATOM 2473 C CA . ARG A 1 323 ? -3.432 13.108 32.755 1.00 93.75 323 ARG A CA 1
ATOM 2474 C C . ARG A 1 323 ? -2.656 12.125 31.891 1.00 93.75 323 ARG A C 1
ATOM 2476 O O . ARG A 1 323 ? -2.672 10.935 32.178 1.00 93.75 323 ARG A O 1
ATOM 2483 N N . GLU A 1 324 ? -1.849 12.628 30.956 1.00 92.00 324 GLU A N 1
ATOM 2484 C CA . GLU A 1 324 ? -0.959 11.798 30.116 1.00 92.00 324 GLU A CA 1
ATOM 2485 C C . GLU A 1 324 ? -0.004 10.916 30.922 1.00 92.00 324 GLU A C 1
ATOM 2487 O O . GLU A 1 324 ? 0.285 9.786 30.551 1.00 92.00 324 GLU A O 1
ATOM 2492 N N . ARG A 1 325 ? 0.463 11.406 32.077 1.00 95.00 325 ARG A N 1
ATOM 2493 C CA . ARG A 1 325 ? 1.417 10.685 32.937 1.00 95.00 325 ARG A CA 1
ATOM 2494 C C . ARG A 1 325 ? 0.872 9.383 33.531 1.00 95.00 325 ARG A C 1
ATOM 2496 O O . ARG A 1 325 ? 1.652 8.628 34.099 1.00 95.00 325 ARG A O 1
ATOM 2503 N N . THR A 1 326 ? -0.434 9.139 33.446 1.00 95.31 326 THR A N 1
ATOM 2504 C CA . THR A 1 326 ? -1.035 7.844 33.810 1.00 95.31 326 THR A CA 1
ATOM 2505 C C . THR A 1 326 ? -0.751 6.761 32.764 1.00 95.31 326 THR A C 1
ATOM 2507 O O . THR A 1 326 ? -0.999 5.590 33.038 1.00 95.31 326 THR A O 1
ATOM 2510 N N . LEU A 1 327 ? -0.225 7.146 31.589 1.00 96.12 327 LEU A N 1
ATOM 2511 C CA . LEU A 1 327 ? 0.089 6.269 30.458 1.00 96.12 327 LEU A CA 1
ATOM 2512 C C . LEU A 1 327 ? -1.135 5.489 29.960 1.00 96.12 327 LEU A C 1
ATOM 2514 O O . LEU A 1 327 ? -1.037 4.358 29.481 1.00 96.12 327 LEU A O 1
ATOM 2518 N N . TRP A 1 328 ? -2.322 6.089 30.092 1.00 97.06 328 TRP A N 1
ATOM 2519 C CA . TRP A 1 328 ? -3.570 5.458 29.676 1.00 97.06 328 TRP A CA 1
ATOM 2520 C C . TRP A 1 328 ? -3.598 5.187 28.166 1.00 97.06 328 TRP A C 1
ATOM 2522 O O . TRP A 1 328 ? -4.137 4.162 27.751 1.00 97.06 328 TRP A O 1
ATOM 2532 N N . ARG A 1 329 ? -2.978 6.062 27.355 1.00 95.81 329 ARG A N 1
ATOM 2533 C CA . ARG A 1 329 ? -2.848 5.875 25.902 1.00 95.81 329 ARG A CA 1
ATOM 2534 C C . ARG A 1 329 ? -1.971 4.681 25.569 1.00 95.81 329 ARG A C 1
ATOM 2536 O O . ARG A 1 329 ? -2.403 3.838 24.793 1.00 95.81 329 ARG A O 1
ATOM 2543 N N . ASP A 1 330 ? -0.804 4.562 26.197 1.00 95.69 330 ASP A N 1
ATOM 2544 C CA . ASP A 1 330 ? 0.098 3.423 26.010 1.00 95.69 330 ASP A CA 1
ATOM 2545 C C . ASP A 1 330 ? -0.590 2.105 26.387 1.00 95.69 330 ASP A C 1
ATOM 2547 O O . ASP A 1 330 ? -0.509 1.115 25.660 1.00 95.69 330 ASP A O 1
ATOM 2551 N N . ARG A 1 331 ? -1.342 2.099 27.496 1.00 96.75 331 ARG A N 1
ATOM 2552 C CA . ARG A 1 331 ? -2.098 0.918 27.929 1.00 96.75 331 ARG A CA 1
ATOM 2553 C C . ARG A 1 331 ? -3.229 0.564 26.961 1.00 96.75 331 ARG A C 1
ATOM 2555 O O . ARG A 1 331 ? -3.400 -0.608 26.642 1.00 96.75 331 ARG A O 1
ATOM 2562 N N . ALA A 1 332 ? -3.982 1.547 26.471 1.00 97.50 332 ALA A N 1
ATOM 2563 C CA . ALA A 1 332 ? -5.024 1.310 25.472 1.00 97.50 332 ALA A CA 1
ATOM 2564 C C . ALA A 1 332 ? -4.435 0.831 24.131 1.00 97.50 332 ALA A C 1
ATOM 2566 O O . ALA A 1 332 ? -4.959 -0.108 23.532 1.00 97.50 332 ALA A O 1
ATOM 2567 N N . ALA A 1 333 ? -3.324 1.427 23.686 1.00 96.06 333 ALA A N 1
ATOM 2568 C CA . ALA A 1 333 ? -2.595 1.029 22.485 1.00 96.06 333 ALA A CA 1
ATOM 2569 C C . ALA A 1 333 ? -2.067 -0.409 22.582 1.00 96.06 333 ALA A C 1
ATOM 2571 O O . ALA A 1 333 ? -2.166 -1.165 21.614 1.00 96.06 333 ALA A O 1
ATOM 2572 N N . LEU A 1 334 ? -1.579 -0.825 23.756 1.00 96.75 334 LEU A N 1
ATOM 2573 C CA . LEU A 1 334 ? -1.180 -2.209 24.000 1.00 96.75 334 LEU A CA 1
ATOM 2574 C C . LEU A 1 334 ? -2.347 -3.180 23.777 1.00 96.75 334 LEU A C 1
ATOM 2576 O O . LEU A 1 334 ? -2.188 -4.140 23.025 1.00 96.75 334 LEU A O 1
ATOM 2580 N N . GLU A 1 335 ? -3.519 -2.939 24.373 1.00 98.12 335 GLU A N 1
ATOM 2581 C CA . GLU A 1 335 ? -4.677 -3.831 24.190 1.00 98.12 335 GLU A CA 1
ATOM 2582 C C . GLU A 1 335 ? -5.195 -3.822 22.738 1.00 98.12 335 GLU A C 1
ATOM 2584 O O . GLU A 1 335 ? -5.590 -4.864 22.210 1.00 98.12 335 GLU A O 1
ATOM 2589 N N . LEU A 1 336 ? -5.123 -2.682 22.039 1.00 98.25 336 LEU A N 1
ATOM 2590 C CA . LEU A 1 336 ? -5.411 -2.609 20.600 1.00 98.25 336 LEU A CA 1
ATOM 2591 C C . LEU A 1 336 ? -4.439 -3.484 19.792 1.00 98.25 336 LEU A C 1
ATOM 2593 O O . LEU A 1 336 ? -4.873 -4.280 18.957 1.00 98.25 336 LEU A O 1
ATOM 2597 N N . ASN A 1 337 ? -3.137 -3.399 20.069 1.00 97.88 337 ASN A N 1
ATOM 2598 C CA . ASN A 1 337 ? -2.118 -4.219 19.410 1.00 97.88 337 ASN A CA 1
ATOM 2599 C C . ASN A 1 337 ? -2.307 -5.717 19.715 1.00 97.88 337 ASN A C 1
ATOM 2601 O O . ASN A 1 337 ? -2.196 -6.542 18.805 1.00 97.88 337 ASN A O 1
ATOM 2605 N N . ARG A 1 338 ? -2.661 -6.080 20.958 1.00 98.00 338 ARG A N 1
ATOM 2606 C CA . ARG A 1 338 ? -2.998 -7.463 21.346 1.00 98.00 338 ARG A CA 1
ATOM 2607 C C . ARG A 1 338 ? -4.214 -7.987 20.583 1.00 98.00 338 ARG A C 1
ATOM 2609 O O . ARG A 1 338 ? -4.167 -9.110 20.081 1.00 98.00 338 ARG A O 1
ATOM 2616 N N . ALA A 1 339 ? -5.274 -7.184 20.446 1.00 98.38 339 ALA A N 1
ATOM 2617 C CA . ALA A 1 339 ? -6.448 -7.550 19.650 1.00 98.38 339 ALA A CA 1
ATOM 2618 C C . ALA A 1 339 ? -6.090 -7.784 18.178 1.00 98.38 339 ALA A C 1
ATOM 2620 O O . ALA A 1 339 ? -6.552 -8.754 17.573 1.00 98.38 339 ALA A O 1
ATOM 2621 N N . VAL A 1 340 ? -5.262 -6.907 17.601 1.00 98.31 340 VAL A N 1
ATOM 2622 C CA . VAL A 1 340 ? -4.807 -7.016 16.210 1.00 98.31 340 VAL A CA 1
ATOM 2623 C C . VAL A 1 340 ? -4.034 -8.315 16.000 1.00 98.31 340 VAL A C 1
ATOM 2625 O O . VAL A 1 340 ? -4.443 -9.110 15.158 1.00 98.31 340 VAL A O 1
ATOM 2628 N N . LEU A 1 341 ? -2.988 -8.570 16.793 1.00 97.88 341 LEU A N 1
ATOM 2629 C CA . LEU A 1 341 ? -2.182 -9.793 16.684 1.00 97.88 341 LEU A CA 1
ATOM 2630 C C . LEU A 1 341 ? -3.049 -11.047 16.820 1.00 97.88 341 LEU A C 1
ATOM 2632 O O . LEU A 1 341 ? -3.098 -11.864 15.905 1.00 97.88 341 LEU A O 1
ATOM 2636 N N . HIS A 1 342 ? -3.836 -11.135 17.897 1.00 98.06 342 HIS A N 1
ATOM 2637 C CA . HIS A 1 342 ? -4.721 -12.273 18.141 1.00 98.06 342 HIS A CA 1
ATOM 2638 C C . HIS A 1 342 ? -5.673 -12.545 16.970 1.00 98.06 342 HIS A C 1
ATOM 2640 O O . HIS A 1 342 ? -5.896 -13.693 16.585 1.00 98.06 342 HIS A O 1
ATOM 2646 N N . SER A 1 343 ? -6.256 -11.488 16.404 1.00 98.50 343 SER A N 1
ATOM 2647 C CA . SER A 1 343 ? -7.249 -11.621 15.337 1.00 98.50 343 SER A CA 1
ATOM 2648 C C . SER A 1 343 ? -6.622 -12.019 14.008 1.00 98.50 343 SER A C 1
ATOM 2650 O O . SER A 1 343 ? -7.208 -12.821 13.282 1.00 98.50 343 SER A O 1
ATOM 2652 N N . PHE A 1 344 ? -5.441 -11.484 13.693 1.00 97.50 344 PHE A N 1
ATOM 2653 C CA . PHE A 1 344 ? -4.690 -11.849 12.493 1.00 97.50 344 PHE A CA 1
ATOM 2654 C C . PHE A 1 344 ? -4.189 -13.295 12.578 1.00 97.50 344 PHE A C 1
ATOM 2656 O O . PHE A 1 344 ? -4.419 -14.058 11.639 1.00 97.50 344 PHE A O 1
ATOM 2663 N N . ASP A 1 345 ? -3.647 -13.709 13.728 1.00 96.69 345 ASP A N 1
ATOM 2664 C CA . ASP A 1 345 ? -3.232 -15.093 13.984 1.00 96.69 345 ASP A CA 1
ATOM 2665 C C . ASP A 1 345 ? -4.411 -16.062 13.828 1.00 96.69 345 ASP A C 1
ATOM 2667 O O . ASP A 1 345 ? -4.331 -17.058 13.107 1.00 96.69 345 ASP A O 1
ATOM 2671 N N . LYS A 1 346 ? -5.558 -15.734 14.438 1.00 97.06 346 LYS A N 1
ATOM 2672 C CA . LYS A 1 346 ? -6.789 -16.532 14.337 1.00 97.06 346 LYS A CA 1
ATOM 2673 C C . LYS A 1 346 ? -7.324 -16.621 12.905 1.00 97.06 346 LYS A C 1
ATOM 2675 O O . LYS A 1 346 ? -7.931 -17.628 12.544 1.00 97.06 346 LYS A O 1
ATOM 2680 N N . ALA A 1 347 ? -7.124 -15.579 12.101 1.00 96.00 347 ALA A N 1
ATOM 2681 C CA . ALA A 1 347 ? -7.511 -15.547 10.694 1.00 96.00 347 ALA A CA 1
ATOM 2682 C C . ALA A 1 347 ? -6.476 -16.206 9.761 1.00 96.00 347 ALA A C 1
ATOM 2684 O O . ALA A 1 347 ? -6.734 -16.303 8.561 1.00 96.00 347 ALA A O 1
ATOM 2685 N N . GLY A 1 348 ? -5.323 -16.648 10.279 1.00 94.81 348 GLY A N 1
ATOM 2686 C CA . GLY A 1 348 ? -4.229 -17.194 9.474 1.00 94.81 348 GLY A CA 1
ATOM 2687 C C . GLY A 1 348 ? -3.577 -16.156 8.555 1.00 94.81 348 GLY A C 1
ATOM 2688 O O . GLY A 1 348 ? -3.072 -16.514 7.490 1.00 94.81 348 GLY A O 1
ATOM 2689 N N . VAL A 1 349 ? -3.628 -14.874 8.931 1.00 94.69 349 VAL A N 1
ATOM 2690 C CA . VAL A 1 349 ? -3.082 -13.760 8.148 1.00 94.69 349 VAL A CA 1
ATOM 2691 C C . VAL A 1 349 ? -1.720 -13.358 8.695 1.00 94.69 349 VAL A C 1
ATOM 2693 O O . VAL A 1 349 ? -1.585 -13.089 9.884 1.00 94.69 349 VAL A O 1
ATOM 2696 N N . SER A 1 350 ? -0.713 -13.269 7.823 1.00 90.19 350 SER A N 1
ATOM 2697 C CA . SER A 1 350 ? 0.632 -12.845 8.229 1.00 90.19 350 SER A CA 1
ATOM 2698 C C . SER A 1 350 ? 0.637 -11.420 8.792 1.00 90.19 350 SER A C 1
ATOM 2700 O O . SER A 1 350 ? 0.151 -10.489 8.147 1.00 90.19 350 SER A O 1
ATOM 2702 N N . ILE A 1 351 ? 1.249 -11.251 9.963 1.00 91.00 351 ILE A N 1
ATOM 2703 C CA . ILE A 1 351 ? 1.508 -9.964 10.606 1.00 91.00 351 ILE A CA 1
ATOM 2704 C C . ILE A 1 351 ? 2.790 -10.059 11.440 1.00 91.00 351 ILE A C 1
ATOM 2706 O O . ILE A 1 351 ? 3.084 -11.106 12.009 1.00 91.00 351 ILE A O 1
ATOM 2710 N N . GLU A 1 352 ? 3.550 -8.971 11.511 1.00 88.12 352 GLU A N 1
ATOM 2711 C CA . GLU A 1 352 ? 4.734 -8.851 12.357 1.00 88.12 352 GLU A CA 1
ATOM 2712 C C . GLU A 1 352 ? 4.401 -8.121 13.666 1.00 88.12 352 GLU A C 1
ATOM 2714 O O . GLU A 1 352 ? 3.542 -7.235 13.723 1.00 88.12 352 GLU A O 1
ATOM 2719 N N . HIS A 1 353 ? 5.104 -8.477 14.739 1.00 81.88 353 HIS A N 1
ATOM 2720 C CA . HIS A 1 353 ? 4.899 -7.886 16.065 1.00 81.88 353 HIS A CA 1
ATOM 2721 C C . HIS A 1 353 ? 5.821 -6.688 16.343 1.00 81.88 353 HIS A C 1
ATOM 2723 O O . HIS A 1 353 ? 5.464 -5.828 17.144 1.00 81.88 353 HIS A O 1
ATOM 2729 N N . SER A 1 354 ? 6.989 -6.613 15.691 1.00 79.44 354 SER A N 1
ATOM 2730 C CA . SER A 1 354 ? 7.976 -5.541 15.877 1.00 79.44 354 SER A CA 1
ATOM 2731 C C . SER A 1 354 ? 8.449 -4.966 14.542 1.00 79.44 354 SER A C 1
ATOM 2733 O O . SER A 1 354 ? 8.533 -5.668 13.534 1.00 79.44 354 SER A O 1
ATOM 2735 N N . ALA A 1 355 ? 8.799 -3.678 14.552 1.00 73.06 355 ALA A N 1
ATOM 2736 C CA . ALA A 1 355 ? 9.463 -3.011 13.436 1.00 73.06 355 ALA A CA 1
ATOM 2737 C C . ALA A 1 355 ? 10.930 -3.443 13.272 1.00 73.06 355 ALA A C 1
ATOM 2739 O O . ALA A 1 355 ? 11.506 -3.214 12.211 1.00 73.06 355 ALA A O 1
ATOM 2740 N N . ASP A 1 356 ? 11.518 -4.106 14.273 1.00 73.75 356 ASP A N 1
ATOM 2741 C CA . ASP A 1 356 ? 12.908 -4.581 14.222 1.00 73.75 356 ASP A CA 1
ATOM 2742 C C . ASP A 1 356 ? 13.151 -5.543 13.056 1.00 73.75 356 ASP A C 1
ATOM 2744 O O . ASP A 1 356 ? 14.249 -5.592 12.514 1.00 73.75 356 ASP A O 1
ATOM 2748 N N . VAL A 1 357 ? 12.109 -6.244 12.597 1.00 66.69 357 VAL A N 1
ATOM 2749 C CA . VAL A 1 357 ? 12.178 -7.139 11.430 1.00 66.69 357 VAL A CA 1
ATOM 2750 C C . VAL A 1 357 ? 12.487 -6.369 10.131 1.00 66.69 357 VAL A C 1
ATOM 2752 O O . VAL A 1 357 ? 12.926 -6.964 9.149 1.00 66.69 357 VAL A O 1
ATOM 2755 N N . TYR A 1 358 ? 12.278 -5.048 10.112 1.00 64.50 358 TYR A N 1
ATOM 2756 C CA . TYR A 1 358 ? 12.539 -4.158 8.974 1.00 64.50 358 TYR A CA 1
ATOM 2757 C C . TYR A 1 358 ? 13.836 -3.357 9.119 1.00 64.50 358 TYR A C 1
ATOM 2759 O O . TYR A 1 358 ? 14.232 -2.669 8.174 1.00 64.50 358 TYR A O 1
ATOM 2767 N N . LEU A 1 359 ? 14.496 -3.412 10.280 1.00 63.56 359 LEU A N 1
ATOM 2768 C CA . LEU A 1 359 ? 15.804 -2.792 10.435 1.00 63.56 359 LEU A CA 1
ATOM 2769 C C . LEU A 1 359 ? 16.829 -3.602 9.633 1.00 63.56 359 LEU A C 1
ATOM 2771 O O . LEU A 1 359 ? 16.824 -4.830 9.714 1.00 63.56 359 LEU A O 1
ATOM 2775 N N . PRO A 1 360 ? 17.718 -2.947 8.866 1.00 56.47 360 PRO A N 1
ATOM 2776 C CA . PRO A 1 360 ? 18.839 -3.657 8.277 1.00 56.47 360 PRO A CA 1
ATOM 2777 C C . PRO A 1 360 ? 19.674 -4.253 9.415 1.00 56.47 360 PRO A C 1
ATOM 2779 O O . PRO A 1 360 ? 20.002 -3.530 10.359 1.00 56.47 360 PRO A O 1
ATOM 2782 N N . ALA A 1 361 ? 20.043 -5.532 9.322 1.00 51.59 361 ALA A N 1
ATOM 2783 C CA . ALA A 1 361 ? 21.051 -6.140 10.169 1.00 51.59 361 ALA A CA 1
ATOM 2784 C C . ALA A 1 361 ? 22.252 -5.210 10.120 1.00 51.59 361 ALA A C 1
ATOM 2786 O O . ALA A 1 361 ? 22.848 -5.000 9.058 1.00 51.59 361 ALA A O 1
ATOM 2787 N N . SER A 1 362 ? 22.546 -4.571 11.248 1.00 51.09 362 SER A N 1
ATOM 2788 C CA . SER A 1 362 ? 23.678 -3.676 11.364 1.00 51.09 362 SER A CA 1
ATOM 2789 C C . SER A 1 362 ? 24.903 -4.440 10.880 1.00 51.09 362 SER A C 1
ATOM 2791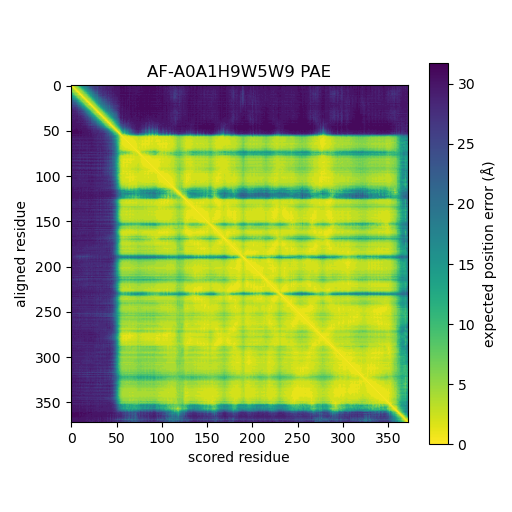 O O . SER A 1 362 ? 25.324 -5.410 11.509 1.00 51.09 362 SER A O 1
ATOM 2793 N N . ASP A 1 363 ? 25.469 -4.027 9.744 1.00 46.94 363 ASP A N 1
ATOM 2794 C CA . ASP A 1 363 ? 26.818 -4.435 9.388 1.00 46.94 363 ASP A CA 1
ATOM 2795 C C . ASP A 1 363 ? 27.698 -3.780 10.452 1.00 46.94 363 ASP A C 1
ATOM 2797 O O . ASP A 1 363 ? 28.030 -2.599 10.384 1.00 46.94 363 ASP A O 1
ATOM 2801 N N . HIS A 1 364 ? 27.960 -4.515 11.533 1.00 47.50 364 HIS A N 1
ATOM 2802 C CA . HIS A 1 364 ? 28.705 -4.058 12.706 1.00 47.50 364 HIS A CA 1
ATOM 2803 C C . HIS A 1 364 ? 30.190 -3.797 12.396 1.00 47.50 364 HIS A C 1
ATOM 2805 O O . HIS A 1 364 ? 31.021 -3.739 13.301 1.00 47.50 364 HIS A O 1
ATOM 2811 N N . ARG A 1 365 ? 30.549 -3.645 11.122 1.00 49.47 365 ARG A N 1
ATOM 2812 C CA . ARG A 1 365 ? 31.893 -3.314 10.679 1.00 49.47 365 ARG A CA 1
ATOM 2813 C C . ARG A 1 365 ? 32.026 -1.793 10.659 1.00 49.47 365 ARG A C 1
ATOM 2815 O O . ARG A 1 365 ? 31.506 -1.111 9.785 1.00 49.47 365 ARG A O 1
ATOM 2822 N N . ASP A 1 366 ? 32.720 -1.300 11.681 1.00 50.00 366 ASP A N 1
ATOM 2823 C CA . ASP A 1 366 ? 33.285 0.047 11.808 1.00 50.00 366 ASP A CA 1
ATOM 2824 C C . ASP A 1 366 ? 32.327 1.210 12.093 1.00 50.00 366 ASP A C 1
ATOM 2826 O O . ASP A 1 366 ? 32.283 2.219 11.386 1.00 50.00 366 ASP A O 1
ATOM 2830 N N . ARG A 1 367 ? 31.659 1.157 13.251 1.00 45.50 367 ARG A N 1
ATOM 2831 C CA . ARG A 1 367 ? 31.261 2.388 13.950 1.00 45.50 367 ARG A CA 1
ATOM 2832 C C . ARG A 1 367 ? 31.787 2.402 15.377 1.00 45.50 367 ARG A C 1
ATOM 2834 O O . ARG A 1 367 ? 31.386 1.588 16.202 1.00 45.50 367 ARG A O 1
ATOM 2841 N N . HIS A 1 368 ? 32.641 3.378 15.682 1.00 52.41 368 HIS A N 1
ATOM 2842 C CA . HIS A 1 368 ? 32.870 3.794 17.061 1.00 52.41 368 HIS A CA 1
ATOM 2843 C C . HIS A 1 368 ? 31.540 4.309 17.625 1.00 52.41 368 HIS A C 1
ATOM 2845 O O . HIS A 1 368 ? 31.024 5.333 17.178 1.00 52.41 368 HIS A O 1
ATOM 2851 N N . ALA A 1 369 ? 30.975 3.579 18.579 1.00 63.03 369 ALA A N 1
ATOM 2852 C CA . ALA A 1 369 ? 29.761 3.947 19.291 1.00 63.03 369 ALA A CA 1
ATOM 2853 C C . ALA A 1 369 ? 29.959 3.688 20.788 1.00 63.03 369 ALA A C 1
ATOM 2855 O O . ALA A 1 369 ? 30.701 2.783 21.173 1.00 63.03 369 ALA A O 1
ATOM 2856 N N . PHE A 1 370 ? 29.277 4.464 21.632 1.00 48.75 370 PHE A N 1
ATOM 2857 C CA . PHE A 1 370 ? 29.082 4.073 23.024 1.00 48.75 370 PHE A CA 1
ATOM 2858 C C . PHE A 1 370 ? 28.164 2.850 23.033 1.00 48.75 370 PHE A C 1
ATOM 2860 O O . PHE A 1 370 ? 26.970 2.965 22.764 1.00 48.75 370 PHE A O 1
ATOM 2867 N N . LEU A 1 371 ? 28.746 1.681 23.283 1.00 46.03 371 LEU A N 1
ATOM 2868 C CA . LEU A 1 371 ? 28.005 0.445 23.497 1.00 46.03 371 LEU A CA 1
ATOM 2869 C C . LEU A 1 371 ? 27.341 0.514 24.878 1.00 46.03 371 LEU A C 1
ATOM 2871 O O . LEU A 1 371 ? 27.996 0.875 25.860 1.00 46.03 371 LEU A O 1
ATOM 2875 N N . ARG A 1 372 ? 26.047 0.196 24.931 1.00 40.25 372 ARG A N 1
ATOM 2876 C CA . ARG A 1 372 ? 25.305 -0.073 26.164 1.00 40.25 372 ARG A CA 1
ATOM 2877 C C . ARG A 1 372 ? 24.965 -1.547 26.231 1.00 40.25 372 ARG A C 1
ATOM 2879 O O . ARG A 1 372 ? 24.596 -2.083 25.162 1.00 40.25 372 ARG A O 1
#

InterPro domains:
  IPR004030 Nitric oxide synthase, N-terminal [PF02898] (58-352)
  IPR036119 Nitric oxide synthase, N-terminal domain superfamily [SSF56512] (52-353)
  IPR044940 Nitric oxide synthase, domain 2 superfamily [G3DSA:3.90.440.10] (133-245)
  IPR044943 Nitric oxide synthase, domain 1 superfamily [G3DSA:3.90.340.10] (60-288)
  IPR044944 Nitric oxide synthase, domain 3 superfamily [G3DSA:3.90.1230.10] (246-352)
  IPR050607 Nitric Oxide Synthase (NOS) [PTHR43410] (53-352)

Solvent-accessible surface area (backbone atoms only — not comparable to full-atom values): 21809 Å² total; per-residue (Å²): 136,85,81,90,86,79,88,83,84,82,84,82,80,83,85,83,80,80,86,85,79,83,89,78,88,76,89,78,88,77,86,88,81,92,77,84,92,78,82,86,77,83,84,72,80,72,76,80,73,74,78,70,74,78,66,60,66,53,56,54,35,31,50,56,43,50,50,55,50,40,69,79,33,72,85,76,60,67,61,67,62,52,51,53,50,44,53,51,36,28,72,76,65,75,44,72,82,74,52,74,69,53,46,47,48,44,55,37,51,51,41,57,72,65,51,56,40,40,68,90,49,61,61,85,74,48,43,65,41,87,34,54,84,48,57,53,47,68,56,49,50,52,52,49,48,50,44,41,44,63,25,37,62,88,26,62,59,42,46,37,34,40,36,32,15,45,54,47,98,88,44,66,28,31,37,37,73,39,61,34,68,75,47,44,30,12,43,82,54,98,88,52,71,44,25,28,51,74,28,29,66,58,39,51,52,45,38,76,74,67,52,76,79,64,85,78,74,55,54,76,35,73,44,54,43,40,27,34,13,80,89,69,43,78,42,78,41,79,66,61,68,91,45,55,60,66,43,63,37,36,37,94,84,43,74,70,47,45,75,69,67,46,65,45,72,62,66,56,32,44,20,55,51,66,45,72,46,43,70,45,45,19,41,21,36,35,31,33,37,71,39,39,30,51,70,45,16,31,73,30,38,24,26,72,70,28,55,31,42,20,62,59,47,22,59,77,69,70,50,64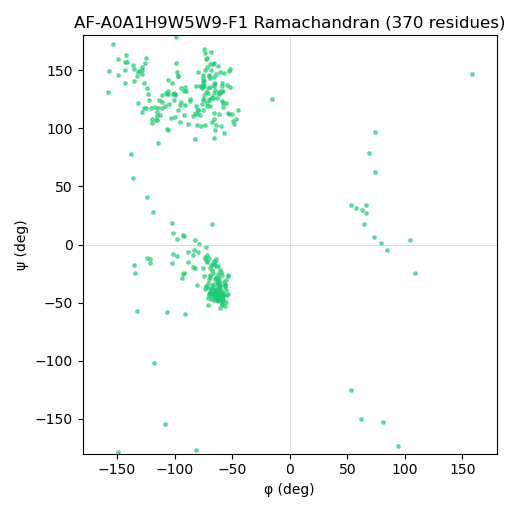,76,89,45,76,91,66,41,35,60,61,56,23,23,49,55,34,24,50,14,43,48,51,24,31,58,75,64,51,33,51,66,38,85,55,71,69,50,32,49,75,79,74,75,82,76,84,71,97,65,90,84,130

Mean predicted aligned error: 11.49 Å

Sequence (372 aa):
MTALRDEPVLPTAPRATLPTTPRTTLSAEVPTVTTAPVSPAPVSPAPAARARSVGNPLYQAAEHFLRAFHEARPKAGPLDARLAKVRAEIAATGTYRHTPAELAYGARLALRESGWCPESIPWRGLLVRDLREVRAAADVAAECVRHLRMATGTGVIRPVVSVFAPDSPWRPGPRIRNDQLVRYAGYRELSHVLGDRRYIDFTTGVGKLGWRPPTPRGAFDLLPLVVECGDDGVRLFPIPRDAVLEVRLTHPELAWFAELGLRWHAVPVIANTRLRIGGIDYPAAPYNGVYICRAIGEDVLGEDAAYGMAAVVAERLGLDTTRERTLWRDRAALELNRAVLHSFDKAGVSIEHSADVYLPASDHRDRHAFLR

Nearest PDB structures (foldseek):
  6nhe-assembly1_A  TM=9.488E-01  e=1.296E-32  Rattus norvegicus
  6po7-assembly1_B  TM=9.368E-01  e=9.704E-33  Homo sapiens
  8fga-assembly1_A  TM=9.515E-01  e=3.894E-32  Rattus norvegicus
  6pmy-assembly1_A  TM=9.463E-01  e=5.839E-32  Rattus norvegicus
  4cx0-assembly1_B  TM=8.987E-01  e=2.450E-32  Bos taurus

pLDDT: mean 82.87, std 22.91, range [25.11, 98.62]

Organism: NCBI:txid155974

Secondary structure (DSSP, 8-state):
-----------PPPP----PPP------PPPP------PPPP-PPPP---------HHHHHHHHHHHHHHHH-GGG--HHHHHHHHHHHHHHHSS----HHHHHHHHHHHHHHTT-S-TTS-GGG-EEEEETT--SHHHHHHHHHHHHHHHHTTSSPPPEEEEEPPPBTTBPPPEE-SSBSS-B-EEE-SSSEEE-GGGHHHHHHHHHTT----SS--TTPBPPEEEEETTTEEEEEPPPGGG--EEEP--SS-GGGGGG--EEES--EE-SPPEEETTEEES---EE-PEETHHHIIIIII-TTTT-HHHHHHHHTT---S-GGG-HHHHHHHHHHHHHHHHHHHTT--EES-GGGGS-----SS------